Protein 4XB3 (pdb70)

Foldseek 3Di:
DDDAPLLLFAEEEDAQQFEFDDPFPQGGALVGLLVCLVVVLLLPGQEYEYQAQAAAPCLQYRLAHQDLPWGHVRRPTVVSVLSSQVSNVVSNYFYAYEQRAQWHFCNHPLNVCLLVPVVDPSVLQWAKAQDADQPAALLGDRQWDADPRVRITTGHNYDPRTTGTQLVDVVSLVVSLVSLQVVVVSPGQYYEYEQLQQSLADRVVPRGGNHPCSLVSQQVSLVSHCVVDRHAYEYEHAPDDLVVQLCACQCVSSGHVGYDYCQLVPQQADPPDDNLRGDQERQQLSVLVRLQRNQASCDPSRGAYEFEQDELQWFQNCLRQRPDPPCQFLRLLLVLLLTLLGRHHYYHYALSLLRQGFAQDDAPVLDSRSSLVSCQVVVVVVPDDRVSSSVSCSRTNSVRSRHHAQADQDVSNNRRPYPQHNHHHHPCSNVGHNVVQVVDPLGSSVSSSLSSVCSNPDCLSHAFGWAWDDFPRQWTWIWTDDDHKIKIKIWRSFQAKGFAPDAFAFPAWSDWSDDVVVCNVVRIGHHGTITMTTTD

Organism: Streptococcus mutans serotype c (strain ATCC 700610 / UA159) (NCBI:txid210007)

B-factor: mean 25.47, std 8.76, range [9.86, 98.1]

Solvent-accessible surface area: 20154 Å² total; per-residue (Å²): 83,130,95,57,53,18,7,68,0,1,0,0,2,0,3,3,17,0,0,33,6,65,104,32,59,0,28,0,7,0,127,0,0,32,67,57,0,86,17,0,87,115,1,13,5,36,0,0,4,1,1,2,0,6,55,13,45,40,48,8,10,0,12,0,0,14,59,8,76,32,12,4,138,56,2,24,83,48,59,14,0,54,80,0,17,68,49,0,160,125,54,52,4,85,2,0,1,0,4,0,0,0,2,0,0,34,82,12,67,32,4,80,57,0,96,104,92,50,145,22,80,40,13,80,16,3,25,42,30,105,147,35,45,112,19,126,9,74,8,31,47,58,0,17,58,90,11,118,106,28,88,48,60,17,0,1,7,14,7,101,61,0,0,0,0,30,4,119,30,55,100,0,25,86,75,0,2,67,6,0,45,67,0,10,121,60,55,8,4,0,1,1,0,12,2,0,0,2,2,2,9,32,16,88,119,99,49,41,40,59,4,92,113,0,39,53,18,0,80,66,0,20,75,40,4,9,31,164,85,76,28,0,2,0,0,2,0,104,28,11,66,12,104,39,0,40,61,0,5,27,72,108,30,119,6,8,12,0,3,3,10,28,64,3,14,26,34,7,47,85,125,189,23,86,60,19,51,43,34,147,114,10,80,1,50,27,0,18,90,12,8,36,73,6,3,57,67,2,91,62,41,49,5,8,9,8,8,8,0,4,5,3,24,19,1,2,6,4,26,6,12,22,21,74,51,169,52,28,72,45,0,4,28,0,1,0,0,0,1,0,1,1,15,1,1,0,5,0,2,0,0,7,0,5,1,3,13,16,22,80,1,146,48,47,142,51,15,56,0,37,19,0,64,45,36,0,155,91,4,120,104,98,80,89,63,66,110,68,0,2,54,10,0,60,45,5,0,20,0,0,0,2,0,0,0,1,10,36,62,58,97,23,0,18,0,8,109,15,138,172,18,44,0,34,23,7,75,35,53,137,98,9,6,6,113,43,10,53,180,73,90,115,8,4,0,46,12,2,49,80,0,2,94,27,2,77,111,46,77,11,1,1,45,0,56,13,74,52,29,130,38,32,98,46,0,0,0,0,25,0,50,19,167,125,31,73,13,0,0,0,0,0,5,8,69,121,77,34,65,3,142,36,129,48,94,82,88,95,50,38,8,39,26,37,89,28,56,38,4,26,72,109,70,82,0,80,15,7,2,0,0,0,0,35,16,143

Structure (mmCIF, N/CA/C/O backbone):
data_4XB3
#
_entry.id   4XB3
#
_cell.length_a   72.151
_cell.length_b   82.550
_cell.length_c   103.559
_cell.angle_alpha   90.00
_cell.angle_beta   90.00
_cell.angle_gamma   90.00
#
_symmetry.space_group_name_H-M   'P 21 21 21'
#
loop_
_entity.id
_entity.type
_entity.pdbx_description
1 polymer 'Glucan 1,6-alpha-glucosidase'
2 non-polymer 'CALCIUM ION'
3 non-polymer 'HEXAETHYLENE GLYCOL'
4 water water
#
loop_
_atom_site.group_PDB
_atom_site.id
_atom_site.type_symbol
_atom_site.label_atom_id
_atom_site.label_alt_id
_atom_site.label_comp_id
_atom_site.label_asym_id
_atom_site.label_entity_id
_atom_site.label_seq_id
_atom_site.pdbx_PDB_ins_code
_atom_site.Cartn_x
_atom_site.Cartn_y
_atom_site.Cartn_z
_atom_site.occupancy
_atom_site.B_iso_or_equiv
_atom_site.auth_seq_id
_atom_site.auth_comp_id
_atom_site.auth_asym_id
_atom_site.auth_atom_id
_atom_site.pdbx_PDB_model_num
ATOM 1 N N . MET A 1 1 ? -11.862 -9.136 26.272 1.00 38.71 1 MET A N 1
ATOM 2 C CA . MET A 1 1 ? -10.694 -8.277 26.125 1.00 40.15 1 MET A CA 1
ATOM 3 C C . MET A 1 1 ? -10.866 -6.965 26.880 1.00 41.49 1 MET A C 1
ATOM 4 O O . MET A 1 1 ? -11.866 -6.268 26.709 1.00 33.03 1 MET A O 1
ATOM 9 N N . GLN A 1 2 ? -9.884 -6.631 27.712 1.00 34.68 2 GLN A N 1
ATOM 10 C CA . GLN A 1 2 ? -9.894 -5.359 28.425 1.00 36.99 2 GLN A CA 1
ATOM 11 C C . GLN A 1 2 ? -9.694 -4.212 27.440 1.00 36.63 2 GLN A C 1
ATOM 12 O O . GLN A 1 2 ? -8.743 -4.209 26.659 1.00 35.40 2 GLN A O 1
ATOM 18 N N . LYS A 1 3 ? -10.598 -3.240 27.480 1.00 35.49 3 LYS A N 1
ATOM 19 C CA . LYS A 1 3 ? -10.549 -2.120 26.550 1.00 26.53 3 LYS A CA 1
ATOM 20 C C . LYS A 1 3 ? -9.689 -0.981 27.085 1.00 28.03 3 LYS A C 1
ATOM 21 O O . LYS A 1 3 ? -9.750 -0.643 28.265 1.00 29.07 3 LYS A O 1
ATOM 27 N N . HIS A 1 4 ? -8.883 -0.397 26.206 1.00 26.70 4 HIS A N 1
ATOM 28 C CA . HIS A 1 4 ? -8.131 0.806 26.532 1.00 23.89 4 HIS A CA 1
ATOM 29 C C . HIS A 1 4 ? -8.585 1.930 25.615 1.00 21.10 4 HIS A C 1
ATOM 30 O O . HIS A 1 4 ? -9.337 1.695 24.670 1.00 22.53 4 HIS A O 1
ATOM 37 N N . TRP A 1 5 ? -8.136 3.149 25.900 1.00 23.56 5 TRP A N 1
ATOM 38 C CA . TRP A 1 5 ? -8.514 4.311 25.102 1.00 26.58 5 TRP A CA 1
ATOM 39 C C . TRP A 1 5 ? -8.182 4.108 23.621 1.00 21.54 5 TRP A C 1
ATOM 40 O O . TRP A 1 5 ? -9.003 4.392 22.740 1.00 25.89 5 TRP A O 1
ATOM 51 N N . TRP A 1 6 ? -6.994 3.571 23.353 1.00 19.66 6 TRP A N 1
ATOM 52 C CA . TRP A 1 6 ? -6.488 3.478 21.989 1.00 17.37 6 TRP A CA 1
ATOM 53 C C . TRP A 1 6 ? -7.230 2.447 21.146 1.00 18.37 6 TRP A C 1
ATOM 54 O O . TRP A 1 6 ? -7.003 2.349 19.942 1.00 19.88 6 TRP A O 1
ATOM 65 N N . HIS A 1 7 ? -8.126 1.690 21.770 1.00 21.49 7 HIS A N 1
ATOM 66 C CA . HIS A 1 7 ? -8.983 0.781 21.019 1.00 21.51 7 HIS A CA 1
ATOM 67 C C . HIS A 1 7 ? -10.014 1.556 20.204 1.00 21.97 7 HIS A C 1
ATOM 68 O O . HIS A 1 7 ? -10.600 1.018 19.265 1.00 24.72 7 HIS A O 1
ATOM 75 N N . LYS A 1 8 ? -10.235 2.820 20.556 1.00 21.69 8 LYS A N 1
ATOM 76 C CA . LYS A 1 8 ? -11.148 3.651 19.776 1.00 21.94 8 LYS A CA 1
ATOM 77 C C . LYS A 1 8 ? -10.394 4.711 18.979 1.00 21.88 8 LYS A C 1
ATOM 78 O O . LYS A 1 8 ? -10.998 5.526 18.283 1.00 22.35 8 LYS A O 1
ATOM 84 N N . ALA A 1 9 ? -9.070 4.683 19.075 1.00 14.80 9 ALA A N 1
ATOM 85 C CA . ALA A 1 9 ? -8.242 5.741 18.511 1.00 17.69 9 ALA A CA 1
ATOM 86 C C . ALA A 1 9 ? -7.874 5.507 17.053 1.00 17.00 9 ALA A C 1
ATOM 87 O O . ALA A 1 9 ? -7.754 4.368 16.597 1.00 16.76 9 ALA A O 1
ATOM 89 N N . THR A 1 10 ? -7.708 6.609 16.329 1.00 20.57 10 THR A N 1
ATOM 90 C CA . THR A 1 10 ? -7.035 6.604 15.038 1.00 16.96 10 THR A CA 1
ATOM 91 C C . THR A 1 10 ? -5.771 7.441 15.185 1.00 19.95 10 THR A C 1
ATOM 92 O O . THR A 1 10 ? -5.803 8.520 15.777 1.00 21.92 10 THR A O 1
ATOM 96 N N . VAL A 1 11 ? -4.655 6.943 14.666 1.00 19.33 11 VAL A N 1
ATOM 97 C CA . VAL A 1 11 ? -3.382 7.635 14.822 1.00 19.80 11 VAL A CA 1
ATOM 98 C C . VAL A 1 11 ? -2.995 8.370 13.540 1.00 18.57 11 VAL A C 1
ATOM 99 O O . VAL A 1 11 ? -3.197 7.865 12.437 1.00 18.81 11 VAL A O 1
ATOM 103 N N . TYR A 1 12 ? -2.453 9.572 13.703 1.00 16.95 12 TYR A N 1
ATOM 104 C CA . TYR A 1 12 ? -2.020 10.403 12.587 1.00 16.24 12 TYR A CA 1
ATOM 105 C C . TYR A 1 12 ? -0.506 10.579 12.644 1.00 17.73 12 TYR A C 1
ATOM 106 O O . TYR A 1 12 ? 0.024 11.081 13.634 1.00 17.37 12 TYR A O 1
ATOM 115 N N . GLN A 1 13 ? 0.199 10.156 11.599 1.00 17.50 13 GLN A N 1
ATOM 116 C CA . GLN A 1 13 ? 1.649 10.298 11.599 1.00 17.43 13 GLN A CA 1
ATOM 117 C C . GLN A 1 13 ? 2.091 11.625 11.002 1.00 17.27 13 GLN A C 1
ATOM 118 O O . GLN A 1 13 ? 1.730 11.969 9.876 1.00 17.87 13 GLN A O 1
ATOM 124 N N . ILE A 1 14 ? 2.887 12.360 11.768 1.00 16.68 14 ILE A N 1
ATOM 125 C CA . ILE A 1 14 ? 3.472 13.600 11.292 1.00 15.66 14 ILE A CA 1
ATOM 126 C C . ILE A 1 14 ? 4.961 13.417 11.020 1.00 19.96 14 ILE A C 1
ATOM 127 O O . ILE A 1 14 ? 5.700 12.907 11.862 1.00 16.97 14 ILE A O 1
ATOM 132 N N . TYR A 1 15 ? 5.385 13.811 9.824 1.00 15.96 15 TYR A N 1
ATOM 133 C CA . TYR A 1 15 ? 6.799 13.864 9.485 1.00 17.82 15 TYR A CA 1
ATOM 134 C C . TYR A 1 15 ? 7.245 15.312 9.636 1.00 18.80 15 TYR A C 1
ATOM 135 O O . TYR A 1 15 ? 7.009 16.132 8.746 1.00 22.19 15 TYR A O 1
ATOM 144 N N . PRO A 1 16 ? 7.883 15.630 10.774 1.00 14.36 16 PRO A N 1
ATOM 145 C CA . PRO A 1 16 ? 8.108 17.006 11.239 1.00 17.13 16 PRO A CA 1
ATOM 146 C C . PRO A 1 16 ? 8.761 17.927 10.211 1.00 17.53 16 PRO A C 1
ATOM 147 O O . PRO A 1 16 ? 8.361 19.085 10.124 1.00 16.51 16 PRO A O 1
ATOM 151 N N . LYS A 1 17 ? 9.729 17.431 9.446 1.00 16.67 17 LYS A N 1
ATOM 152 C CA . LYS A 1 17 ? 10.399 18.266 8.450 1.00 15.70 17 LYS A CA 1
ATOM 153 C C . LYS A 1 17 ? 9.449 18.716 7.345 1.00 16.38 17 LYS A C 1
ATOM 154 O O . LYS A 1 17 ? 9.718 19.694 6.651 1.00 16.41 17 LYS A O 1
ATOM 160 N N . SER A 1 18 ? 8.337 18.004 7.186 1.00 18.38 18 SER A N 1
ATOM 161 C CA . SER A 1 18 ? 7.472 18.208 6.031 1.00 18.59 18 SER A CA 1
ATOM 162 C C . SER A 1 18 ? 6.025 18.547 6.388 1.00 22.22 18 SER A C 1
ATOM 163 O O . SER A 1 18 ? 5.143 18.479 5.530 1.00 20.05 18 SER A O 1
ATOM 166 N N . PHE A 1 19 ? 5.773 18.916 7.639 1.00 16.75 19 PHE A N 1
ATOM 167 C CA . PHE A 1 19 ? 4.404 19.227 8.041 1.00 20.40 19 PHE A CA 1
ATOM 168 C C . PHE A 1 19 ? 4.101 20.720 7.903 1.00 18.40 19 PHE A C 1
ATOM 169 O O . PHE A 1 19 ? 3.269 21.110 7.086 1.00 15.75 19 PHE A O 1
ATOM 177 N N . MET A 1 20 ? 4.773 21.555 8.691 1.00 19.21 20 MET A N 1
ATOM 178 C CA . MET A 1 20 ? 4.535 22.995 8.624 1.00 19.21 20 MET A CA 1
ATOM 179 C C . MET A 1 20 ? 5.733 23.820 9.087 1.00 18.95 20 MET A C 1
ATOM 180 O O . MET A 1 20 ? 6.222 23.659 10.206 1.00 20.19 20 MET A O 1
ATOM 185 N N . ASP A 1 21 ? 6.188 24.709 8.208 1.00 19.30 21 ASP A N 1
ATOM 186 C CA . ASP A 1 21 ? 7.323 25.586 8.478 1.00 20.67 21 ASP A CA 1
ATOM 187 C C . ASP A 1 21 ? 6.831 26.964 8.918 1.00 24.05 21 ASP A C 1
ATOM 188 O O . ASP A 1 21 ? 6.008 27.576 8.240 1.00 27.42 21 ASP A O 1
ATOM 193 N N . THR A 1 22 ? 7.330 27.453 10.051 1.00 22.57 22 THR A N 1
ATOM 194 C CA . THR A 1 22 ? 6.876 28.740 10.573 1.00 22.24 22 THR A CA 1
ATOM 195 C C . THR A 1 22 ? 7.979 29.794 10.690 1.00 24.28 22 THR A C 1
ATOM 196 O O . THR A 1 22 ? 7.758 30.850 11.283 1.00 27.34 22 THR A O 1
ATOM 200 N N . ASN A 1 23 ? 9.157 29.524 10.133 1.00 19.18 23 ASN A N 1
ATOM 201 C CA . ASN A 1 23 ? 10.234 30.514 10.182 1.00 24.66 23 ASN A CA 1
ATOM 202 C C . ASN A 1 23 ? 11.045 30.620 8.889 1.00 24.81 23 ASN A C 1
ATOM 203 O O . ASN A 1 23 ? 12.156 31.148 8.887 1.00 25.67 23 ASN A O 1
ATOM 208 N N . GLY A 1 24 ? 10.485 30.111 7.796 1.00 21.03 24 GLY A N 1
ATOM 209 C CA . GLY A 1 24 ? 11.038 30.331 6.472 1.00 22.99 24 GLY A CA 1
ATOM 210 C C . GLY A 1 24 ? 12.409 29.750 6.173 1.00 26.46 24 GLY A C 1
ATOM 211 O O . GLY A 1 24 ? 13.183 30.350 5.426 1.00 21.71 24 GLY A O 1
ATOM 212 N N . ASP A 1 25 ? 12.720 28.590 6.744 1.00 19.81 25 ASP A N 1
ATOM 213 C CA . ASP A 1 25 ? 13.938 27.880 6.367 1.00 20.05 25 ASP A CA 1
ATOM 214 C C . ASP A 1 25 ? 13.602 26.719 5.432 1.00 21.83 25 ASP A C 1
ATOM 215 O O . ASP A 1 25 ? 14.466 25.918 5.081 1.00 19.51 25 ASP A O 1
ATOM 220 N N . GLY A 1 26 ? 12.335 26.638 5.037 1.00 20.59 26 GLY A N 1
ATOM 221 C CA . GLY A 1 26 ? 11.876 25.595 4.138 1.00 21.09 26 GLY A CA 1
ATOM 222 C C . GLY A 1 26 ? 11.770 24.235 4.802 1.00 19.94 26 GLY A C 1
ATOM 223 O O . GLY A 1 26 ? 11.625 23.217 4.126 1.00 17.67 26 GLY A O 1
ATOM 224 N N . ILE A 1 27 ? 11.844 24.218 6.130 1.00 20.17 27 ILE A N 1
ATOM 225 C CA . ILE A 1 27 ? 11.768 22.974 6.892 1.00 19.84 27 ILE A CA 1
ATOM 226 C C . ILE A 1 27 ? 10.698 23.071 7.978 1.00 20.02 27 ILE A C 1
ATOM 227 O O . ILE A 1 27 ? 10.613 24.070 8.686 1.00 18.23 27 ILE A O 1
ATOM 232 N N . GLY A 1 28 ? 9.879 22.032 8.102 1.00 19.64 28 GLY A N 1
ATOM 233 C CA . GLY A 1 28 ? 8.840 22.007 9.115 1.00 17.80 28 GLY A CA 1
ATOM 234 C C . GLY A 1 28 ? 9.399 22.010 10.526 1.00 20.97 28 GLY A C 1
ATOM 235 O O . GLY A 1 28 ? 10.511 21.539 10.768 1.00 21.02 28 GLY A O 1
ATOM 236 N N . ASP A 1 29 ? 8.622 22.544 11.462 1.00 19.12 29 ASP A N 1
ATOM 237 C CA . ASP A 1 29 ? 9.045 22.634 12.856 1.00 20.70 29 ASP A CA 1
ATOM 238 C C . ASP A 1 29 ? 7.878 22.379 13.811 1.00 17.99 29 ASP A C 1
ATOM 239 O O . ASP A 1 29 ? 6.737 22.215 13.379 1.00 15.85 29 ASP A O 1
ATOM 244 N N . LEU A 1 30 ? 8.176 22.345 15.107 1.00 16.56 30 LEU A N 1
ATOM 245 C CA . LEU A 1 30 ? 7.183 22.017 16.132 1.00 19.81 30 LEU A CA 1
ATOM 246 C C . LEU A 1 30 ? 6.050 23.041 16.218 1.00 21.11 30 LEU A C 1
ATOM 247 O O . LEU A 1 30 ? 4.879 22.679 16.401 1.00 21.33 30 LEU A O 1
ATOM 252 N N . LYS A 1 31 ? 6.403 24.317 16.088 1.00 21.63 31 LYS A N 1
ATOM 253 C CA . LYS A 1 31 ? 5.419 25.392 16.163 1.00 24.50 31 LYS A CA 1
ATOM 254 C C . LYS A 1 31 ? 4.378 25.281 15.051 1.00 22.26 31 LYS A C 1
ATOM 255 O O . LYS A 1 31 ? 3.220 25.649 15.241 1.00 24.21 31 LYS A O 1
ATOM 261 N N . GLY A 1 32 ? 4.790 24.766 13.896 1.00 22.39 32 GLY A N 1
ATOM 262 C CA . GLY A 1 32 ? 3.864 24.543 12.798 1.00 20.88 32 GLY A CA 1
ATOM 263 C C . GLY A 1 32 ? 2.830 23.485 13.134 1.00 20.50 32 GLY A C 1
ATOM 264 O O . GLY A 1 32 ? 1.618 23.683 12.951 1.00 22.62 32 GLY A O 1
ATOM 265 N N . ILE A 1 33 ? 3.322 22.353 13.629 1.00 19.65 33 ILE A N 1
ATOM 266 C CA . ILE A 1 33 ? 2.475 21.264 14.102 1.00 22.28 33 ILE A CA 1
ATOM 267 C C . ILE A 1 33 ? 1.435 21.784 15.092 1.00 16.68 33 ILE A C 1
ATOM 268 O O . ILE A 1 33 ? 0.212 21.620 14.902 1.00 21.65 33 ILE A O 1
ATOM 273 N N . THR A 1 34 ? 1.940 22.436 16.139 1.00 21.26 34 THR A N 1
ATOM 274 C CA . THR A 1 34 ? 1.088 23.031 17.162 1.00 22.31 34 THR A CA 1
ATOM 275 C C . THR A 1 34 ? 0.071 23.983 16.537 1.00 22.24 34 THR A C 1
ATOM 276 O O . THR A 1 34 ? -1.073 24.065 16.983 1.00 21.08 34 THR A O 1
ATOM 280 N N . SER A 1 35 ? 0.484 24.682 15.484 1.00 24.35 35 SER A N 1
ATOM 281 C CA . SER A 1 35 ? -0.406 25.614 14.809 1.00 20.71 35 SER A CA 1
ATOM 282 C C . SER A 1 35 ? -1.516 24.893 14.041 1.00 21.97 35 SER A C 1
ATOM 283 O O . SER A 1 35 ? -2.582 25.465 13.817 1.00 21.81 35 SER A O 1
ATOM 286 N N . LYS A 1 36 ? -1.277 23.642 13.648 1.00 17.84 36 LYS A N 1
ATOM 287 C CA . LYS A 1 36 ? -2.275 22.890 12.869 1.00 23.80 36 LYS A CA 1
ATOM 288 C C . LYS A 1 36 ? -3.048 21.833 13.683 1.00 18.19 36 LYS A C 1
ATOM 289 O O . LYS A 1 36 ? -3.851 21.036 13.141 1.00 23.31 36 LYS A O 1
ATOM 295 N N . LEU A 1 37 ? -2.812 21.839 14.991 1.00 23.84 37 LEU A N 1
ATOM 296 C CA . LEU A 1 37 ? -3.566 20.975 15.903 1.00 19.58 37 LEU A CA 1
ATOM 297 C C . LEU A 1 37 ? -5.099 21.070 15.792 1.00 24.86 37 LEU A C 1
ATOM 298 O O . LEU A 1 37 ? -5.788 20.071 15.996 1.00 18.73 37 LEU A O 1
ATOM 303 N N . ASP A 1 38 ? -5.638 22.250 15.487 1.00 22.92 38 ASP A N 1
ATOM 304 C CA . ASP A 1 38 ? -7.091 22.387 15.341 1.00 22.69 38 ASP A CA 1
ATOM 305 C C . ASP A 1 38 ? -7.592 21.603 14.134 1.00 24.24 38 ASP A C 1
ATOM 306 O O . ASP A 1 38 ? -8.649 20.969 14.188 1.00 20.99 38 ASP A O 1
ATOM 311 N N . TYR A 1 39 ? -6.831 21.663 13.046 1.00 24.95 39 TYR A N 1
ATOM 312 C CA . TYR A 1 39 ? -7.119 20.860 11.865 1.00 20.35 39 TYR A CA 1
ATOM 313 C C . TYR A 1 39 ? -7.137 19.388 12.243 1.00 20.23 39 TYR A C 1
ATOM 314 O O . TYR A 1 39 ? -8.068 18.647 11.887 1.00 22.88 39 TYR A O 1
ATOM 323 N N . LEU A 1 40 ? -6.117 18.967 12.986 1.00 19.07 40 LEU A N 1
ATOM 324 C CA . LEU A 1 40 ? -6.066 17.565 13.401 1.00 19.01 40 LEU A CA 1
ATOM 325 C C . LEU A 1 40 ? -7.235 17.173 14.315 1.00 19.65 40 LEU A C 1
ATOM 326 O O . LEU A 1 40 ? -7.697 16.032 14.285 1.00 17.17 40 LEU A O 1
ATOM 331 N N . GLN A 1 41 ? -7.718 18.117 15.117 1.00 15.81 41 GLN A N 1
ATOM 332 C CA . GLN A 1 41 ? -8.854 17.855 15.995 1.00 16.88 41 GLN A CA 1
ATOM 333 C C . GLN A 1 41 ? -10.141 17.737 15.184 1.00 23.62 41 GLN A C 1
ATOM 334 O O . GLN A 1 41 ? -11.026 16.942 15.513 1.00 19.06 41 GLN A O 1
ATOM 340 N N . LYS A 1 42 ? -10.242 18.534 14.123 1.00 19.34 42 LYS A N 1
ATOM 341 C CA . LYS A 1 42 ? -11.388 18.455 13.226 1.00 24.44 42 LYS A CA 1
ATOM 342 C C . LYS A 1 42 ? -11.404 17.112 12.503 1.00 18.01 42 LYS A C 1
ATOM 343 O O . LYS A 1 42 ? -12.468 16.532 12.278 1.00 20.52 42 LYS A O 1
ATOM 349 N N . LEU A 1 43 ? -10.222 16.619 12.141 1.00 19.28 43 LEU A N 1
ATOM 350 C CA . LEU A 1 43 ? -10.120 15.289 11.544 1.00 18.65 43 LEU A CA 1
ATOM 351 C C . LEU A 1 43 ? -10.604 14.225 12.530 1.00 17.82 43 LEU A C 1
ATOM 352 O O . LEU A 1 43 ? -11.267 13.261 12.146 1.00 18.10 43 LEU A O 1
ATOM 357 N N . GLY A 1 44 ? -10.266 14.408 13.802 1.00 18.90 44 GLY A N 1
ATOM 358 C CA . GLY A 1 44 ? -10.770 13.550 14.857 1.00 19.97 44 GLY A CA 1
ATOM 359 C C . GLY A 1 44 ? -9.798 12.500 15.363 1.00 22.87 44 GLY A C 1
ATOM 360 O O . GLY A 1 44 ? -10.186 11.616 16.126 1.00 20.60 44 GLY A O 1
ATOM 361 N N . VAL A 1 45 ? -8.539 12.586 14.944 1.00 20.21 45 VAL A N 1
ATOM 362 C CA . VAL A 1 45 ? -7.532 11.637 15.406 1.00 20.79 45 VAL A CA 1
ATOM 363 C C . VAL A 1 45 ? -7.279 11.824 16.898 1.00 17.69 45 VAL A C 1
ATOM 364 O O . VAL A 1 45 ? -7.413 12.927 17.430 1.00 19.09 45 VAL A O 1
ATOM 368 N N . MET A 1 46 ? -6.919 10.734 17.567 1.00 22.52 46 MET A N 1
ATOM 369 C CA . MET A 1 46 ? -6.785 10.722 19.019 1.00 18.50 46 MET A CA 1
ATOM 370 C C . MET A 1 46 ? -5.320 10.763 19.449 1.00 25.25 46 MET A C 1
ATOM 371 O O . MET A 1 46 ? -5.008 10.994 20.620 1.00 22.99 46 MET A O 1
ATOM 376 N N . ALA A 1 47 ? -4.421 10.541 18.497 1.00 22.80 47 ALA A N 1
ATOM 377 C CA . ALA A 1 47 ? -2.997 10.520 18.799 1.00 23.26 47 ALA A CA 1
ATOM 378 C C . ALA A 1 47 ? -2.152 10.873 17.580 1.00 22.57 47 ALA A C 1
ATOM 379 O O . ALA A 1 47 ? -2.546 10.621 16.440 1.00 18.99 47 ALA A O 1
ATOM 381 N N . ILE A 1 48 ? -0.991 11.466 17.837 1.00 17.54 48 ILE A N 1
ATOM 382 C CA . ILE A 1 48 ? -0.035 11.787 16.787 1.00 20.44 48 ILE A CA 1
ATOM 383 C C . ILE A 1 48 ? 1.248 10.980 16.941 1.00 17.82 48 ILE A C 1
ATOM 384 O O . ILE A 1 48 ? 1.967 11.135 17.927 1.00 21.83 48 ILE A O 1
ATOM 389 N N . TRP A 1 49 ? 1.528 10.111 15.977 1.00 16.63 49 TRP A N 1
ATOM 390 C CA . TRP A 1 49 ? 2.848 9.504 15.890 1.00 19.02 49 TRP A CA 1
ATOM 391 C C . TRP A 1 49 ? 3.788 10.547 15.299 1.00 17.36 49 TRP A C 1
ATOM 392 O O . TRP A 1 49 ? 3.767 10.815 14.098 1.00 18.74 49 TRP A O 1
ATOM 403 N N . LEU A 1 50 ? 4.609 11.135 16.158 1.00 16.17 50 LEU A N 1
ATOM 404 C CA . LEU A 1 50 ? 5.580 12.125 15.724 1.00 17.59 50 LEU A CA 1
ATOM 405 C C . LEU A 1 50 ? 6.912 11.458 15.392 1.00 18.90 50 LEU A C 1
ATOM 406 O O . LEU A 1 50 ? 7.576 10.903 16.271 1.00 15.69 50 LEU A O 1
ATOM 411 N N . SER A 1 51 ? 7.288 11.499 14.116 1.00 18.00 51 SER A N 1
ATOM 412 C CA . SER A 1 51 ? 8.611 11.059 13.693 1.00 18.83 51 SER A CA 1
ATOM 413 C C . SER A 1 51 ? 9.664 11.893 14.429 1.00 16.13 51 SER A C 1
ATOM 414 O O . SER A 1 51 ? 9.380 13.026 14.822 1.00 16.11 51 SER A O 1
ATOM 417 N N . PRO A 1 52 ? 10.873 11.331 14.631 1.00 14.70 52 PRO A N 1
ATOM 418 C CA . PRO A 1 52 ? 11.893 11.889 15.532 1.00 14.73 52 PRO A CA 1
ATOM 419 C C . PRO A 1 52 ? 12.139 13.390 15.394 1.00 16.17 52 PRO A C 1
ATOM 420 O O . PRO A 1 52 ? 12.329 13.899 14.290 1.00 15.10 52 PRO A O 1
ATOM 424 N N . VAL A 1 53 ? 12.131 14.086 16.527 1.00 19.82 53 VAL A N 1
ATOM 425 C CA . VAL A 1 53 ? 12.450 15.507 16.563 1.00 20.81 53 VAL A CA 1
ATOM 426 C C . VAL A 1 53 ? 13.652 15.756 17.466 1.00 20.77 53 VAL A C 1
ATOM 427 O O . VAL A 1 53 ? 13.944 16.894 17.830 1.00 18.14 53 VAL A O 1
ATOM 431 N N . TYR A 1 54 ? 14.345 14.678 17.820 1.00 18.19 54 TYR A N 1
ATOM 432 C CA . TYR A 1 54 ? 15.485 14.753 18.728 1.00 17.83 54 TYR A CA 1
ATOM 433 C C . TYR A 1 54 ? 16.717 15.328 18.040 1.00 20.29 54 TYR A C 1
ATOM 434 O O . TYR A 1 54 ? 16.765 15.421 16.814 1.00 19.86 54 TYR A O 1
ATOM 443 N N . ASP A 1 55 ? 17.711 15.705 18.840 1.00 21.05 55 ASP A N 1
ATOM 444 C CA . ASP A 1 55 ? 18.992 16.173 18.323 1.00 24.90 55 ASP A CA 1
ATOM 445 C C . ASP A 1 55 ? 19.578 15.135 17.371 1.00 21.65 55 ASP A C 1
ATOM 446 O O . ASP A 1 55 ? 19.684 13.957 17.714 1.00 20.12 55 ASP A O 1
ATOM 451 N N . SER A 1 56 ? 19.942 15.576 16.172 1.00 21.20 56 SER A N 1
ATOM 452 C CA . SER A 1 56 ? 20.337 14.660 15.109 1.00 19.25 56 SER A CA 1
ATOM 453 C C . SER A 1 56 ? 21.078 15.372 13.983 1.00 19.45 56 SER A C 1
ATOM 454 O O . SER A 1 56 ? 20.692 16.468 13.581 1.00 21.54 56 SER A O 1
ATOM 457 N N . PRO A 1 57 ? 22.149 14.747 13.469 1.00 22.39 57 PRO A N 1
ATOM 458 C CA . PRO A 1 57 ? 22.866 15.248 12.288 1.00 24.56 57 PRO A CA 1
ATOM 459 C C . PRO A 1 57 ? 22.049 15.096 11.004 1.00 22.76 57 PRO A C 1
ATOM 460 O O . PRO A 1 57 ? 22.484 15.557 9.948 1.00 21.47 57 PRO A O 1
ATOM 464 N N . MET A 1 58 ? 20.894 14.439 11.107 1.00 21.51 58 MET A N 1
ATOM 465 C CA . MET A 1 58 ? 19.934 14.303 10.007 1.00 22.09 58 MET A CA 1
ATOM 466 C C . MET A 1 58 ? 20.467 13.523 8.807 1.00 24.73 58 MET A C 1
ATOM 467 O O . MET A 1 58 ? 20.045 13.755 7.675 1.00 24.92 58 MET A O 1
ATOM 472 N N . ASP A 1 59 ? 21.383 12.593 9.052 1.00 23.96 59 ASP A N 1
ATOM 473 C CA . ASP A 1 59 ? 21.888 11.742 7.979 1.00 24.99 59 ASP A CA 1
ATOM 474 C C . ASP A 1 59 ? 20.851 10.695 7.589 1.00 23.55 59 ASP A C 1
ATOM 475 O O . ASP A 1 59 ? 20.867 10.171 6.475 1.00 23.12 59 ASP A O 1
ATOM 480 N N . ASP A 1 60 ? 19.953 10.396 8.521 1.00 21.54 60 ASP A N 1
ATOM 481 C CA . ASP A 1 60 ? 18.765 9.610 8.222 1.00 22.87 60 ASP A CA 1
ATOM 482 C C . ASP A 1 60 ? 17.546 10.380 8.723 1.00 18.09 60 ASP A C 1
ATOM 483 O O . ASP A 1 60 ? 16.551 9.792 9.143 1.00 18.58 60 ASP A O 1
ATOM 488 N N . ASN A 1 61 ? 17.661 11.706 8.679 1.00 18.93 61 ASN A N 1
ATOM 489 C CA . ASN A 1 61 ? 16.589 12.632 9.042 1.00 20.22 61 ASN A CA 1
ATOM 490 C C . ASN A 1 61 ? 15.875 12.317 10.355 1.00 20.46 61 ASN A C 1
ATOM 491 O O . ASN A 1 61 ? 14.661 12.121 10.379 1.00 18.30 61 ASN A O 1
ATOM 496 N N . GLY A 1 62 ? 16.634 12.276 11.443 1.00 17.16 62 GLY A N 1
ATOM 497 C CA . GLY A 1 62 ? 16.049 12.106 12.759 1.00 20.39 62 GLY A CA 1
ATOM 498 C C . GLY A 1 62 ? 16.230 10.722 13.348 1.00 18.20 62 GLY A C 1
ATOM 499 O O . GLY A 1 62 ? 16.247 10.560 14.566 1.00 21.64 62 GLY A O 1
ATOM 500 N N . TYR A 1 63 ? 16.371 9.719 12.488 1.00 17.61 63 TYR A N 1
ATOM 501 C CA . TYR A 1 63 ? 16.533 8.347 12.954 1.00 18.83 63 TYR A CA 1
ATOM 502 C C . TYR A 1 63 ? 18.000 8.037 13.249 1.00 19.36 63 TYR A C 1
ATOM 503 O O . TYR A 1 63 ? 18.367 6.891 13.513 1.00 16.83 63 TYR A O 1
ATOM 512 N N . ASP A 1 64 ? 18.827 9.078 13.200 1.00 16.50 64 ASP A N 1
ATOM 513 C CA . ASP A 1 64 ? 20.194 9.023 13.703 1.00 17.91 64 ASP A CA 1
ATOM 514 C C . ASP A 1 64 ? 20.327 10.034 14.843 1.00 19.46 64 ASP A C 1
ATOM 515 O O . ASP A 1 64 ? 20.682 11.192 14.629 1.00 19.67 64 ASP A O 1
ATOM 520 N N . ILE A 1 65 ? 20.031 9.584 16.057 1.00 16.57 65 ILE A N 1
ATOM 521 C CA . ILE A 1 65 ? 19.872 10.484 17.195 1.00 18.10 65 ILE A CA 1
ATOM 522 C C . ILE A 1 65 ? 21.165 10.709 17.972 1.00 16.87 65 ILE A C 1
ATOM 523 O O . ILE A 1 65 ? 21.830 9.757 18.379 1.00 20.50 65 ILE A O 1
ATOM 528 N N . ALA A 1 66 ? 21.509 11.977 18.177 1.00 19.55 66 ALA A N 1
ATOM 529 C CA . ALA A 1 66 ? 22.713 12.341 18.917 1.00 23.76 66 ALA A CA 1
ATOM 530 C C . ALA A 1 66 ? 22.394 12.666 20.375 1.00 22.65 66 ALA A C 1
ATOM 531 O O . ALA A 1 66 ? 23.290 12.711 21.219 1.00 23.20 66 ALA A O 1
ATOM 533 N N . ASN A 1 67 ? 21.116 12.898 20.663 1.00 19.10 67 ASN A N 1
ATOM 534 C CA . ASN A 1 67 ? 20.667 13.162 22.027 1.00 21.50 67 ASN A CA 1
ATOM 535 C C . ASN A 1 67 ? 19.172 12.901 22.157 1.00 23.60 67 ASN A C 1
ATOM 536 O O . ASN A 1 67 ? 18.354 13.619 21.581 1.00 23.10 67 ASN A O 1
ATOM 541 N N . TYR A 1 68 ? 18.823 11.871 22.921 1.00 19.12 68 TYR A N 1
ATOM 542 C CA . TYR A 1 68 ? 17.431 11.467 23.080 1.00 22.07 68 TYR A CA 1
ATOM 543 C C . TYR A 1 68 ? 16.609 12.452 23.908 1.00 19.88 68 TYR A C 1
ATOM 544 O O . TYR A 1 68 ? 15.380 12.381 23.921 1.00 21.04 68 TYR A O 1
ATOM 553 N N . GLU A 1 69 ? 17.282 13.354 24.615 1.00 20.44 69 GLU A N 1
ATOM 554 C CA . GLU A 1 69 ? 16.595 14.242 25.546 1.00 21.29 69 GLU A CA 1
ATOM 555 C C . GLU A 1 69 ? 16.779 15.714 25.193 1.00 25.08 69 GLU A C 1
ATOM 556 O O . GLU A 1 69 ? 16.688 16.587 26.056 1.00 24.38 69 GLU A O 1
ATOM 562 N N . ALA A 1 70 ? 17.034 15.978 23.916 1.00 20.49 70 ALA A N 1
ATOM 563 C CA . ALA A 1 70 ? 17.114 17.341 23.412 1.00 17.97 70 ALA A CA 1
ATOM 564 C C . ALA A 1 70 ? 16.456 17.423 22.040 1.00 19.78 70 ALA A C 1
ATOM 565 O O . ALA A 1 70 ? 16.515 16.478 21.256 1.00 23.36 70 ALA A O 1
ATOM 567 N N . ILE A 1 71 ? 15.819 18.552 21.758 1.00 20.34 71 ILE A N 1
ATOM 568 C CA . ILE A 1 71 ? 15.169 18.756 20.472 1.00 20.62 71 ILE A CA 1
ATOM 569 C C . ILE A 1 71 ? 16.169 19.320 19.468 1.00 21.05 71 ILE A C 1
ATOM 570 O O . ILE A 1 71 ? 16.954 20.206 19.802 1.00 22.53 71 ILE A O 1
ATOM 575 N N . ALA A 1 72 ? 16.151 18.792 18.248 1.00 25.39 72 ALA A N 1
ATOM 576 C CA . ALA A 1 72 ? 16.996 19.314 17.178 1.00 23.41 72 ALA A CA 1
ATOM 577 C C . ALA A 1 72 ? 16.679 20.785 16.935 1.00 25.66 72 ALA A C 1
ATOM 578 O O . ALA A 1 72 ? 15.510 21.169 16.864 1.00 25.88 72 ALA A O 1
ATOM 580 N N . ASP A 1 73 ? 17.723 21.601 16.814 1.00 21.21 73 ASP A N 1
ATOM 581 C CA . ASP A 1 73 ? 17.568 23.045 16.647 1.00 24.28 73 ASP A CA 1
ATOM 582 C C . ASP A 1 73 ? 16.656 23.410 15.478 1.00 20.55 73 ASP A C 1
ATOM 583 O O . ASP A 1 73 ? 15.946 24.414 15.527 1.00 20.78 73 ASP A O 1
ATOM 588 N N . ILE A 1 74 ? 16.675 22.587 14.435 1.00 19.10 74 ILE A N 1
ATOM 589 C CA . ILE A 1 74 ? 15.877 22.843 13.240 1.00 23.10 74 ILE A CA 1
ATOM 590 C C . ILE A 1 74 ? 14.373 22.726 13.520 1.00 23.93 74 ILE A C 1
ATOM 591 O O . ILE A 1 74 ? 13.554 23.303 12.802 1.00 25.04 74 ILE A O 1
ATOM 596 N N . PHE A 1 75 ? 14.011 21.995 14.573 1.00 19.65 75 PHE A N 1
ATOM 597 C CA . PHE A 1 75 ? 12.606 21.810 14.926 1.00 24.20 75 PHE A CA 1
ATOM 598 C C . PHE A 1 75 ? 12.163 22.794 16.004 1.00 22.82 75 PHE A C 1
ATOM 599 O O . PHE A 1 75 ? 10.968 22.985 16.231 1.00 23.62 75 PHE A O 1
ATOM 607 N N . GLY A 1 76 ? 13.132 23.420 16.661 1.00 22.00 76 GLY A N 1
ATOM 608 C CA . GLY A 1 76 ? 12.850 24.342 17.746 1.00 21.93 76 GLY A CA 1
ATOM 609 C C . GLY A 1 76 ? 13.607 23.946 18.999 1.00 21.99 76 GLY A C 1
ATOM 610 O O . GLY A 1 76 ? 14.779 23.581 18.930 1.00 21.40 76 GLY A O 1
ATOM 611 N N . ASN A 1 77 ? 12.937 24.018 20.145 1.00 21.98 77 ASN A N 1
ATOM 612 C CA . ASN A 1 77 ? 13.538 23.611 21.410 1.00 21.63 77 ASN A CA 1
ATOM 613 C C . ASN A 1 77 ? 12.545 22.847 22.282 1.00 22.78 77 ASN A C 1
ATOM 614 O O . ASN A 1 77 ? 11.421 22.575 21.859 1.00 17.23 77 ASN A O 1
ATOM 619 N N . MET A 1 78 ? 12.963 22.507 23.497 1.00 24.17 78 MET A N 1
ATOM 620 C CA . MET A 1 78 ? 12.133 21.705 24.391 1.00 27.67 78 MET A CA 1
ATOM 621 C C . MET A 1 78 ? 10.841 22.422 24.770 1.00 23.44 78 MET A C 1
ATOM 622 O O . MET A 1 78 ? 9.813 21.782 24.980 1.00 22.60 78 MET A O 1
ATOM 627 N N . ALA A 1 79 ? 10.896 23.748 24.854 1.00 23.81 79 ALA A N 1
ATOM 628 C CA . ALA A 1 79 ? 9.707 24.542 25.152 1.00 22.19 79 ALA A CA 1
ATOM 629 C C . ALA A 1 79 ? 8.630 24.321 24.093 1.00 23.63 79 ALA A C 1
ATOM 630 O O . ALA A 1 79 ? 7.438 24.231 24.406 1.00 21.47 79 ALA A O 1
ATOM 632 N N . ASP A 1 80 ? 9.063 24.227 22.838 1.00 23.77 80 ASP A N 1
ATOM 633 C CA . ASP A 1 80 ? 8.159 23.964 21.724 1.00 21.05 80 ASP A CA 1
ATOM 634 C C . ASP A 1 80 ? 7.533 22.580 21.847 1.00 21.28 80 ASP A C 1
ATOM 635 O O . ASP A 1 80 ? 6.349 22.397 21.562 1.00 20.12 80 ASP A O 1
ATOM 640 N N . MET A 1 81 ? 8.335 21.609 22.273 1.00 21.46 81 MET A N 1
ATOM 641 C CA . MET A 1 81 ? 7.855 20.246 22.470 1.00 24.92 81 MET A CA 1
ATOM 642 C C . MET A 1 81 ? 6.796 20.197 23.568 1.00 20.72 81 MET A C 1
ATOM 643 O O . MET A 1 81 ? 5.737 19.582 23.402 1.00 21.71 81 MET A O 1
ATOM 648 N N . ASP A 1 82 ? 7.093 20.852 24.687 1.00 21.64 82 ASP A N 1
ATOM 649 C CA . ASP A 1 82 ? 6.167 20.933 25.811 1.00 22.59 82 ASP A CA 1
ATOM 650 C C . ASP A 1 82 ? 4.860 21.585 25.384 1.00 20.14 82 ASP A C 1
ATOM 651 O O . ASP A 1 82 ? 3.776 21.102 25.716 1.00 23.97 82 ASP A O 1
ATOM 656 N N . ASN A 1 83 ? 4.970 22.684 24.644 1.00 20.11 83 ASN A N 1
ATOM 657 C CA . ASN A 1 83 ? 3.794 23.375 24.136 1.00 22.71 83 ASN A CA 1
ATOM 658 C C . ASN A 1 83 ? 2.978 22.483 23.207 1.00 23.38 83 ASN A C 1
ATOM 659 O O . ASN A 1 83 ? 1.749 22.501 23.245 1.00 19.85 83 ASN A O 1
ATOM 664 N N . LEU A 1 84 ? 3.661 21.693 22.384 1.00 20.42 84 LEU A N 1
ATOM 665 C CA . LEU A 1 84 ? 2.972 20.744 21.516 1.00 21.10 84 LEU A CA 1
ATOM 666 C C . LEU A 1 84 ? 2.182 19.744 22.355 1.00 18.68 84 LEU A C 1
ATOM 667 O O . LEU A 1 84 ? 1.007 19.492 22.087 1.00 20.27 84 LEU A O 1
ATOM 672 N N . LEU A 1 85 ? 2.835 19.190 23.374 1.00 18.61 85 LEU A N 1
ATOM 673 C CA . LEU A 1 85 ? 2.196 18.242 24.282 1.00 22.39 85 LEU A CA 1
ATOM 674 C C . LEU A 1 85 ? 0.944 18.829 24.934 1.00 21.20 85 LEU A C 1
ATOM 675 O O . LEU A 1 85 ? -0.124 18.212 24.920 1.00 18.94 85 LEU A O 1
ATOM 680 N N . THR A 1 86 ? 1.080 20.027 25.494 1.00 22.33 86 THR A N 1
ATOM 681 C CA . THR A 1 86 ? -0.017 20.665 26.217 1.00 26.67 86 THR A CA 1
ATOM 682 C C . THR A 1 86 ? -1.182 21.047 25.303 1.00 25.30 86 THR A C 1
ATOM 683 O O . THR A 1 86 ? -2.340 20.784 25.627 1.00 23.45 86 THR A O 1
ATOM 687 N N . GLN A 1 87 ? -0.879 21.666 24.166 1.00 22.57 87 GLN A N 1
ATOM 688 C CA . GLN A 1 87 ? -1.927 22.078 23.235 1.00 23.77 87 GLN A CA 1
ATOM 689 C C . GLN A 1 87 ? -2.661 20.866 22.655 1.00 25.36 87 GLN A C 1
ATOM 690 O O . GLN A 1 87 ? -3.899 20.853 22.572 1.00 22.48 87 GLN A O 1
ATOM 696 N N . ALA A 1 88 ? -1.896 19.846 22.269 1.00 23.30 88 ALA A N 1
ATOM 697 C CA . ALA A 1 88 ? -2.488 18.607 21.771 1.00 21.96 88 ALA A CA 1
ATOM 698 C C . ALA A 1 88 ? -3.395 18.000 22.837 1.00 22.14 88 ALA A C 1
ATOM 699 O O . ALA A 1 88 ? -4.499 17.543 22.538 1.00 21.03 88 ALA A O 1
ATOM 701 N N . LYS A 1 89 ? -2.915 18.008 24.078 1.00 21.01 89 LYS A N 1
ATOM 702 C CA . LYS A 1 89 ? -3.698 17.553 25.223 1.00 21.76 89 LYS A CA 1
ATOM 703 C C . LYS A 1 89 ? -5.017 18.312 25.318 1.00 25.49 89 LYS A C 1
ATOM 704 O O . LYS A 1 89 ? -6.073 17.719 25.530 1.00 25.70 89 LYS A O 1
ATOM 710 N N . MET A 1 90 ? -4.943 19.629 25.148 1.00 25.99 90 MET A N 1
ATOM 711 C CA . MET A 1 90 ? -6.121 20.485 25.192 1.00 28.09 90 MET A CA 1
ATOM 712 C C . MET A 1 90 ? -7.108 20.138 24.088 1.00 28.22 90 MET A C 1
ATOM 713 O O . MET A 1 90 ? -8.315 20.305 24.255 1.00 26.10 90 MET A O 1
ATOM 718 N N . ARG A 1 91 ? -6.599 19.663 22.956 1.00 26.67 91 ARG A N 1
ATOM 719 C CA . ARG A 1 91 ? -7.486 19.304 21.854 1.00 25.42 91 ARG A CA 1
ATOM 720 C C . ARG A 1 91 ? -7.768 17.802 21.780 1.00 23.33 91 ARG A C 1
ATOM 721 O O . ARG A 1 91 ? -8.181 17.291 20.739 1.00 29.13 91 ARG A O 1
ATOM 729 N N . GLY A 1 92 ? -7.556 17.106 22.894 1.00 27.26 92 GLY A N 1
ATOM 730 C CA . GLY A 1 92 ? -7.885 15.694 22.999 1.00 29.62 92 GLY A CA 1
ATOM 731 C C . GLY A 1 92 ? -6.968 14.783 22.206 1.00 28.42 92 GLY A C 1
ATOM 732 O O . GLY A 1 92 ? -7.380 13.714 21.753 1.00 23.50 92 GLY A O 1
ATOM 733 N N . ILE A 1 93 ? -5.717 15.201 22.045 1.00 22.86 93 ILE A N 1
ATOM 734 C CA . ILE A 1 93 ? -4.764 14.460 21.225 1.00 22.00 93 ILE A CA 1
ATOM 735 C C . ILE A 1 93 ? -3.501 14.111 22.006 1.00 19.74 93 ILE A C 1
ATOM 736 O O . ILE A 1 93 ? -2.881 14.980 22.616 1.00 20.89 93 ILE A O 1
ATOM 741 N N . LYS A 1 94 ? -3.125 12.837 21.983 1.00 16.58 94 LYS A N 1
ATOM 742 C CA . LYS A 1 94 ? -1.906 12.392 22.648 1.00 19.46 94 LYS A CA 1
ATOM 743 C C . LYS A 1 94 ? -0.724 12.395 21.686 1.00 19.12 94 LYS A C 1
ATOM 744 O O . LYS A 1 94 ? -0.895 12.246 20.478 1.00 20.08 94 LYS A O 1
ATOM 750 N N . ILE A 1 95 ? 0.478 12.562 22.223 1.00 19.67 95 ILE A N 1
ATOM 751 C CA . ILE A 1 95 ? 1.673 12.505 21.394 1.00 23.59 95 ILE A CA 1
ATOM 752 C C . ILE A 1 95 ? 2.382 11.170 21.568 1.00 20.61 95 ILE A C 1
ATOM 753 O O . ILE A 1 95 ? 2.757 10.789 22.676 1.00 20.70 95 ILE A O 1
ATOM 758 N N . ILE A 1 96 ? 2.542 10.456 20.461 1.00 22.87 96 ILE A N 1
ATOM 759 C CA . ILE A 1 96 ? 3.310 9.222 20.450 1.00 16.59 96 ILE A CA 1
ATOM 760 C C . ILE A 1 96 ? 4.687 9.497 19.861 1.00 17.60 96 ILE A C 1
ATOM 761 O O . ILE A 1 96 ? 4.816 9.837 18.684 1.00 16.89 96 ILE A O 1
ATOM 766 N N . MET A 1 97 ? 5.716 9.362 20.688 1.00 19.14 97 MET A N 1
ATOM 767 C CA . MET A 1 97 ? 7.073 9.667 20.262 1.00 17.28 97 MET A CA 1
ATOM 768 C C . MET A 1 97 ? 7.691 8.498 19.512 1.00 19.59 97 MET A C 1
ATOM 769 O O . MET A 1 97 ? 7.376 7.338 19.778 1.00 19.41 97 MET A O 1
ATOM 774 N N . ASP A 1 98 ? 8.572 8.807 18.569 1.00 17.98 98 ASP A N 1
ATOM 775 C CA . ASP A 1 98 ? 9.279 7.766 17.842 1.00 18.79 98 ASP A CA 1
ATOM 776 C C . ASP A 1 98 ? 10.482 7.300 18.654 1.00 19.01 98 ASP A C 1
ATOM 777 O O . ASP A 1 98 ? 11.404 8.070 18.921 1.00 18.29 98 ASP A O 1
ATOM 782 N N . LEU A 1 99 ? 10.453 6.035 19.058 1.00 21.25 99 LEU A N 1
ATOM 783 C CA . LEU A 1 99 ? 11.517 5.454 19.865 1.00 16.07 99 LEU A CA 1
ATOM 784 C C . LEU A 1 99 ? 12.532 4.741 18.979 1.00 17.54 99 LEU A C 1
ATOM 785 O O . LEU A 1 99 ? 12.239 3.691 18.408 1.00 18.10 99 LEU A O 1
ATOM 790 N N . VAL A 1 100 ? 13.725 5.315 18.865 1.00 16.02 100 VAL A N 1
ATOM 791 C CA . VAL A 1 100 ? 14.760 4.767 17.994 1.00 17.45 100 VAL A CA 1
ATOM 792 C C . VAL A 1 100 ? 15.967 4.314 18.810 1.00 16.45 100 VAL A C 1
ATOM 793 O O . VAL A 1 100 ? 16.895 5.090 19.040 1.00 18.43 100 VAL A O 1
ATOM 797 N N . VAL A 1 101 ? 15.959 3.055 19.239 1.00 16.72 101 VAL A N 1
ATOM 798 C CA . VAL A 1 101 ? 16.959 2.576 20.191 1.00 17.18 101 VAL A CA 1
ATOM 799 C C . VAL A 1 101 ? 17.710 1.321 19.740 1.00 17.29 101 VAL A C 1
ATOM 800 O O . VAL A 1 101 ? 18.373 0.666 20.544 1.00 17.31 101 VAL A O 1
ATOM 804 N N . ASN A 1 102 ? 17.614 0.984 18.460 1.00 19.07 102 ASN A N 1
ATOM 805 C CA . ASN A 1 102 ? 18.447 -0.078 17.912 1.00 20.33 102 ASN A CA 1
ATOM 806 C C . ASN A 1 102 ? 19.832 0.473 17.592 1.00 17.70 102 ASN A C 1
ATOM 807 O O . ASN A 1 102 ? 20.811 -0.267 17.491 1.00 19.64 102 ASN A O 1
ATOM 812 N N . HIS A 1 103 ? 19.900 1.792 17.459 1.00 16.88 103 HIS A N 1
ATOM 813 C CA . HIS A 1 103 ? 21.123 2.474 17.062 1.00 18.16 103 HIS A CA 1
ATOM 814 C C . HIS A 1 103 ? 21.053 3.942 17.450 1.00 20.43 103 HIS A C 1
ATOM 815 O O . HIS A 1 103 ? 19.968 4.479 17.676 1.00 18.97 103 HIS A O 1
ATOM 822 N N . THR A 1 104 ? 22.210 4.588 17.531 1.00 15.23 104 THR A N 1
ATOM 823 C CA . THR A 1 104 ? 22.262 6.028 17.745 1.00 17.79 104 THR A CA 1
ATOM 824 C C . THR A 1 104 ? 23.013 6.678 16.599 1.00 17.57 104 THR A C 1
ATOM 825 O O . THR A 1 104 ? 23.506 5.992 15.708 1.00 15.82 104 THR A O 1
ATOM 829 N N . SER A 1 105 ? 23.101 8.002 16.626 1.00 18.07 105 SER A N 1
ATOM 830 C CA . SER A 1 105 ? 24.018 8.702 15.742 1.00 19.10 105 SER A CA 1
ATOM 831 C C . SER A 1 105 ? 25.445 8.407 16.182 1.00 23.83 105 SER A C 1
ATOM 832 O O . SER A 1 105 ? 25.685 8.075 17.343 1.00 18.37 105 SER A O 1
ATOM 835 N N . ASP A 1 106 ? 26.394 8.529 15.260 1.00 21.53 106 ASP A N 1
ATOM 836 C CA . ASP A 1 106 ? 27.797 8.391 15.624 1.00 21.89 106 ASP A CA 1
ATOM 837 C C . ASP A 1 106 ? 28.267 9.658 16.332 1.00 22.72 106 ASP A C 1
ATOM 838 O O . ASP A 1 106 ? 29.401 9.738 16.797 1.00 20.43 106 ASP A O 1
ATOM 843 N N . GLU A 1 107 ? 27.380 10.645 16.414 1.00 24.70 107 GLU A N 1
ATOM 844 C CA . GLU A 1 107 ? 27.681 11.896 17.096 1.00 27.27 107 GLU A CA 1
ATOM 845 C C . GLU A 1 107 ? 26.968 11.970 18.444 1.00 22.35 107 GLU A C 1
ATOM 846 O O . GLU A 1 107 ? 26.911 13.028 19.071 1.00 23.27 107 GLU A O 1
ATOM 852 N N . HIS A 1 108 ? 26.421 10.840 18.881 1.00 21.36 108 HIS A N 1
ATOM 853 C CA . HIS A 1 108 ? 25.869 10.729 20.225 1.00 22.21 108 HIS A CA 1
ATOM 854 C C . HIS A 1 108 ? 27.024 10.730 21.220 1.00 20.69 108 HIS A C 1
ATOM 855 O O . HIS A 1 108 ? 28.118 10.266 20.898 1.00 23.10 108 HIS A O 1
ATOM 862 N N . ALA A 1 109 ? 26.786 11.259 22.417 1.00 20.69 109 ALA A N 1
ATOM 863 C CA . ALA A 1 109 ? 27.822 11.334 23.446 1.00 21.75 109 ALA A CA 1
ATOM 864 C C . ALA A 1 109 ? 28.404 9.957 23.760 1.00 25.52 109 ALA A C 1
ATOM 865 O O . ALA A 1 109 ? 29.611 9.819 23.977 1.00 26.18 109 ALA A O 1
ATOM 867 N N . TRP A 1 110 ? 27.540 8.946 23.769 1.00 23.43 110 TRP A N 1
ATOM 868 C CA . TRP A 1 110 ? 27.953 7.571 24.037 1.00 23.04 110 TRP A CA 1
ATOM 869 C C . TRP A 1 110 ? 29.004 7.081 23.048 1.00 27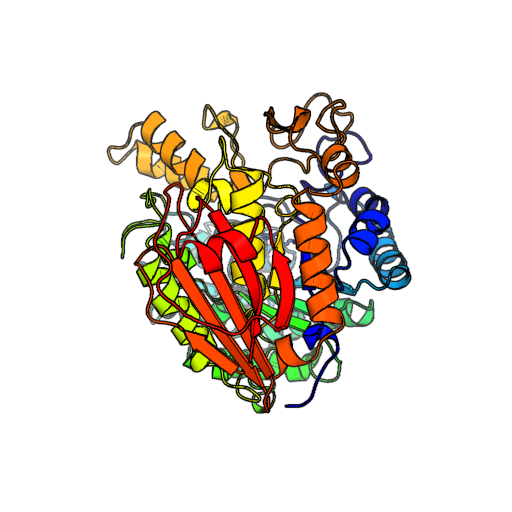.45 110 TRP A C 1
ATOM 870 O O . TRP A 1 110 ? 30.007 6.494 23.446 1.00 20.95 110 TRP A O 1
ATOM 881 N N . PHE A 1 111 ? 28.768 7.318 21.761 1.00 20.87 111 PHE A N 1
ATOM 882 C CA . PHE A 1 111 ? 29.676 6.831 20.727 1.00 21.59 111 PHE A CA 1
ATOM 883 C C . PHE A 1 111 ? 30.935 7.684 20.641 1.00 23.52 111 PHE A C 1
ATOM 884 O O . PHE A 1 111 ? 32.016 7.176 20.345 1.00 19.74 111 PHE A O 1
ATOM 892 N N . ILE A 1 112 ? 30.792 8.981 20.892 1.00 21.79 112 ILE A N 1
ATOM 893 C CA . ILE A 1 112 ? 31.946 9.869 20.931 1.00 25.34 112 ILE A CA 1
ATOM 894 C C . ILE A 1 112 ? 32.890 9.441 22.049 1.00 27.65 112 ILE A C 1
ATOM 895 O O . ILE A 1 112 ? 34.106 9.410 21.866 1.00 32.21 112 ILE A O 1
ATOM 900 N N . GLU A 1 113 ? 32.325 9.098 23.202 1.00 27.77 113 GLU A N 1
ATOM 901 C CA . GLU A 1 113 ? 33.126 8.618 24.320 1.00 27.05 113 GLU A CA 1
ATOM 902 C C . GLU A 1 113 ? 33.661 7.219 24.035 1.00 30.62 113 GLU A C 1
ATOM 903 O O . GLU A 1 113 ? 34.763 6.865 24.458 1.00 27.68 113 GLU A O 1
ATOM 909 N N . ALA A 1 114 ? 32.877 6.431 23.306 1.00 25.26 114 ALA A N 1
ATOM 910 C CA . ALA A 1 114 ? 33.270 5.076 22.934 1.00 26.60 114 ALA A CA 1
ATOM 911 C C . ALA A 1 114 ? 34.519 5.109 22.060 1.00 30.21 114 ALA A C 1
ATOM 912 O O . ALA A 1 114 ? 35.404 4.262 22.186 1.00 31.99 114 ALA A O 1
ATOM 914 N N . ARG A 1 115 ? 34.593 6.098 21.176 1.00 29.70 115 ARG A N 1
ATOM 915 C CA . ARG A 1 115 ? 35.754 6.236 20.306 1.00 31.46 115 ARG A CA 1
ATOM 916 C C . ARG A 1 115 ? 36.908 6.910 21.048 1.00 33.24 115 ARG A C 1
ATOM 917 O O . ARG A 1 115 ? 38.041 6.458 20.971 1.00 36.11 115 ARG A O 1
ATOM 925 N N . GLU A 1 116 ? 36.608 7.977 21.785 1.00 32.50 116 GLU A N 1
ATOM 926 C CA . GLU A 1 116 ? 37.613 8.701 22.567 1.00 38.28 116 GLU A CA 1
ATOM 927 C C . GLU A 1 116 ? 38.321 7.789 23.557 1.00 41.45 116 GLU A C 1
ATOM 928 O O . GLU A 1 116 ? 39.541 7.640 23.516 1.00 39.56 116 GLU A O 1
ATOM 934 N N . HIS A 1 117 ? 37.542 7.179 24.442 1.00 37.60 117 HIS A N 1
ATOM 935 C CA . HIS A 1 117 ? 38.090 6.307 25.470 1.00 33.96 117 HIS A CA 1
ATOM 936 C C . HIS A 1 117 ? 37.560 4.879 25.332 1.00 32.12 117 HIS A C 1
ATOM 937 O O . HIS A 1 117 ? 36.510 4.551 25.876 1.00 32.82 117 HIS A O 1
ATOM 944 N N . PRO A 1 118 ? 38.297 4.024 24.603 1.00 35.77 118 PRO A N 1
ATOM 945 C CA . PRO A 1 118 ? 37.897 2.638 24.321 1.00 33.39 118 PRO A CA 1
ATOM 946 C C . PRO A 1 118 ? 37.765 1.753 25.564 1.00 35.35 118 PRO A C 1
ATOM 947 O O . PRO A 1 118 ? 37.251 0.637 25.461 1.00 30.74 118 PRO A O 1
ATOM 951 N N . ASP A 1 119 ? 38.224 2.235 26.714 1.00 34.29 119 ASP A N 1
ATOM 952 C CA . ASP A 1 119 ? 38.114 1.471 27.951 1.00 36.40 119 ASP A CA 1
ATOM 953 C C . ASP A 1 119 ? 36.948 1.953 28.802 1.00 34.34 119 ASP A C 1
ATOM 954 O O . ASP A 1 119 ? 36.693 1.417 29.882 1.00 36.92 119 ASP A O 1
ATOM 959 N N . SER A 1 120 ? 36.236 2.962 28.308 1.00 29.77 120 SER A N 1
ATOM 960 C CA . SER A 1 120 ? 35.071 3.489 29.008 1.00 32.98 120 SER A CA 1
ATOM 961 C C . SER A 1 120 ? 33.929 2.482 28.983 1.00 27.08 120 SER A C 1
ATOM 962 O O . SER A 1 120 ? 33.955 1.518 28.218 1.00 26.38 120 SER A O 1
ATOM 965 N N . SER A 1 121 ? 32.926 2.713 29.823 1.00 27.61 121 SER A N 1
ATOM 966 C CA . SER A 1 121 ? 31.769 1.829 29.896 1.00 29.95 121 SER A CA 1
ATOM 967 C C . SER A 1 121 ? 30.944 1.874 28.613 1.00 29.58 121 SER A C 1
ATOM 968 O O . SER A 1 121 ? 30.442 0.849 28.151 1.00 23.86 121 SER A O 1
ATOM 971 N N . GLU A 1 122 ? 30.813 3.064 28.037 1.00 22.23 122 GLU A N 1
ATOM 972 C CA . GLU A 1 122 ? 29.947 3.248 26.877 1.00 31.34 122 GLU A CA 1
ATOM 973 C C . GLU A 1 122 ? 30.546 2.665 25.599 1.00 25.02 122 GLU A C 1
ATOM 974 O O . GLU A 1 122 ? 29.859 2.556 24.583 1.00 23.73 122 GLU A O 1
ATOM 980 N N . ARG A 1 123 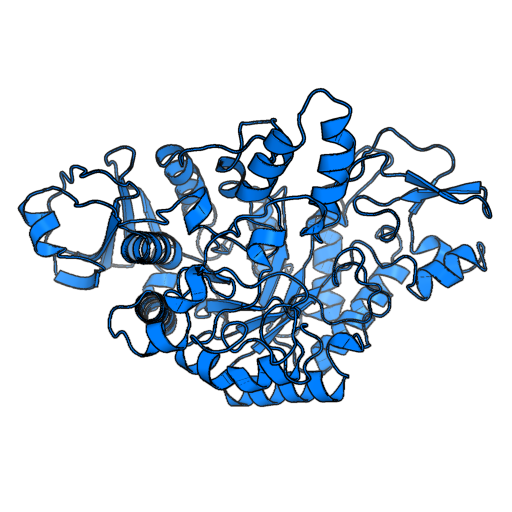? 31.820 2.283 25.653 1.00 27.96 123 ARG A N 1
ATOM 981 C CA . ARG A 1 123 ? 32.436 1.540 24.558 1.00 26.38 123 ARG A CA 1
ATOM 982 C C . ARG A 1 123 ? 31.611 0.295 24.257 1.00 26.62 123 ARG A C 1
ATOM 983 O O . ARG A 1 123 ? 31.401 -0.069 23.099 1.00 24.41 123 ARG A O 1
ATOM 991 N N . ASP A 1 124 ? 31.129 -0.340 25.319 1.00 24.56 124 ASP A N 1
ATOM 992 C CA . ASP A 1 124 ? 30.352 -1.563 25.196 1.00 21.83 124 ASP A CA 1
ATOM 993 C C . ASP A 1 124 ? 28.859 -1.288 25.011 1.00 19.99 124 ASP A C 1
ATOM 994 O O . ASP A 1 124 ? 28.052 -2.218 25.034 1.00 21.67 124 ASP A O 1
ATOM 999 N N . TYR A 1 125 ? 28.491 -0.022 24.825 1.00 17.71 125 TYR A N 1
ATOM 1000 C CA . TYR A 1 125 ? 27.115 0.300 24.448 1.00 22.86 125 TYR A CA 1
ATOM 1001 C C . TYR A 1 125 ? 26.899 -0.076 22.989 1.00 20.94 125 TYR A C 1
ATOM 1002 O O . T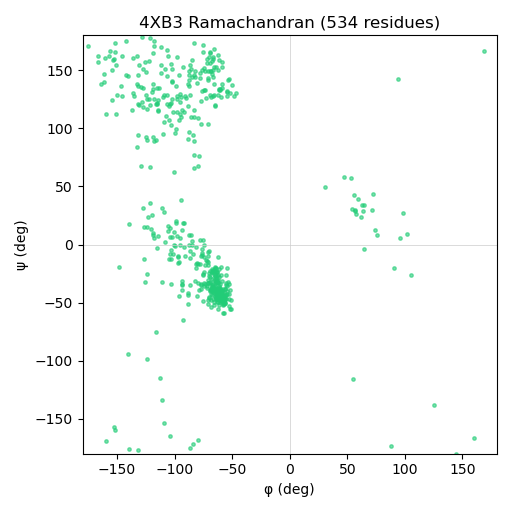YR A 1 125 ? 25.766 -0.194 22.525 1.00 19.81 125 TYR A O 1
ATOM 1011 N N . TYR A 1 126 ? 28.003 -0.252 22.271 1.00 20.14 126 TYR A N 1
ATOM 1012 C CA . TYR A 1 126 ? 27.959 -0.560 20.851 1.00 21.22 126 TYR A CA 1
ATOM 1013 C C . TYR A 1 126 ? 28.594 -1.915 20.576 1.00 19.01 126 TYR A C 1
ATOM 1014 O O . TYR A 1 126 ? 29.122 -2.557 21.483 1.00 20.16 126 TYR A O 1
ATOM 1023 N N . ILE A 1 127 ? 28.532 -2.352 19.325 1.00 19.49 127 ILE A N 1
ATOM 1024 C CA . ILE A 1 127 ? 28.956 -3.700 18.973 1.00 17.55 127 ILE A CA 1
ATOM 1025 C C . ILE A 1 127 ? 30.258 -3.680 18.175 1.00 19.89 127 ILE A C 1
ATOM 1026 O O . ILE A 1 127 ? 30.274 -3.332 16.996 1.00 17.94 127 ILE A O 1
ATOM 1031 N N . TRP A 1 128 ? 31.348 -4.055 18.840 1.00 22.26 128 TRP A N 1
ATOM 1032 C CA . TRP A 1 128 ? 32.679 -4.009 18.244 1.00 23.71 128 TRP A CA 1
ATOM 1033 C C . TRP A 1 128 ? 33.187 -5.404 17.903 1.00 24.08 128 TRP A C 1
ATOM 1034 O O . TRP A 1 128 ? 32.923 -6.367 18.624 1.00 24.75 128 TRP A O 1
ATOM 1045 N N . CYS A 1 129 ? 33.927 -5.506 16.806 1.00 19.27 129 CYS A N 1
ATOM 1046 C CA . CYS A 1 129 ? 34.340 -6.803 16.288 1.00 22.59 129 CYS A CA 1
ATOM 1047 C C . CYS A 1 129 ? 35.713 -6.745 15.620 1.00 28.68 129 CYS A C 1
ATOM 1048 O O . CYS A 1 129 ? 36.004 -5.818 14.863 1.00 23.90 129 CYS A O 1
ATOM 1051 N N . ASP A 1 130 ? 36.551 -7.739 15.906 1.00 28.69 130 ASP A N 1
ATOM 1052 C CA . ASP A 1 130 ? 37.853 -7.861 15.254 1.00 30.57 130 ASP A CA 1
ATOM 1053 C C . ASP A 1 130 ? 37.744 -8.620 13.934 1.00 26.91 130 ASP A C 1
ATOM 1054 O O . ASP A 1 130 ? 38.461 -8.327 12.979 1.00 32.29 130 ASP A O 1
ATOM 1059 N N . GLN A 1 131 ? 36.844 -9.599 13.891 1.00 30.04 131 GLN A N 1
ATOM 1060 C CA . GLN A 1 131 ? 36.688 -10.452 12.717 1.00 31.92 131 GLN A CA 1
ATOM 1061 C C . GLN A 1 131 ? 35.250 -10.424 12.200 1.00 30.38 131 GLN A C 1
ATOM 1062 O O . GLN A 1 131 ? 34.419 -11.235 12.612 1.00 31.01 131 GLN A O 1
ATOM 1068 N N . PRO A 1 132 ? 34.954 -9.486 11.288 1.00 28.91 132 PRO A N 1
ATOM 1069 C CA . PRO A 1 132 ? 33.595 -9.248 10.789 1.00 27.72 132 PRO A CA 1
ATOM 1070 C C . PRO A 1 132 ? 33.093 -10.350 9.862 1.00 30.21 132 PRO A C 1
ATOM 1071 O O . PRO A 1 132 ? 33.900 -11.055 9.254 1.00 29.41 132 PRO A O 1
ATOM 1075 N N . ASN A 1 133 ? 31.774 -10.493 9.758 1.00 24.72 133 ASN A N 1
ATOM 1076 C CA . ASN A 1 133 ? 31.184 -11.446 8.825 1.00 22.70 133 ASN A CA 1
ATOM 1077 C C . ASN A 1 133 ? 30.608 -10.736 7.603 1.00 28.56 133 ASN A C 1
ATOM 1078 O O . ASN A 1 133 ? 30.904 -9.566 7.363 1.00 29.40 133 ASN A O 1
ATOM 1083 N N . ASP A 1 134 ? 29.784 -11.441 6.834 1.00 23.72 134 ASP A N 1
ATOM 1084 C CA . ASP A 1 134 ? 29.292 -10.903 5.571 1.00 28.77 134 ASP A CA 1
ATOM 1085 C C . ASP A 1 134 ? 27.951 -10.183 5.698 1.00 30.24 134 ASP A C 1
ATOM 1086 O O . ASP A 1 134 ? 27.260 -9.981 4.698 1.00 31.94 134 ASP A O 1
ATOM 1091 N N . LEU A 1 135 ? 27.582 -9.799 6.918 1.00 27.22 135 LEU A N 1
ATOM 1092 C CA . LEU A 1 135 ? 26.345 -9.051 7.135 1.00 28.51 135 LEU A CA 1
ATOM 1093 C C . LEU A 1 135 ? 26.386 -7.715 6.400 1.00 28.18 135 LEU A C 1
ATOM 1094 O O . LEU A 1 135 ? 27.377 -6.988 6.470 1.00 23.06 135 LEU A O 1
ATOM 1099 N N . GLU A 1 136 ? 25.305 -7.401 5.693 1.00 30.17 136 GLU A N 1
ATOM 1100 C CA . GLU A 1 136 ? 25.237 -6.175 4.906 1.00 28.20 136 GLU A CA 1
ATOM 1101 C C . GLU A 1 136 ? 24.393 -5.110 5.588 1.00 31.11 136 GLU A C 1
ATOM 1102 O O . GLU A 1 136 ? 23.515 -5.418 6.394 1.00 26.73 136 GLU A O 1
ATOM 1108 N N . SER A 1 137 ? 24.668 -3.855 5.256 1.00 23.44 137 SER A N 1
ATOM 1109 C CA . SER A 1 137 ? 23.840 -2.750 5.709 1.00 22.42 137 SER A CA 1
ATOM 1110 C C . SER A 1 137 ? 22.557 -2.707 4.890 1.00 24.74 137 SER A C 1
ATOM 1111 O O . SER A 1 137 ? 22.542 -3.106 3.726 1.00 23.83 137 SER A O 1
ATOM 1114 N N . ILE A 1 138 ? 21.480 -2.228 5.502 1.00 24.76 138 ILE A N 1
ATOM 1115 C CA . ILE A 1 138 ? 20.212 -2.069 4.801 1.00 24.21 138 ILE A CA 1
ATOM 1116 C C . ILE A 1 138 ? 20.349 -0.966 3.749 1.00 21.45 138 ILE A C 1
ATOM 1117 O O . ILE A 1 138 ? 19.639 -0.953 2.742 1.00 23.10 138 ILE A O 1
ATOM 1122 N N . PHE A 1 139 ? 21.293 -0.057 3.973 1.00 20.66 139 PHE A N 1
ATOM 1123 C CA . PHE A 1 139 ? 21.525 1.042 3.043 1.00 23.34 139 PHE A CA 1
ATOM 1124 C C . PHE A 1 139 ? 22.693 0.754 2.100 1.00 30.16 139 PHE A C 1
ATOM 1125 O O . PHE A 1 139 ? 23.251 1.667 1.493 1.00 32.26 139 PHE A O 1
ATOM 1133 N N . GLY A 1 140 ? 23.061 -0.518 1.982 1.00 22.38 140 GLY A N 1
ATOM 1134 C CA . GLY A 1 140 ? 24.092 -0.924 1.044 1.00 20.53 140 GLY A CA 1
ATOM 1135 C C . GLY A 1 140 ? 25.483 -1.004 1.641 1.00 24.52 140 GLY A C 1
ATOM 1136 O O . GLY A 1 140 ? 25.866 -0.183 2.476 1.00 24.12 140 GLY A O 1
ATOM 1137 N N . GLY A 1 141 ? 26.245 -2.000 1.202 1.00 24.21 141 GLY A N 1
ATOM 1138 C CA . GLY A 1 141 ? 27.599 -2.198 1.685 1.00 22.86 141 GLY A CA 1
ATOM 1139 C C . GLY A 1 141 ? 27.641 -3.066 2.927 1.00 26.41 141 GLY A C 1
ATOM 1140 O O . GLY A 1 141 ? 26.621 -3.608 3.352 1.00 20.21 141 GLY A O 1
ATOM 1141 N N . SER A 1 142 ? 28.828 -3.194 3.512 1.00 21.03 142 SER A N 1
ATOM 1142 C CA . SER A 1 142 ? 29.010 -4.007 4.708 1.00 19.74 142 SER A CA 1
ATOM 1143 C C . SER A 1 142 ? 28.324 -3.376 5.915 1.00 20.09 142 SER A C 1
ATOM 1144 O O . SER A 1 142 ? 28.210 -2.154 6.007 1.00 20.18 142 SER A O 1
ATOM 1147 N N . ALA A 1 143 ? 27.866 -4.218 6.837 1.00 23.17 143 ALA A N 1
ATOM 1148 C CA . ALA A 1 143 ? 27.264 -3.743 8.077 1.00 21.90 143 ALA A CA 1
ATOM 1149 C C . ALA A 1 143 ? 28.343 -3.463 9.117 1.00 21.56 143 ALA A C 1
ATOM 1150 O O . ALA A 1 143 ? 28.046 -3.107 10.259 1.00 21.75 143 ALA A O 1
ATOM 1152 N N . TRP A 1 144 ? 29.596 -3.627 8.708 1.00 18.85 144 TRP A N 1
ATOM 1153 C CA . TRP A 1 144 ? 30.735 -3.407 9.588 1.00 20.54 144 TRP A CA 1
ATOM 1154 C C . TRP A 1 144 ? 31.586 -2.235 9.111 1.00 20.98 144 TRP A C 1
ATOM 1155 O O . TRP A 1 144 ? 32.090 -2.242 7.989 1.00 25.14 144 TRP A O 1
ATOM 1166 N N . GLN A 1 145 ? 31.745 -1.230 9.964 1.00 23.23 145 GLN A N 1
ATOM 1167 C CA . GLN A 1 145 ? 32.580 -0.084 9.624 1.00 24.29 145 GLN A CA 1
ATOM 1168 C C . GLN A 1 145 ? 33.892 -0.115 10.399 1.00 25.18 145 GLN A C 1
ATOM 1169 O O . GLN A 1 145 ? 33.897 -0.117 11.629 1.00 21.45 145 GLN A O 1
ATOM 1175 N N . TYR A 1 146 ? 35.005 -0.137 9.674 1.00 23.07 146 TYR A N 1
ATOM 1176 C CA . TYR A 1 146 ? 36.313 -0.175 10.313 1.00 23.53 146 TYR A CA 1
ATOM 1177 C C . TYR A 1 146 ? 36.668 1.174 10.925 1.00 21.15 146 TYR A C 1
ATOM 1178 O O . TYR A 1 146 ? 36.511 2.219 10.294 1.00 28.13 146 TYR A O 1
ATOM 1187 N N . ASP A 1 147 ? 37.144 1.138 12.162 1.00 21.64 147 ASP A N 1
ATOM 1188 C CA . ASP A 1 147 ? 37.562 2.340 12.868 1.00 26.86 147 ASP A CA 1
ATOM 1189 C C . ASP A 1 147 ? 39.082 2.371 12.972 1.00 28.79 147 ASP A C 1
ATOM 1190 O O . ASP A 1 147 ? 39.677 1.564 13.687 1.00 32.21 147 ASP A O 1
ATOM 1195 N N . ASP A 1 148 ? 39.697 3.302 12.247 1.00 31.48 148 ASP A N 1
ATOM 1196 C CA . ASP A 1 148 ? 41.152 3.390 12.142 1.00 31.09 148 ASP A CA 1
ATOM 1197 C C . ASP A 1 148 ? 41.834 3.510 13.494 1.00 32.51 148 ASP A C 1
ATOM 1198 O O . ASP A 1 148 ? 42.899 2.937 13.715 1.00 34.16 148 ASP A O 1
ATOM 1203 N N . LYS A 1 149 ? 41.209 4.255 14.397 1.00 39.34 149 LYS A N 1
ATOM 1204 C CA . LYS A 1 149 ? 41.830 4.576 15.672 1.00 36.68 149 LYS A CA 1
ATOM 1205 C C . LYS A 1 149 ? 41.967 3.345 16.569 1.00 38.79 149 LYS A C 1
ATOM 1206 O O . LYS A 1 149 ? 43.060 3.039 17.042 1.00 34.22 149 LYS A O 1
ATOM 1212 N N . SER A 1 150 ? 40.856 2.648 16.806 1.00 36.10 150 SER A N 1
ATOM 1213 C CA . SER A 1 150 ? 40.844 1.497 17.709 1.00 26.14 150 SER A CA 1
ATOM 1214 C C . SER A 1 150 ? 41.128 0.179 16.989 1.00 25.50 150 SER A C 1
ATOM 1215 O O . SER A 1 150 ? 41.322 -0.855 17.631 1.00 25.82 150 SER A O 1
ATOM 1218 N N . ASP A 1 151 ? 41.144 0.229 15.659 1.00 27.11 151 ASP A N 1
ATOM 1219 C CA . ASP A 1 151 ? 41.377 -0.948 14.820 1.00 25.77 151 ASP A CA 1
ATOM 1220 C C . ASP A 1 151 ? 40.347 -2.051 15.061 1.00 28.41 151 ASP A C 1
ATOM 1221 O O . ASP A 1 151 ? 40.681 -3.236 15.080 1.00 27.48 151 ASP A O 1
ATOM 1226 N N . GLN A 1 152 ? 39.095 -1.647 15.247 1.00 27.24 152 GLN A N 1
ATOM 1227 C CA . GLN A 1 152 ? 37.985 -2.587 15.332 1.00 24.89 152 GLN A CA 1
ATOM 1228 C C . GLN A 1 152 ? 36.853 -2.141 14.415 1.00 24.98 152 GLN A C 1
ATOM 1229 O O . GLN A 1 152 ? 36.730 -0.959 14.101 1.00 23.40 152 GLN A O 1
ATOM 1235 N N . TYR A 1 153 ? 36.033 -3.091 13.981 1.00 22.04 153 TYR A N 1
ATOM 1236 C CA . TYR A 1 153 ? 34.823 -2.765 13.239 1.00 21.84 153 TYR A CA 1
ATOM 1237 C C . TYR A 1 153 ? 33.681 -2.518 14.215 1.00 22.76 153 TYR A C 1
ATOM 1238 O O . TYR A 1 153 ? 33.571 -3.209 15.229 1.00 19.38 153 TYR A O 1
ATOM 1247 N N . TYR A 1 154 ? 32.830 -1.542 13.921 1.00 20.62 154 TYR A N 1
ATOM 1248 C CA . TYR A 1 154 ? 31.592 -1.413 14.678 1.00 21.54 154 TYR A CA 1
ATOM 1249 C C . TYR A 1 154 ? 30.413 -1.734 13.770 1.00 22.13 154 TYR A C 1
ATOM 1250 O O . TYR A 1 154 ? 30.458 -1.491 12.563 1.00 22.17 154 TYR A O 1
ATOM 1259 N N . LEU A 1 155 ? 29.367 -2.296 14.365 1.00 23.44 155 LEU A N 1
ATOM 1260 C CA . LEU A 1 155 ? 28.202 -2.747 13.620 1.00 22.86 155 LEU A CA 1
ATOM 1261 C C . LEU A 1 155 ? 27.255 -1.599 13.295 1.00 21.92 155 LEU A C 1
ATOM 1262 O O . LEU A 1 155 ? 27.012 -0.723 14.127 1.00 20.20 155 LEU A O 1
ATOM 1267 N N . HIS A 1 156 ? 26.728 -1.613 12.076 1.00 20.70 156 HIS A N 1
ATOM 1268 C CA . HIS A 1 156 ? 25.669 -0.694 11.682 1.00 19.01 156 HIS A CA 1
ATOM 1269 C C . HIS A 1 156 ? 24.809 -1.354 10.606 1.00 18.59 156 HIS A C 1
ATOM 1270 O O . HIS A 1 156 ? 25.269 -1.616 9.495 1.00 18.57 156 HIS A O 1
ATOM 1277 N N . PHE A 1 157 ? 23.562 -1.656 10.948 1.00 19.39 157 PHE A N 1
ATOM 1278 C CA . PHE A 1 157 ? 22.654 -2.253 9.977 1.00 21.00 157 PHE A CA 1
ATOM 1279 C C . PHE A 1 157 ? 22.089 -1.185 9.051 1.00 22.84 157 PHE A C 1
ATOM 1280 O O . PHE A 1 157 ? 21.563 -1.490 7.984 1.00 19.82 157 PHE A O 1
ATOM 1288 N N . PHE A 1 158 ? 22.212 0.071 9.462 1.00 22.27 158 PHE A N 1
ATOM 1289 C CA . PHE A 1 158 ? 21.785 1.182 8.626 1.00 22.08 158 PHE A CA 1
ATOM 1290 C C . PHE A 1 158 ? 23.007 1.964 8.152 1.00 22.04 158 PHE A C 1
ATOM 1291 O O . PHE A 1 158 ? 23.981 1.363 7.699 1.00 22.40 158 PHE A O 1
ATOM 1299 N N . SER A 1 159 ? 22.970 3.289 8.247 1.00 23.99 159 SER A N 1
ATOM 1300 C CA . SER A 1 159 ? 24.090 4.092 7.760 1.00 22.74 159 SER A CA 1
ATOM 1301 C C . SER A 1 159 ? 25.301 3.960 8.676 1.00 25.51 159 SER A C 1
ATOM 1302 O O . SER A 1 159 ? 25.175 3.569 9.838 1.00 20.96 159 SER A O 1
ATOM 1305 N N . LYS A 1 160 ? 26.474 4.291 8.144 1.00 22.84 160 LYS A N 1
ATOM 1306 C CA . LYS A 1 160 ? 27.714 4.236 8.910 1.00 23.76 160 LYS A CA 1
ATOM 1307 C C . LYS A 1 160 ? 27.676 5.208 10.081 1.00 20.42 160 LYS A C 1
ATOM 1308 O O . LYS A 1 160 ? 28.381 5.031 11.072 1.00 22.19 160 LYS A O 1
ATOM 1314 N N . LYS A 1 161 ? 26.846 6.239 9.957 1.00 16.92 161 LYS A N 1
ATOM 1315 C CA . LYS A 1 161 ? 26.675 7.208 11.029 1.00 20.93 161 LYS A CA 1
ATOM 1316 C C . LYS A 1 161 ? 25.522 6.804 11.942 1.00 17.60 161 LYS A C 1
ATOM 1317 O O . LYS A 1 161 ? 24.990 7.623 12.688 1.00 19.80 161 LYS A O 1
ATOM 1323 N N . GLN A 1 162 ? 25.144 5.530 11.872 1.00 17.28 162 GLN A N 1
ATOM 1324 C CA . GLN A 1 162 ? 24.164 4.964 12.794 1.00 17.91 162 GLN A CA 1
ATOM 1325 C C . GLN A 1 162 ? 24.667 3.668 13.431 1.00 17.10 162 GLN A C 1
ATOM 1326 O O . GLN A 1 162 ? 24.128 2.595 13.161 1.00 19.69 162 GLN A O 1
ATOM 1332 N N . PRO A 1 163 ? 25.703 3.763 14.281 1.00 18.58 163 PRO A N 1
ATOM 1333 C CA . PRO A 1 163 ? 26.232 2.565 14.943 1.00 17.13 163 PRO A CA 1
ATOM 1334 C C . PRO A 1 163 ? 25.184 1.883 15.820 1.00 21.02 163 PRO A C 1
ATOM 1335 O O . PRO A 1 163 ? 24.478 2.556 16.575 1.00 15.96 163 PRO A O 1
ATOM 1339 N N . ASP A 1 164 ? 25.081 0.563 15.708 1.00 16.90 164 ASP A N 1
ATOM 1340 C CA . ASP A 1 164 ? 24.092 -0.193 16.465 1.00 17.14 164 ASP A CA 1
ATOM 1341 C C . ASP A 1 164 ? 24.408 -0.266 17.953 1.00 23.02 164 ASP A C 1
ATOM 1342 O O . ASP A 1 164 ? 25.566 -0.379 18.357 1.00 22.25 164 ASP A O 1
ATOM 1347 N N . LEU A 1 165 ? 23.356 -0.217 18.760 1.00 18.17 165 LEU A N 1
ATOM 1348 C CA . LEU A 1 165 ? 23.486 -0.341 20.202 1.00 18.76 165 LEU A CA 1
ATOM 1349 C C . LEU A 1 165 ? 23.584 -1.804 20.617 1.00 18.74 165 LEU A C 1
ATOM 1350 O O . LEU A 1 165 ? 22.954 -2.674 20.018 1.00 18.12 165 LEU A O 1
ATOM 1355 N N . ASN A 1 166 ? 24.384 -2.060 21.646 1.00 18.20 166 ASN A N 1
ATOM 1356 C CA . ASN A 1 166 ? 24.593 -3.408 22.159 1.00 21.02 166 ASN A CA 1
ATOM 1357 C C . ASN A 1 166 ? 23.538 -3.779 23.199 1.00 19.67 166 ASN A C 1
ATOM 1358 O O . ASN A 1 166 ? 23.671 -3.449 24.377 1.00 18.50 166 ASN A O 1
ATOM 1363 N N . TRP A 1 167 ? 22.495 -4.476 22.762 1.00 19.67 167 TRP A N 1
ATOM 1364 C CA . TRP A 1 167 ? 21.375 -4.784 23.646 1.00 19.26 167 TRP A CA 1
ATOM 1365 C C . TRP A 1 167 ? 21.637 -5.993 24.543 1.00 22.31 167 TRP A C 1
ATOM 1366 O O . TRP A 1 167 ? 20.804 -6.346 25.378 1.00 19.42 167 TRP A O 1
ATOM 1377 N N . GLU A 1 168 ? 22.802 -6.613 24.383 1.00 23.66 168 GLU A N 1
ATOM 1378 C CA . GLU A 1 168 ? 23.244 -7.638 25.322 1.00 21.41 168 GLU A CA 1
ATOM 1379 C C . GLU A 1 168 ? 23.770 -6.976 26.594 1.00 20.87 168 GLU A C 1
ATOM 1380 O O . GLU A 1 168 ? 23.906 -7.618 27.634 1.00 20.00 168 GLU A O 1
ATOM 1386 N N . ASN A 1 169 ? 24.059 -5.682 26.494 1.00 19.04 169 ASN A N 1
ATOM 1387 C CA . ASN A 1 169 ? 24.532 -4.892 27.623 1.00 20.95 169 ASN A CA 1
ATOM 1388 C C . ASN A 1 169 ? 23.354 -4.369 28.440 1.00 18.27 169 ASN A C 1
ATOM 1389 O O . ASN A 1 169 ? 22.619 -3.492 27.987 1.00 20.17 169 ASN A O 1
ATOM 1394 N N . ALA A 1 170 ? 23.184 -4.906 29.646 1.00 18.11 170 ALA A N 1
ATOM 1395 C CA . ALA A 1 170 ? 22.047 -4.560 30.494 1.00 19.90 170 ALA A CA 1
ATOM 1396 C C . ALA A 1 170 ? 22.081 -3.100 30.947 1.00 20.80 170 ALA A C 1
ATOM 1397 O O . ALA A 1 170 ? 21.034 -2.486 31.170 1.00 19.03 170 ALA A O 1
ATOM 1399 N N . ASN A 1 171 ? 23.283 -2.549 31.087 1.00 21.25 171 ASN A N 1
ATOM 1400 C CA . ASN A 1 171 ? 23.436 -1.155 31.488 1.00 24.78 171 ASN A CA 1
ATOM 1401 C C . ASN A 1 171 ? 22.945 -0.209 30.393 1.00 16.62 171 ASN A C 1
ATOM 1402 O O . ASN A 1 171 ? 22.314 0.818 30.671 1.00 20.00 171 ASN A O 1
ATOM 1407 N N . LEU A 1 172 ? 23.236 -0.574 29.146 1.00 21.61 172 LEU A N 1
ATOM 1408 C CA . LEU A 1 172 ? 22.767 0.172 27.984 1.00 19.28 172 LEU A CA 1
ATOM 1409 C C . LEU A 1 172 ? 21.240 0.174 27.948 1.00 18.41 172 LEU A C 1
ATOM 1410 O O . LEU A 1 172 ? 20.611 1.234 27.837 1.00 19.38 172 LEU A O 1
ATOM 1415 N N . ARG A 1 173 ? 20.655 -1.020 28.042 1.00 17.89 173 ARG A N 1
ATOM 1416 C CA . ARG A 1 173 ? 19.204 -1.169 28.096 1.00 19.63 173 ARG A CA 1
ATOM 1417 C C . ARG A 1 173 ? 18.628 -0.289 29.197 1.00 19.08 173 ARG A C 1
ATOM 1418 O O . ARG A 1 173 ? 17.610 0.382 29.007 1.00 16.97 173 ARG A O 1
ATOM 1426 N N . GLN A 1 174 ? 19.300 -0.285 30.345 1.00 19.95 174 GLN A N 1
ATOM 1427 C CA . GLN A 1 174 ? 18.855 0.511 31.480 1.00 19.64 174 GLN A CA 1
ATOM 1428 C C . GLN A 1 174 ? 18.854 2.003 31.165 1.00 19.97 174 GLN A C 1
ATOM 1429 O O . GLN A 1 174 ? 17.936 2.722 31.558 1.00 19.14 174 GLN A O 1
ATOM 1435 N N . LYS A 1 175 ? 19.879 2.475 30.460 1.00 21.57 175 LYS A N 1
ATOM 1436 C CA . LYS A 1 175 ? 19.922 3.889 30.093 1.00 20.21 175 LYS A CA 1
ATOM 1437 C C . LYS A 1 175 ? 18.812 4.223 29.093 1.00 19.37 175 LYS A C 1
ATOM 1438 O O . LYS A 1 175 ? 18.230 5.320 29.127 1.00 22.46 175 LYS A O 1
ATOM 1444 N N . ILE A 1 176 ? 18.509 3.268 28.217 1.00 17.16 176 ILE A N 1
ATOM 1445 C CA . ILE A 1 176 ? 17.371 3.414 27.313 1.00 19.07 176 ILE A CA 1
ATOM 1446 C C . ILE A 1 176 ? 16.081 3.589 28.110 1.00 19.19 176 ILE A C 1
ATOM 1447 O O . ILE A 1 176 ? 15.278 4.476 27.818 1.00 21.03 176 ILE A O 1
ATOM 1452 N N . TYR A 1 177 ? 15.897 2.756 29.133 1.00 19.56 177 TYR A N 1
ATOM 1453 C CA . TYR A 1 177 ? 14.686 2.816 29.951 1.00 21.09 177 TYR A CA 1
ATOM 1454 C C . TYR A 1 177 ? 14.612 4.122 30.740 1.00 20.24 177 TYR A C 1
ATOM 1455 O O . TYR A 1 177 ? 13.529 4.680 30.924 1.00 21.23 177 TYR A O 1
ATOM 1464 N N . ASP A 1 178 ? 15.764 4.600 31.207 1.00 21.68 178 ASP A N 1
ATOM 1465 C CA . ASP A 1 178 ? 15.838 5.890 31.886 1.00 23.62 178 ASP A CA 1
ATOM 1466 C C . ASP A 1 178 ? 15.340 6.994 30.963 1.00 21.47 178 ASP A C 1
ATOM 1467 O O . ASP A 1 178 ? 14.545 7.849 31.362 1.00 18.61 178 ASP A O 1
ATOM 1472 N N . MET A 1 179 ? 15.814 6.967 29.722 1.00 21.68 179 MET A N 1
ATOM 1473 C CA . MET A 1 179 ? 15.398 7.958 28.736 1.00 22.29 179 MET A CA 1
ATOM 1474 C C . MET A 1 179 ? 13.891 7.882 28.446 1.00 18.10 179 MET A C 1
ATOM 1475 O O . MET A 1 179 ? 13.185 8.908 28.386 1.00 19.40 179 MET A O 1
ATOM 1480 N N . MET A 1 180 ? 13.405 6.656 28.274 1.00 17.08 180 MET A N 1
ATOM 1481 C CA . MET A 1 180 ? 11.990 6.423 28.020 1.00 20.01 180 MET A CA 1
ATOM 1482 C C . MET A 1 180 ? 11.141 6.970 29.157 1.00 22.77 180 MET A C 1
ATOM 1483 O O . MET A 1 180 ? 10.087 7.554 28.921 1.00 21.74 180 MET A O 1
ATOM 1488 N N . ASN A 1 181 ? 11.610 6.792 30.388 1.00 21.86 181 ASN A N 1
ATOM 1489 C CA . ASN A 1 181 ? 10.904 7.318 31.550 1.00 25.28 181 ASN A CA 1
ATOM 1490 C C . ASN A 1 181 ? 10.969 8.838 31.603 1.00 21.52 181 ASN A C 1
ATOM 1491 O O . ASN A 1 181 ? 10.031 9.489 32.073 1.00 22.77 181 ASN A O 1
ATOM 1496 N N . PHE A 1 182 ? 12.076 9.399 31.122 1.00 19.92 182 PHE A N 1
ATOM 1497 C CA . PHE A 1 182 ? 12.185 10.846 30.968 1.00 21.83 182 PHE A CA 1
ATOM 1498 C C . PHE A 1 182 ? 11.042 11.348 30.097 1.00 26.40 182 PHE A C 1
ATOM 1499 O O . PHE A 1 182 ? 10.372 12.323 30.440 1.00 24.43 182 PHE A O 1
ATOM 1507 N N . TRP A 1 183 ? 10.806 10.674 28.974 1.00 22.01 183 TRP A N 1
ATOM 1508 C CA . TRP A 1 183 ? 9.734 11.122 28.084 1.00 18.98 183 TRP A CA 1
ATOM 1509 C C . TRP A 1 183 ? 8.327 10.796 28.598 1.00 24.04 183 TRP A C 1
ATOM 1510 O O . TRP A 1 183 ? 7.384 11.555 28.362 1.00 19.64 183 TRP A O 1
ATOM 1521 N N . ILE A 1 184 ? 8.186 9.678 29.300 1.00 20.44 184 ILE A N 1
ATOM 1522 C CA . ILE A 1 184 ? 6.902 9.300 29.880 1.00 22.25 184 ILE A CA 1
ATOM 1523 C C . ILE A 1 184 ? 6.474 10.331 30.920 1.00 23.91 184 ILE A C 1
ATOM 1524 O O . ILE A 1 184 ? 5.305 10.720 30.983 1.00 25.24 184 ILE A O 1
ATOM 1529 N N . ASP A 1 185 ? 7.437 10.786 31.716 1.00 22.65 185 ASP A N 1
ATOM 1530 C CA . ASP A 1 185 ? 7.176 11.773 32.760 1.00 23.22 185 ASP A CA 1
ATOM 1531 C C . ASP A 1 185 ? 6.716 13.114 32.194 1.00 24.78 185 ASP A C 1
ATOM 1532 O O . ASP A 1 185 ? 6.113 13.916 32.905 1.00 22.85 185 ASP A O 1
ATOM 1537 N N . LYS A 1 186 ? 7.002 13.357 30.918 1.00 22.59 186 LYS A N 1
ATOM 1538 C CA . LYS A 1 186 ? 6.611 14.610 30.279 1.00 19.23 186 LYS A CA 1
ATOM 1539 C C . LYS A 1 186 ? 5.170 14.554 29.773 1.00 20.67 186 LYS A C 1
ATOM 1540 O O . LYS A 1 186 ? 4.619 15.564 29.339 1.00 27.08 186 LYS A O 1
ATOM 1546 N N . GLY A 1 187 ? 4.566 13.371 29.827 1.00 23.81 187 GLY A N 1
ATOM 1547 C CA . GLY A 1 187 ? 3.150 13.229 29.535 1.00 26.75 187 GLY A CA 1
ATOM 1548 C C . GLY A 1 187 ? 2.803 12.755 28.136 1.00 24.00 187 GLY A C 1
ATOM 1549 O O . GLY A 1 187 ? 1.722 13.053 27.628 1.00 22.25 187 GLY A O 1
ATOM 1550 N N . ILE A 1 188 ? 3.708 12.011 27.510 1.00 19.89 188 ILE A N 1
ATOM 1551 C CA . ILE A 1 188 ? 3.442 11.455 26.187 1.00 22.27 188 ILE A CA 1
ATOM 1552 C C . ILE A 1 188 ? 2.373 10.367 26.260 1.00 19.66 188 ILE A C 1
ATOM 1553 O O . ILE A 1 188 ? 2.057 9.870 27.341 1.00 22.71 188 ILE A O 1
ATOM 1558 N N . GLY A 1 189 ? 1.824 10.001 25.106 1.00 18.33 189 GLY A N 1
ATOM 1559 C CA . GLY A 1 189 ? 0.765 9.009 25.045 1.00 16.81 189 GLY A CA 1
ATOM 1560 C C . GLY A 1 189 ? 1.257 7.612 24.716 1.00 20.17 189 GLY A C 1
ATOM 1561 O O . GLY A 1 189 ? 0.501 6.644 24.810 1.00 21.78 189 GLY A O 1
ATOM 1562 N N . GLY A 1 190 ? 2.524 7.504 24.323 1.00 20.55 190 GLY A N 1
ATOM 1563 C CA . GLY A 1 190 ? 3.111 6.214 24.011 1.00 17.66 190 GLY A CA 1
ATOM 1564 C C . GLY A 1 190 ? 4.352 6.283 23.139 1.00 17.70 190 GLY A C 1
ATOM 1565 O O . GLY A 1 190 ? 4.939 7.350 22.961 1.00 17.16 190 GLY A O 1
ATOM 1566 N N . PHE A 1 191 ? 4.752 5.133 22.601 1.00 16.77 191 PHE A N 1
ATOM 1567 C CA . PHE A 1 191 ? 5.939 5.039 21.756 1.00 18.17 191 PHE A CA 1
ATOM 1568 C C . PHE A 1 191 ? 5.681 4.270 20.462 1.00 18.66 191 PHE A C 1
ATOM 1569 O O . PHE A 1 191 ? 5.041 3.220 20.470 1.00 15.70 191 PHE A O 1
ATOM 1577 N N . ARG A 1 192 ? 6.194 4.790 19.354 1.00 20.40 192 ARG A N 1
ATOM 1578 C CA . ARG A 1 192 ? 6.361 3.983 18.153 1.00 19.54 192 ARG A CA 1
ATOM 1579 C C . ARG A 1 192 ? 7.814 3.521 18.141 1.00 17.96 192 ARG A C 1
ATOM 1580 O O . ARG A 1 192 ? 8.728 4.342 18.221 1.00 16.98 192 ARG A O 1
ATOM 1588 N N . MET A 1 193 ? 8.030 2.214 18.044 1.00 18.33 193 MET A N 1
ATOM 1589 C CA . MET A 1 193 ? 9.370 1.664 18.214 1.00 18.62 193 MET A CA 1
ATOM 1590 C C . MET A 1 193 ? 10.013 1.250 16.892 1.00 18.11 193 MET A C 1
ATOM 1591 O O . MET A 1 193 ? 9.645 0.240 16.287 1.00 16.87 193 MET A O 1
ATOM 1596 N N . ASP A 1 194 ? 10.983 2.052 16.464 1.00 19.71 194 ASP A N 1
ATOM 1597 C CA . ASP A 1 194 ? 11.720 1.840 15.224 1.00 20.86 194 ASP A CA 1
ATOM 1598 C C . ASP A 1 194 ? 12.451 0.500 15.211 1.00 19.30 194 ASP A C 1
ATOM 1599 O O . ASP A 1 194 ? 13.220 0.206 16.126 1.00 17.72 194 ASP A O 1
ATOM 1604 N N . VAL A 1 195 ? 12.213 -0.283 14.154 1.00 20.21 195 VAL A N 1
ATOM 1605 C CA . VAL A 1 195 ? 12.775 -1.630 13.947 1.00 19.46 195 VAL A CA 1
ATOM 1606 C C . VAL A 1 195 ? 13.037 -2.407 15.243 1.00 24.87 195 VAL A C 1
ATOM 1607 O O . VAL A 1 195 ? 14.110 -2.978 15.442 1.00 19.09 195 VAL A O 1
ATOM 1611 N N . ILE A 1 196 ? 12.029 -2.444 16.108 1.00 19.55 196 ILE A N 1
ATOM 1612 C CA . ILE A 1 196 ? 12.192 -2.976 17.455 1.00 22.29 196 ILE A CA 1
ATOM 1613 C C . ILE A 1 196 ? 12.470 -4.482 17.474 1.00 21.41 196 ILE A C 1
ATOM 1614 O O . ILE A 1 196 ? 13.035 -4.999 18.438 1.00 21.10 196 ILE A O 1
ATOM 1619 N N . ASP A 1 197 ? 12.105 -5.187 16.407 1.00 22.52 197 ASP A N 1
ATOM 1620 C CA . ASP A 1 197 ? 12.313 -6.632 16.376 1.00 22.51 197 ASP A CA 1
ATOM 1621 C C . ASP A 1 197 ? 13.771 -6.991 16.086 1.00 24.57 197 ASP A C 1
ATOM 1622 O O . ASP A 1 197 ? 14.115 -8.166 15.965 1.00 21.77 197 ASP A O 1
ATOM 1627 N N . MET A 1 198 ? 14.623 -5.974 15.994 1.00 19.67 198 MET A N 1
ATOM 1628 C CA . MET A 1 198 ? 16.045 -6.184 15.743 1.00 21.52 198 MET A CA 1
ATOM 1629 C C . MET A 1 198 ? 16.893 -6.178 17.016 1.00 19.09 198 MET A C 1
ATOM 1630 O O . MET A 1 198 ? 18.063 -6.543 16.970 1.00 19.31 198 MET A O 1
ATOM 1635 N N . ILE A 1 199 ? 16.321 -5.776 18.149 1.00 22.42 199 ILE A N 1
ATOM 1636 C CA . ILE A 1 199 ? 17.123 -5.640 19.370 1.00 23.12 199 ILE A CA 1
ATOM 1637 C C . ILE A 1 199 ? 17.549 -6.988 19.956 1.00 20.79 199 ILE A C 1
ATOM 1638 O O . ILE A 1 199 ? 18.366 -7.038 20.876 1.00 19.99 199 ILE A O 1
ATOM 1643 N N . GLY A 1 200 ? 16.999 -8.076 19.428 1.00 19.58 200 GLY A N 1
ATOM 1644 C CA . GLY A 1 200 ? 17.415 -9.407 19.834 1.00 19.63 200 GLY A CA 1
ATOM 1645 C C . GLY A 1 200 ? 18.489 -9.956 18.910 1.00 20.38 200 GLY A C 1
ATOM 1646 O O . GLY A 1 200 ? 18.800 -11.147 18.940 1.00 22.57 200 GLY A O 1
ATOM 1647 N N . LYS A 1 201 ? 19.051 -9.076 18.087 1.00 17.23 201 LYS A N 1
ATOM 1648 C CA . LYS A 1 201 ? 20.084 -9.444 17.120 1.00 22.68 201 LYS A CA 1
ATOM 1649 C C . LYS A 1 201 ? 21.263 -10.177 17.755 1.00 24.46 201 LYS A C 1
ATOM 1650 O O . LYS A 1 201 ? 21.682 -9.864 18.869 1.00 20.21 201 LYS A O 1
ATOM 1656 N N . ILE A 1 202 ? 21.776 -11.172 17.039 1.00 21.99 202 ILE A N 1
ATOM 1657 C CA . ILE A 1 202 ? 23.030 -11.820 17.394 1.00 28.20 202 ILE A CA 1
ATOM 1658 C C . ILE A 1 202 ? 23.870 -11.922 16.126 1.00 23.99 202 ILE A C 1
ATOM 1659 O O . ILE A 1 202 ? 23.860 -12.950 15.450 1.00 23.04 202 ILE A O 1
ATOM 1664 N N . PRO A 1 203 ? 24.588 -10.837 15.794 1.00 26.75 203 PRO A N 1
ATOM 1665 C CA . PRO A 1 203 ? 25.322 -10.702 14.530 1.00 26.04 203 PRO A CA 1
ATOM 1666 C C . PRO A 1 203 ? 26.313 -11.833 14.273 1.00 24.46 203 PRO A C 1
ATOM 1667 O O . PRO A 1 203 ? 26.512 -12.206 13.118 1.00 28.89 203 PRO A O 1
ATOM 1671 N N . ALA A 1 204 ? 26.912 -12.374 15.330 1.00 24.92 204 ALA A N 1
ATOM 1672 C CA . ALA A 1 204 ? 27.885 -13.452 15.183 1.00 31.15 204 ALA A CA 1
ATOM 1673 C C . ALA A 1 204 ? 27.241 -14.712 14.613 1.00 34.03 204 ALA A C 1
ATOM 1674 O O . ALA A 1 204 ? 27.907 -15.517 13.961 1.00 34.87 204 ALA A O 1
ATOM 1676 N N . GLN A 1 205 ? 25.944 -14.874 14.855 1.00 30.11 205 GLN A N 1
ATOM 1677 C CA . GLN A 1 205 ? 25.211 -16.040 14.373 1.00 30.10 205 GLN A CA 1
ATOM 1678 C C . GLN A 1 205 ? 24.310 -15.689 13.195 1.00 26.86 205 GLN A C 1
ATOM 1679 O O . GLN A 1 205 ? 23.413 -16.458 12.845 1.00 34.66 205 GLN A O 1
ATOM 1685 N N . HIS A 1 206 ? 24.556 -14.527 12.593 1.00 24.60 206 HIS A N 1
ATOM 1686 C CA . HIS A 1 206 ? 23.735 -14.005 11.499 1.00 27.07 206 HIS A CA 1
ATOM 1687 C C . HIS A 1 206 ? 22.264 -13.878 11.890 1.00 28.24 206 HIS A C 1
ATOM 1688 O O . HIS A 1 206 ? 21.375 -13.977 11.045 1.00 27.19 206 HIS A O 1
ATOM 1695 N N . ILE A 1 207 ? 22.015 -13.658 13.177 1.00 28.44 207 ILE A N 1
ATOM 1696 C CA . ILE A 1 207 ? 20.663 -13.415 13.661 1.00 25.12 207 ILE A CA 1
ATOM 1697 C C . ILE A 1 207 ? 20.411 -11.914 13.746 1.00 20.29 207 ILE A C 1
ATOM 1698 O O . ILE A 1 207 ? 21.143 -11.189 14.421 1.00 23.41 207 ILE A O 1
ATOM 1703 N N . VAL A 1 208 ? 19.383 -11.449 13.048 1.00 23.13 208 VAL A N 1
ATOM 1704 C CA . VAL A 1 208 ? 19.057 -10.030 13.032 1.00 23.47 208 VAL A CA 1
ATOM 1705 C C . VAL A 1 208 ? 17.690 -9.789 13.662 1.00 21.33 208 VAL A C 1
ATOM 1706 O O . VAL A 1 208 ? 17.597 -9.322 14.797 1.00 24.79 208 VAL A O 1
ATOM 1710 N N . SER A 1 209 ? 16.633 -10.113 12.925 1.00 23.13 209 SER A N 1
ATOM 1711 C CA . SER A 1 209 ? 15.275 -9.989 13.442 1.00 23.53 209 SER A CA 1
ATOM 1712 C C . SER A 1 209 ? 14.864 -11.243 14.204 1.00 25.27 209 SER A C 1
ATOM 1713 O O . SER A 1 209 ? 15.383 -12.332 13.950 1.00 24.40 209 SER A O 1
ATOM 1716 N N . ASN A 1 210 ? 13.932 -11.073 15.139 1.00 25.35 210 ASN A N 1
ATOM 1717 C CA . ASN A 1 210 ? 13.371 -12.178 15.915 1.00 25.74 210 ASN A CA 1
ATOM 1718 C C . ASN A 1 210 ? 14.422 -13.005 16.650 1.00 22.57 210 ASN A C 1
ATOM 1719 O O . ASN A 1 210 ? 14.353 -14.234 16.667 1.00 20.90 210 ASN A O 1
ATOM 1724 N N . GLY A 1 211 ? 15.390 -12.326 17.258 1.00 23.18 211 GLY A N 1
ATOM 1725 C CA . GLY A 1 211 ? 16.401 -12.993 18.058 1.00 23.60 211 GLY A CA 1
ATOM 1726 C C . GLY A 1 211 ? 15.805 -13.619 19.305 1.00 23.02 211 GLY A C 1
ATOM 1727 O O . GLY A 1 211 ? 14.708 -13.252 19.719 1.00 21.25 211 GLY A O 1
ATOM 1728 N N . PRO A 1 212 ? 16.530 -14.566 19.917 1.00 27.11 212 PRO A N 1
ATOM 1729 C CA . PRO A 1 212 ? 16.018 -15.330 21.062 1.00 26.25 212 PRO A CA 1
ATOM 1730 C C . PRO A 1 212 ? 15.744 -14.494 22.316 1.00 25.21 212 PRO A C 1
ATOM 1731 O O . PRO A 1 212 ? 14.932 -14.908 23.142 1.00 25.25 212 PRO A O 1
ATOM 1735 N N . LYS A 1 213 ? 16.397 -13.345 22.457 1.00 25.01 213 LYS A N 1
ATOM 1736 C CA . LYS A 1 213 ? 16.235 -12.523 23.658 1.00 28.31 213 LYS A CA 1
ATOM 1737 C C . LYS A 1 213 ? 15.267 -11.357 23.457 1.00 21.77 213 LYS A C 1
ATOM 1738 O O . LYS A 1 213 ? 15.013 -10.592 24.386 1.00 20.84 213 LYS A O 1
ATOM 1744 N N . LEU A 1 214 ? 14.735 -11.231 22.245 1.00 22.23 214 LEU A N 1
ATOM 1745 C CA . LEU A 1 214 ? 13.889 -10.097 21.864 1.00 20.74 214 LEU A CA 1
ATOM 1746 C C . LEU A 1 214 ? 12.724 -9.826 22.820 1.00 19.06 214 LEU A C 1
ATOM 1747 O O . LEU A 1 214 ? 12.573 -8.716 23.337 1.00 20.34 214 LEU A O 1
ATOM 1752 N N . HIS A 1 215 ? 11.900 -10.840 23.049 1.00 18.27 215 HIS A N 1
ATOM 1753 C CA . HIS A 1 215 ? 10.678 -10.648 23.816 1.00 24.92 215 HIS A CA 1
ATOM 1754 C C . HIS A 1 215 ? 10.971 -10.520 25.306 1.00 20.76 215 HIS A C 1
ATOM 1755 O O . HIS A 1 215 ? 10.216 -9.882 26.039 1.00 23.62 215 HIS A O 1
ATOM 1762 N N . ALA A 1 216 ? 12.076 -11.110 25.746 1.00 21.36 216 ALA A N 1
ATOM 1763 C CA . ALA A 1 216 ? 12.549 -10.900 27.107 1.00 22.59 216 ALA A CA 1
ATOM 1764 C C . ALA A 1 216 ? 12.927 -9.434 27.288 1.00 18.95 216 ALA A C 1
ATOM 1765 O O . ALA A 1 216 ? 12.593 -8.814 28.300 1.00 18.63 216 ALA A O 1
ATOM 1767 N N . TYR A 1 217 ? 13.618 -8.887 26.290 1.00 19.33 217 TYR A N 1
ATOM 1768 C CA . TYR A 1 217 ? 13.990 -7.477 26.290 1.00 17.98 217 TYR A CA 1
ATOM 1769 C C . TYR A 1 217 ? 12.759 -6.579 26.304 1.00 18.06 217 TYR A C 1
ATOM 1770 O O . TYR A 1 217 ? 12.726 -5.583 27.020 1.00 19.61 217 TYR A O 1
ATOM 1779 N N . LEU A 1 218 ? 11.753 -6.924 25.507 1.00 14.48 218 LEU A N 1
ATOM 1780 C CA . LEU A 1 218 ? 10.532 -6.122 25.457 1.00 17.85 218 LEU A CA 1
ATOM 1781 C C . LEU A 1 218 ? 9.743 -6.194 26.765 1.00 14.43 218 LEU A C 1
ATOM 1782 O O . LEU A 1 218 ? 9.153 -5.203 27.193 1.00 14.54 218 LEU A O 1
ATOM 1787 N N . LYS A 1 219 ? 9.735 -7.364 27.396 1.00 16.96 219 LYS A N 1
ATOM 1788 C CA . LYS A 1 219 ? 9.101 -7.518 28.703 1.00 17.40 219 LYS A CA 1
ATOM 1789 C C . LYS A 1 219 ? 9.825 -6.680 29.752 1.00 19.28 219 LYS A C 1
ATOM 1790 O O . LYS A 1 219 ? 9.195 -6.038 30.598 1.00 17.86 219 LYS A O 1
ATOM 1796 N N . GLU A 1 220 ? 11.153 -6.694 29.687 1.00 19.95 220 GLU A N 1
ATOM 1797 C CA . GLU A 1 220 ? 11.984 -5.920 30.602 1.00 18.83 220 GLU A CA 1
ATOM 1798 C C . GLU A 1 220 ? 11.728 -4.426 30.422 1.00 18.74 220 GLU A C 1
ATOM 1799 O O . GLU A 1 220 ? 11.608 -3.679 31.396 1.00 18.93 220 GLU A O 1
ATOM 1805 N N . MET A 1 221 ? 11.645 -4.008 29.162 1.00 19.47 221 MET A N 1
ATOM 1806 C CA . MET A 1 221 ? 11.368 -2.622 28.805 1.00 20.24 221 MET A CA 1
ATOM 1807 C C . MET A 1 221 ? 10.011 -2.188 29.341 1.00 17.53 221 MET A C 1
ATOM 1808 O O . MET A 1 221 ? 9.888 -1.138 29.975 1.00 21.14 221 MET A O 1
ATOM 1813 N N . ASN A 1 222 ? 8.999 -3.007 29.074 1.00 16.62 222 ASN A N 1
ATOM 1814 C CA . ASN A 1 222 ? 7.653 -2.780 29.584 1.00 18.47 222 ASN A CA 1
ATOM 1815 C C . ASN A 1 222 ? 7.667 -2.587 31.097 1.00 20.09 222 ASN A C 1
ATOM 1816 O O . ASN A 1 222 ? 7.154 -1.593 31.614 1.00 18.15 222 ASN A O 1
ATOM 1821 N N . ALA A 1 223 ? 8.274 -3.542 31.796 1.00 20.08 223 ALA A N 1
ATOM 1822 C CA . ALA A 1 223 ? 8.317 -3.521 33.252 1.00 19.93 223 ALA A CA 1
ATOM 1823 C C . ALA A 1 223 ? 9.040 -2.287 33.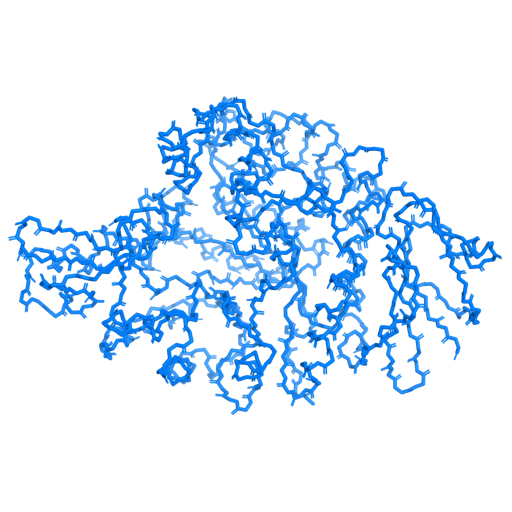788 1.00 20.68 223 ALA A C 1
ATOM 1824 O O . ALA A 1 223 ? 8.657 -1.735 34.819 1.00 20.10 223 ALA A O 1
ATOM 1826 N N . ALA A 1 224 ? 10.075 -1.852 33.077 1.00 17.37 224 ALA A N 1
ATOM 1827 C CA . ALA A 1 224 ? 10.910 -0.753 33.549 1.00 16.47 224 ALA A CA 1
ATOM 1828 C C . ALA A 1 224 ? 10.390 0.630 33.158 1.00 21.02 224 ALA A C 1
ATOM 1829 O O . ALA A 1 224 ? 10.882 1.637 33.663 1.00 20.82 224 ALA A O 1
ATOM 1831 N N . SER A 1 225 ? 9.407 0.694 32.264 1.00 18.42 225 SER A N 1
ATOM 1832 C CA . SER A 1 225 ? 8.932 1.996 31.799 1.00 19.76 225 SER A CA 1
ATOM 1833 C C . SER A 1 225 ? 7.414 2.085 31.622 1.00 20.79 225 SER A C 1
ATOM 1834 O O . SER A 1 225 ? 6.693 2.371 32.577 1.00 24.66 225 SER A O 1
ATOM 1837 N N . PHE A 1 226 ? 6.932 1.845 30.406 1.00 21.52 226 PHE A N 1
ATOM 1838 C CA . PHE A 1 226 ? 5.546 2.169 30.062 1.00 25.29 226 PHE A CA 1
ATOM 1839 C C . PHE A 1 226 ? 4.498 1.199 30.614 1.00 21.55 226 PHE A C 1
ATOM 1840 O O . PHE A 1 226 ? 3.300 1.470 30.529 1.00 27.35 226 PHE A O 1
ATOM 1848 N N . GLY A 1 227 ? 4.947 0.082 31.177 1.00 22.57 227 GLY A N 1
ATOM 1849 C CA . GLY A 1 227 ? 4.048 -0.953 31.662 1.00 25.78 227 GLY A CA 1
ATOM 1850 C C . GLY A 1 227 ? 3.021 -0.497 32.684 1.00 32.59 227 GLY A C 1
ATOM 1851 O O . GLY A 1 227 ? 1.829 -0.764 32.534 1.00 36.90 227 GLY A O 1
ATOM 1852 N N . GLN A 1 228 ? 3.484 0.190 33.722 1.00 31.24 228 GLN A N 1
ATOM 1853 C CA . GLN A 1 228 ? 2.606 0.674 34.785 1.00 37.41 228 GLN A CA 1
ATOM 1854 C C . GLN A 1 228 ? 1.595 1.688 34.272 1.00 35.84 228 GLN A C 1
ATOM 1855 O O . GLN A 1 228 ? 0.516 1.848 34.839 1.00 38.60 228 GLN A O 1
ATOM 1861 N N . HIS A 1 229 ? 1.959 2.378 33.198 1.00 31.63 229 HIS A N 1
ATOM 1862 C CA . HIS A 1 229 ? 1.116 3.423 32.643 1.00 25.13 229 HIS A CA 1
ATOM 1863 C C . HIS A 1 229 ? 0.106 2.834 31.668 1.00 24.65 229 HIS A C 1
ATOM 1864 O O . HIS A 1 229 ? 0.015 1.617 31.515 1.00 29.27 229 HIS A O 1
ATOM 1871 N N . ASP A 1 230 ? -0.656 3.702 31.018 1.00 21.31 230 ASP A N 1
ATOM 1872 C CA . ASP A 1 230 ? -1.691 3.264 30.092 1.00 25.96 230 ASP A CA 1
ATOM 1873 C C . ASP A 1 230 ? -1.422 3.854 28.715 1.00 20.78 230 ASP A C 1
ATOM 1874 O O . ASP A 1 230 ? -2.186 4.683 28.221 1.00 17.71 230 ASP A O 1
ATOM 1879 N N . LEU A 1 231 ? -0.326 3.418 28.101 1.00 20.13 231 LEU A N 1
ATOM 1880 C CA . LEU A 1 231 ? 0.148 4.013 26.857 1.00 21.66 231 LEU A CA 1
ATOM 1881 C C . LEU A 1 231 ? -0.102 3.132 25.637 1.00 19.47 231 LEU A C 1
ATOM 1882 O O . LEU A 1 231 ? -0.338 1.928 25.755 1.00 16.36 231 LEU A O 1
ATOM 1887 N N . LEU A 1 232 ? -0.045 3.750 24.463 1.00 16.50 232 LEU A N 1
ATOM 1888 C CA . LEU A 1 232 ? -0.067 3.014 23.206 1.00 21.37 232 LEU A CA 1
ATOM 1889 C C . LEU A 1 232 ? 1.369 2.762 22.777 1.00 16.19 232 LEU A C 1
ATOM 1890 O O . LEU A 1 232 ? 2.108 3.702 22.501 1.00 18.55 232 LEU A O 1
ATOM 1895 N N . THR A 1 233 ? 1.765 1.497 22.721 1.00 15.68 233 THR A N 1
ATOM 1896 C CA . THR A 1 233 ? 3.069 1.151 22.173 1.00 18.13 233 THR A CA 1
ATOM 1897 C C . THR A 1 233 ? 2.905 0.313 20.914 1.00 16.64 233 THR A C 1
ATOM 1898 O O . THR A 1 233 ? 2.301 -0.759 20.943 1.00 16.90 233 THR A O 1
ATOM 1902 N N . VAL A 1 234 ? 3.435 0.812 19.804 1.00 15.07 234 VAL A N 1
ATOM 1903 C CA . VAL A 1 234 ? 3.384 0.078 18.549 1.00 14.47 234 VAL A CA 1
ATOM 1904 C C . VAL A 1 234 ? 4.797 -0.136 18.012 1.00 16.23 234 VAL A C 1
ATOM 1905 O O . VAL A 1 234 ? 5.566 0.810 17.850 1.00 17.55 234 VAL A O 1
ATOM 1909 N N . GLY A 1 235 ? 5.140 -1.393 17.759 1.00 17.01 235 GLY A N 1
ATOM 1910 C CA . GLY A 1 235 ? 6.471 -1.730 17.295 1.00 17.34 235 GLY A CA 1
ATOM 1911 C C . GLY A 1 235 ? 6.534 -1.933 15.796 1.00 18.86 235 GLY A C 1
ATOM 1912 O O . GLY A 1 235 ? 5.653 -2.559 15.206 1.00 20.92 235 GLY A O 1
ATOM 1913 N N . GLN A 1 236 ? 7.571 -1.387 15.172 1.00 22.29 236 GLN A N 1
ATOM 1914 C CA . GLN A 1 236 ? 7.827 -1.656 13.765 1.00 20.26 236 GLN A CA 1
ATOM 1915 C C . GLN A 1 236 ? 8.515 -3.008 13.646 1.00 22.37 236 GLN A C 1
ATOM 1916 O O . GLN A 1 236 ? 9.678 -3.156 14.019 1.00 19.81 236 GLN A O 1
ATOM 1922 N N . THR A 1 237 ? 7.791 -3.996 13.134 1.00 21.11 237 THR A N 1
ATOM 1923 C CA . THR A 1 237 ? 8.308 -5.355 13.073 1.00 23.00 237 THR A CA 1
ATOM 1924 C C . THR A 1 237 ? 8.268 -5.920 11.656 1.00 21.70 237 THR A C 1
ATOM 1925 O O . THR A 1 237 ? 7.264 -6.494 11.230 1.00 22.77 237 THR A O 1
ATOM 1929 N N . TRP A 1 238 ? 9.374 -5.753 10.938 1.00 24.52 238 TRP A N 1
ATOM 1930 C CA . TRP A 1 238 ? 9.516 -6.264 9.578 1.00 30.01 238 TRP A CA 1
ATOM 1931 C C . TRP A 1 238 ? 9.313 -7.775 9.502 1.00 24.58 238 TRP A C 1
ATOM 1932 O O . TRP A 1 238 ? 8.640 -8.275 8.602 1.00 25.76 238 TRP A O 1
ATOM 1943 N N . GLY A 1 239 ? 9.898 -8.499 10.450 1.00 26.53 239 GLY A N 1
ATOM 1944 C CA . GLY A 1 239 ? 9.842 -9.949 10.434 1.00 28.22 239 GLY A CA 1
ATOM 1945 C C . GLY A 1 239 ? 8.719 -10.524 11.272 1.00 27.49 239 GLY A C 1
ATOM 1946 O O . GLY A 1 239 ? 8.888 -11.553 11.925 1.00 32.47 239 GLY A O 1
ATOM 1947 N N . ALA A 1 240 ? 7.564 -9.866 11.248 1.00 25.83 240 ALA A N 1
ATOM 1948 C CA . ALA A 1 240 ? 6.436 -10.292 12.065 1.00 31.79 240 ALA A CA 1
ATOM 1949 C C . ALA A 1 240 ? 5.467 -11.188 11.306 1.00 25.89 240 ALA A C 1
ATOM 1950 O O . ALA A 1 240 ? 5.034 -10.865 10.202 1.00 30.22 240 ALA A O 1
ATOM 1952 N N . THR A 1 241 ? 5.141 -12.320 11.917 1.00 28.91 241 THR A N 1
ATOM 1953 C CA . THR A 1 241 ? 4.054 -13.173 11.461 1.00 27.15 241 THR A CA 1
ATOM 1954 C C . THR A 1 241 ? 2.910 -13.006 12.461 1.00 25.50 241 THR A C 1
ATOM 1955 O O . THR A 1 241 ? 3.116 -12.424 13.527 1.00 24.19 241 THR A O 1
ATOM 1959 N N . PRO A 1 242 ? 1.699 -13.485 12.120 1.00 26.09 242 PRO A N 1
ATOM 1960 C CA . PRO A 1 242 ? 0.591 -13.403 13.081 1.00 25.49 242 PRO A CA 1
ATOM 1961 C C . PRO A 1 242 ? 0.886 -14.040 14.446 1.00 24.57 242 PRO A C 1
ATOM 1962 O O . PRO A 1 242 ? 0.410 -13.529 15.457 1.00 23.94 242 PRO A O 1
ATOM 1966 N N . GLU A 1 243 ? 1.655 -15.125 14.475 1.00 25.02 243 GLU A N 1
ATOM 1967 C CA . GLU A 1 243 ? 2.010 -15.773 15.739 1.00 27.01 243 GLU A CA 1
ATOM 1968 C C . GLU A 1 243 ? 2.940 -14.892 16.573 1.00 27.09 243 GLU A C 1
ATOM 1969 O O . GLU A 1 243 ? 2.729 -14.687 17.779 1.00 24.77 243 GLU A O 1
ATOM 1975 N N . ILE A 1 244 ? 3.971 -14.369 15.918 1.00 24.43 244 ILE A N 1
ATOM 1976 C CA . ILE A 1 244 ? 4.902 -13.458 16.567 1.00 26.47 244 ILE A CA 1
ATOM 1977 C C . ILE A 1 244 ? 4.154 -12.212 17.039 1.00 22.10 244 ILE A C 1
ATOM 1978 O O . ILE A 1 244 ? 4.433 -11.672 18.111 1.00 26.13 244 ILE A O 1
ATOM 1983 N N . ALA A 1 245 ? 3.187 -11.775 16.238 1.00 19.11 245 ALA A N 1
ATOM 1984 C CA . ALA A 1 245 ? 2.347 -10.638 16.598 1.00 23.44 245 ALA A CA 1
ATOM 1985 C C . ALA A 1 245 ? 1.502 -10.950 17.830 1.00 21.95 245 ALA A C 1
ATOM 1986 O O . ALA A 1 245 ? 1.248 -10.071 18.652 1.00 20.15 245 ALA A O 1
ATOM 1988 N N . LYS A 1 246 ? 1.063 -12.200 17.950 1.00 22.87 246 LYS A N 1
ATOM 1989 C CA . LYS A 1 246 ? 0.376 -12.643 19.158 1.00 23.37 246 LYS A CA 1
ATOM 1990 C C . LYS A 1 246 ? 1.310 -12.498 20.345 1.00 28.21 246 LYS A C 1
ATOM 1991 O O . LYS A 1 246 ? 0.904 -12.042 21.415 1.00 22.49 246 LYS A O 1
ATOM 1997 N N . GLN A 1 247 ? 2.567 -12.886 20.148 1.00 21.94 247 GLN A N 1
ATOM 1998 C CA . GLN A 1 247 ? 3.563 -12.756 21.207 1.00 25.19 247 GLN A CA 1
ATOM 1999 C C . GLN A 1 247 ? 3.772 -11.292 21.611 1.00 28.97 247 GLN A C 1
ATOM 2000 O O . GLN A 1 247 ? 3.959 -10.991 22.791 1.00 25.97 247 GLN A O 1
ATOM 2006 N N . TYR A 1 248 ? 3.730 -10.388 20.634 1.00 21.50 248 TYR A N 1
ATOM 2007 C CA . TYR A 1 248 ? 3.904 -8.957 20.899 1.00 17.91 248 TYR A CA 1
ATOM 2008 C C . TYR A 1 248 ? 2.722 -8.310 21.618 1.00 18.38 248 TYR A C 1
ATOM 2009 O O . TYR A 1 248 ? 2.894 -7.620 22.622 1.00 20.92 248 TYR A O 1
ATOM 2018 N N . SER A 1 249 ? 1.525 -8.525 21.079 1.00 17.37 249 SER A N 1
ATOM 2019 C CA . SER A 1 249 ? 0.380 -7.670 21.379 1.00 22.11 249 SER A CA 1
ATOM 2020 C C . SER A 1 249 ? -0.663 -8.262 22.328 1.00 20.58 249 SER A C 1
ATOM 2021 O O . SER A 1 249 ? -1.541 -7.539 22.799 1.00 24.33 249 SER A O 1
ATOM 2024 N N . ASN A 1 250 ? -0.591 -9.562 22.599 1.00 20.97 250 ASN A N 1
ATOM 2025 C CA . ASN A 1 250 ? -1.440 -10.146 23.634 1.00 19.75 250 ASN A CA 1
ATOM 2026 C C . ASN A 1 250 ? -1.039 -9.537 24.974 1.00 18.71 250 ASN A C 1
ATOM 2027 O O . ASN A 1 250 ? 0.108 -9.673 25.396 1.00 23.71 250 ASN A O 1
ATOM 2032 N N . PRO A 1 251 ? -1.980 -8.847 25.636 1.00 20.99 251 PRO A N 1
ATOM 2033 C CA . PRO A 1 251 ? -1.692 -8.110 26.875 1.00 22.24 251 PRO A CA 1
ATOM 2034 C C . PRO A 1 251 ? -1.069 -8.958 27.988 1.00 24.86 251 PRO A C 1
ATOM 2035 O O . PRO A 1 251 ? -0.348 -8.409 28.821 1.00 21.63 251 PRO A O 1
ATOM 2039 N N . VAL A 1 252 ? -1.325 -10.263 27.997 1.00 20.73 252 VAL A N 1
ATOM 2040 C CA . VAL A 1 252 ? -0.791 -11.123 29.052 1.00 21.23 252 VAL A CA 1
ATOM 2041 C C . VAL A 1 252 ? 0.710 -11.360 28.896 1.00 25.40 252 VAL A C 1
ATOM 2042 O O . VAL A 1 252 ? 1.362 -11.851 29.815 1.00 19.70 252 VAL A O 1
ATOM 2046 N N . ASN A 1 253 ? 1.255 -11.016 27.732 1.00 22.33 253 ASN A N 1
ATOM 2047 C CA . ASN A 1 253 ? 2.696 -11.104 27.516 1.00 23.73 253 ASN A CA 1
ATOM 2048 C C . ASN A 1 253 ? 3.423 -9.900 28.097 1.00 21.25 253 ASN A C 1
ATOM 2049 O O . ASN A 1 253 ? 4.642 -9.931 28.283 1.00 19.99 253 ASN A O 1
ATOM 2054 N N . HIS A 1 254 ? 2.660 -8.846 28.375 1.00 17.87 254 HIS A N 1
ATOM 2055 C CA . HIS A 1 254 ? 3.192 -7.597 28.913 1.00 20.06 254 HIS A CA 1
ATOM 2056 C C . HIS A 1 254 ? 4.332 -7.068 28.053 1.00 21.43 254 HIS A C 1
ATOM 2057 O O . HIS A 1 254 ? 5.450 -6.864 28.531 1.00 19.52 254 HIS A O 1
ATOM 2064 N N . GLU A 1 255 ? 4.040 -6.863 26.774 1.00 18.47 255 GLU A N 1
ATOM 2065 C CA . GLU A 1 255 ? 5.010 -6.285 25.858 1.00 18.77 255 GLU A CA 1
ATOM 2066 C C . GLU A 1 255 ? 4.422 -5.039 25.201 1.00 18.14 255 GLU A C 1
ATOM 2067 O O . GLU A 1 255 ? 4.421 -3.968 25.803 1.00 20.47 255 GLU A O 1
ATOM 2073 N N . LEU A 1 256 ? 3.907 -5.174 23.983 1.00 16.96 256 LEU A N 1
ATOM 2074 C CA . LEU A 1 256 ? 3.404 -4.010 23.255 1.00 17.85 256 LEU A CA 1
ATOM 2075 C C . LEU A 1 256 ? 1.886 -4.032 23.079 1.00 17.46 256 LEU A C 1
ATOM 2076 O O . LEU A 1 256 ? 1.233 -5.036 23.361 1.00 16.60 256 LEU A O 1
ATOM 2081 N N . SER A 1 257 ? 1.335 -2.913 22.615 1.00 16.37 257 SER A N 1
ATOM 2082 C CA . SER A 1 257 ? -0.094 -2.814 22.326 1.00 16.41 257 SER A CA 1
ATOM 2083 C C . SER A 1 257 ? -0.417 -3.455 20.983 1.00 20.52 257 SER A C 1
ATOM 2084 O O . SER A 1 257 ? -1.495 -4.021 20.795 1.00 20.28 257 SER A O 1
ATOM 2087 N N . MET A 1 258 ? 0.536 -3.359 20.059 1.00 16.85 258 MET A N 1
ATOM 2088 C CA . MET A 1 258 ? 0.348 -3.791 18.680 1.00 19.06 258 MET A CA 1
ATOM 2089 C C . MET A 1 258 ? 1.662 -3.641 17.924 1.00 17.31 258 MET A C 1
ATOM 2090 O O . MET A 1 258 ? 2.609 -3.053 18.440 1.00 18.98 258 MET A O 1
ATOM 2095 N N . VAL A 1 259 ? 1.722 -4.164 16.703 1.00 16.36 259 VAL A N 1
ATOM 2096 C CA . VAL A 1 259 ? 2.898 -3.959 15.860 1.00 20.55 259 VAL A CA 1
ATOM 2097 C C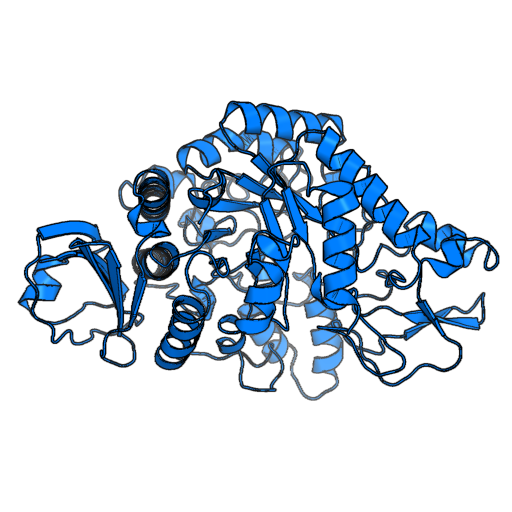 . VAL A 1 259 ? 2.536 -3.616 14.418 1.00 20.39 259 VAL A C 1
ATOM 2098 O O . VAL A 1 259 ? 1.417 -3.868 13.965 1.00 20.34 259 VAL A O 1
ATOM 2102 N N . PHE A 1 260 ? 3.496 -3.024 13.713 1.00 20.53 260 PHE A N 1
ATOM 2103 C CA . PHE A 1 260 ? 3.398 -2.808 12.276 1.00 21.37 260 PHE A CA 1
ATOM 2104 C C . PHE A 1 260 ? 3.941 -4.027 11.539 1.00 25.63 260 PHE A C 1
ATOM 2105 O O . PHE A 1 260 ? 5.111 -4.376 11.695 1.00 22.71 260 PHE A O 1
ATOM 2113 N N . GLN A 1 261 ? 3.097 -4.676 10.744 1.00 21.84 261 GLN A N 1
ATOM 2114 C CA . GLN A 1 261 ? 3.555 -5.782 9.910 1.00 24.31 261 GLN A CA 1
ATOM 2115 C C . GLN A 1 261 ? 3.579 -5.345 8.447 1.00 22.76 261 GLN A C 1
ATOM 2116 O O . GLN A 1 261 ? 2.805 -4.479 8.038 1.00 20.47 261 GLN A O 1
ATOM 2122 N N . PHE A 1 262 ? 4.468 -5.943 7.662 1.00 18.40 262 PHE A N 1
ATOM 2123 C CA . PHE A 1 262 ? 4.721 -5.453 6.312 1.00 24.40 262 PHE A CA 1
ATOM 2124 C C . PHE A 1 262 ? 4.513 -6.512 5.231 1.00 23.57 262 PHE A C 1
ATOM 2125 O O . PHE A 1 262 ? 5.065 -6.401 4.137 1.00 23.28 262 PHE A O 1
ATOM 2133 N N . GLU A 1 263 ? 3.711 -7.529 5.530 1.00 22.79 263 GLU A N 1
ATOM 2134 C CA . GLU A 1 263 ? 3.440 -8.580 4.554 1.00 26.60 263 GLU A CA 1
ATOM 2135 C C . GLU A 1 263 ? 2.674 -8.040 3.349 1.00 22.97 263 GLU A C 1
ATOM 2136 O O . GLU A 1 263 ? 2.943 -8.427 2.212 1.00 27.19 263 GLU A O 1
ATOM 2142 N N . HIS A 1 264 ? 1.723 -7.144 3.595 1.00 20.23 264 HIS A N 1
ATOM 2143 C CA . HIS A 1 264 ? 0.966 -6.545 2.502 1.00 22.99 264 HIS A CA 1
ATOM 2144 C C . HIS A 1 264 ? 1.843 -5.579 1.706 1.00 22.93 264 HIS A C 1
ATOM 2145 O O . HIS A 1 264 ? 1.693 -5.453 0.493 1.00 24.78 264 HIS A O 1
ATOM 2152 N N . ILE A 1 265 ? 2.771 -4.918 2.391 1.00 22.22 265 ILE A N 1
ATOM 2153 C CA . ILE A 1 265 ? 3.718 -4.019 1.735 1.00 25.09 265 ILE A CA 1
ATOM 2154 C C . ILE A 1 265 ? 4.628 -4.789 0.772 1.00 27.41 265 ILE A C 1
ATOM 2155 O O . ILE A 1 265 ? 5.077 -4.254 -0.245 1.00 26.29 265 ILE A O 1
ATOM 2160 N N . GLY A 1 266 ? 4.876 -6.057 1.086 1.00 25.88 266 GLY A N 1
ATOM 2161 C CA . GLY A 1 266 ? 5.687 -6.912 0.237 1.00 33.44 266 GLY A CA 1
ATOM 2162 C C . GLY A 1 266 ? 5.119 -7.072 -1.162 1.00 29.82 266 GLY A C 1
ATOM 2163 O O . GLY A 1 266 ? 5.835 -7.440 -2.095 1.00 29.83 266 GLY A O 1
ATOM 2164 N N . LEU A 1 267 ? 3.828 -6.787 -1.311 1.00 26.13 267 LEU A N 1
ATOM 2165 C CA . LEU A 1 267 ? 3.164 -6.868 -2.607 1.00 26.02 267 LEU A CA 1
ATOM 2166 C C . LEU A 1 267 ? 3.534 -5.700 -3.519 1.00 27.71 267 LEU A C 1
ATOM 2167 O O . LEU A 1 267 ? 3.060 -5.618 -4.651 1.00 38.97 267 LEU A O 1
ATOM 2172 N N . GLN A 1 268 ? 4.374 -4.795 -3.026 1.00 33.16 268 GLN A N 1
ATOM 2173 C CA . GLN A 1 268 ? 4.814 -3.659 -3.828 1.00 31.65 268 GLN A CA 1
ATOM 2174 C C . GLN A 1 268 ? 6.036 -4.016 -4.669 1.00 34.24 268 GLN A C 1
ATOM 2175 O O . GLN A 1 268 ? 6.489 -3.220 -5.491 1.00 31.72 268 GLN A O 1
ATOM 2181 N N . HIS A 1 269 ? 6.563 -5.218 -4.461 1.00 35.22 269 HIS A N 1
ATOM 2182 C CA . HIS A 1 269 ? 7.704 -5.704 -5.231 1.00 41.81 269 HIS A CA 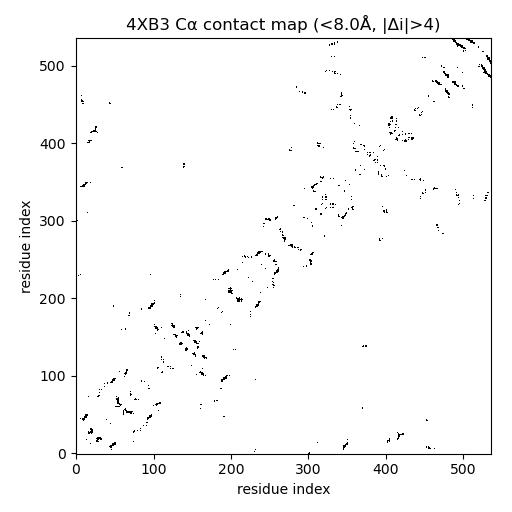1
ATOM 2183 C C . HIS A 1 269 ? 7.602 -7.212 -5.444 1.00 51.66 269 HIS A C 1
ATOM 2184 O O . HIS A 1 269 ? 6.857 -7.893 -4.746 1.00 49.86 269 HIS A O 1
ATOM 2191 N N . LYS A 1 270 ? 8.351 -7.724 -6.416 1.00 56.39 270 LYS A N 1
ATOM 2192 C CA . LYS A 1 270 ? 8.380 -9.155 -6.680 1.00 57.91 270 LYS A CA 1
ATOM 2193 C C . LYS A 1 270 ? 9.039 -9.897 -5.531 1.00 64.68 270 LYS A C 1
ATOM 2194 O O . LYS A 1 270 ? 9.947 -9.370 -4.893 1.00 63.61 270 LYS A O 1
ATOM 2200 N N . PRO A 1 271 ? 8.576 -11.129 -5.266 1.00 67.29 271 PRO A N 1
ATOM 2201 C CA . PRO A 1 271 ? 9.140 -12.010 -4.238 1.00 65.93 271 PRO A CA 1
ATOM 2202 C C . PRO A 1 271 ? 10.669 -12.097 -4.332 1.00 69.43 271 PRO A C 1
ATOM 2203 O O . PRO A 1 271 ? 11.207 -12.318 -5.423 1.00 69.50 271 PRO A O 1
ATOM 2207 N N . GLU A 1 272 ? 11.349 -11.850 -3.212 1.00 66.68 272 GLU A N 1
ATOM 2208 C CA . GLU A 1 272 ? 12.805 -11.982 -3.105 1.00 74.48 272 GLU A CA 1
ATOM 2209 C C . GLU A 1 272 ? 13.593 -11.003 -3.985 1.00 71.20 272 GLU A C 1
ATOM 2210 O O . GLU A 1 272 ? 14.824 -10.974 -3.939 1.00 67.48 272 GLU A O 1
ATOM 2216 N N . ALA A 1 273 ? 12.881 -10.213 -4.785 1.00 72.08 273 ALA A N 1
ATOM 2217 C CA . ALA A 1 273 ? 13.474 -9.135 -5.564 1.00 62.59 273 ALA A CA 1
ATOM 2218 C C . ALA A 1 273 ? 13.559 -7.892 -4.691 1.00 58.80 273 ALA A C 1
ATOM 2219 O O . ALA A 1 273 ? 12.737 -7.721 -3.790 1.00 58.53 273 ALA A O 1
ATOM 2221 N N . PRO A 1 274 ? 14.548 -7.020 -4.946 1.00 53.31 274 PRO A N 1
ATOM 2222 C CA . PRO A 1 274 ? 14.635 -5.780 -4.167 1.00 51.77 274 PRO A CA 1
ATOM 2223 C C . PRO A 1 274 ? 13.367 -4.944 -4.316 1.00 44.77 274 PRO A C 1
ATOM 2224 O O . PRO A 1 274 ? 12.637 -5.099 -5.298 1.00 39.70 274 PRO A O 1
ATOM 2228 N N . LYS A 1 275 ? 13.105 -4.075 -3.347 1.00 39.96 275 LYS A N 1
ATOM 2229 C CA . LYS A 1 275 ? 11.887 -3.275 -3.359 1.00 35.46 275 LYS A CA 1
ATOM 2230 C C . LYS A 1 275 ? 11.881 -2.309 -4.538 1.00 32.12 275 LYS A C 1
ATOM 2231 O O . LYS A 1 275 ? 10.830 -1.819 -4.948 1.00 29.39 275 LYS A O 1
ATOM 2237 N N . TRP A 1 276 ?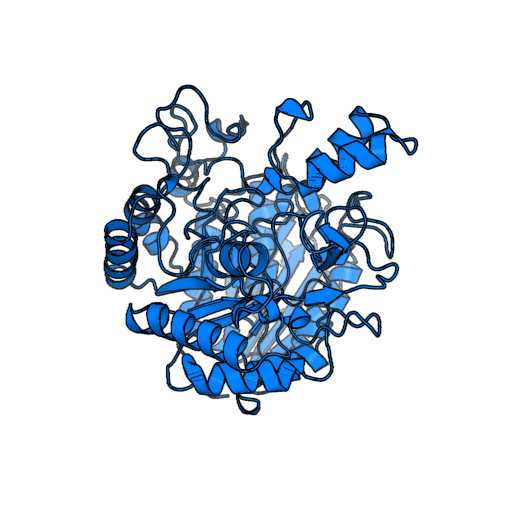 13.065 -2.051 -5.083 1.00 31.92 276 TRP A N 1
ATOM 2238 C CA . TRP A 1 276 ? 13.221 -1.127 -6.198 1.00 31.25 276 TRP A CA 1
ATOM 2239 C C . TRP A 1 276 ? 12.624 -1.697 -7.476 1.00 33.19 276 TRP A C 1
ATOM 2240 O O . TRP A 1 276 ? 12.202 -0.955 -8.363 1.00 31.38 276 TRP A O 1
ATOM 2251 N N . ASP A 1 277 ? 12.591 -3.020 -7.563 1.00 35.79 277 ASP A N 1
ATOM 2252 C CA . ASP A 1 277 ? 11.919 -3.685 -8.666 1.00 42.80 277 ASP A CA 1
ATOM 2253 C C . ASP A 1 277 ? 10.434 -3.765 -8.328 1.00 43.22 277 ASP A C 1
ATOM 2254 O O . ASP A 1 277 ? 9.928 -4.817 -7.937 1.00 48.21 277 ASP A O 1
ATOM 2259 N N . TYR A 1 278 ? 9.744 -2.638 -8.478 1.00 36.62 278 TYR A N 1
ATOM 2260 C CA . TYR A 1 278 ? 8.379 -2.496 -7.983 1.00 35.22 278 TYR A CA 1
ATOM 2261 C C . TYR A 1 278 ? 7.341 -3.227 -8.825 1.00 44.15 278 TYR A C 1
ATOM 2262 O O . TYR A 1 278 ? 7.515 -3.413 -10.029 1.00 41.22 278 TYR A O 1
ATOM 2271 N N . VAL A 1 279 ? 6.256 -3.635 -8.176 1.00 42.13 279 VAL A N 1
ATOM 2272 C CA . VAL A 1 279 ? 5.129 -4.231 -8.874 1.00 38.21 279 VAL A CA 1
ATOM 2273 C C . VAL A 1 279 ? 4.225 -3.111 -9.375 1.00 36.68 279 VAL A C 1
ATOM 2274 O O . VAL A 1 279 ? 4.061 -2.085 -8.720 1.00 38.31 279 VAL A O 1
ATOM 2278 N N . LYS A 1 280 ? 3.653 -3.323 -10.552 1.00 46.14 280 LYS A N 1
ATOM 2279 C CA . LYS A 1 280 ? 2.953 -2.299 -11.310 1.00 40.34 280 LYS A CA 1
ATOM 2280 C C . LYS A 1 280 ? 1.484 -2.237 -10.908 1.00 49.90 280 LYS A C 1
ATOM 2281 O O . LYS A 1 280 ? 0.917 -1.158 -10.733 1.00 51.91 280 LYS A O 1
ATOM 2287 N N . GLU A 1 281 ? 0.879 -3.410 -10.764 1.00 46.77 281 GLU A N 1
ATOM 2288 C CA . GLU A 1 281 ? -0.532 -3.526 -10.415 1.00 42.03 281 GLU A CA 1
ATOM 2289 C C . GLU A 1 281 ? -0.693 -4.263 -9.091 1.00 36.01 281 GLU A C 1
ATOM 2290 O O . GLU A 1 281 ? -0.009 -5.255 -8.847 1.00 33.80 281 GLU A O 1
ATOM 2296 N N . LEU A 1 282 ? -1.587 -3.784 -8.232 1.00 36.69 282 LEU A N 1
ATOM 2297 C CA . LEU A 1 282 ? -1.843 -4.471 -6.971 1.00 33.19 282 LEU A CA 1
ATOM 2298 C C . LEU A 1 282 ? -2.472 -5.839 -7.214 1.00 27.41 282 LEU A C 1
ATOM 2299 O O . LEU A 1 282 ? -3.454 -5.961 -7.944 1.00 31.48 282 LEU A O 1
ATOM 2304 N N . ASN A 1 283 ? -1.888 -6.866 -6.607 1.00 24.56 283 ASN A N 1
ATOM 2305 C CA . ASN A 1 283 ? -2.463 -8.202 -6.641 1.00 24.39 283 ASN A CA 1
ATOM 2306 C C . ASN A 1 283 ? -3.533 -8.317 -5.561 1.00 24.02 283 ASN A C 1
ATOM 2307 O O . ASN A 1 283 ? -3.248 -8.709 -4.430 1.00 22.07 283 ASN A O 1
ATOM 2312 N N . VAL A 1 284 ? -4.764 -7.966 -5.918 1.00 23.05 284 VAL A N 1
ATOM 2313 C CA . VAL A 1 284 ? -5.854 -7.896 -4.949 1.00 24.80 284 VAL A CA 1
ATOM 2314 C C . VAL A 1 284 ? -6.171 -9.234 -4.255 1.00 19.15 284 VAL A C 1
ATOM 2315 O O . VAL A 1 284 ? -6.425 -9.239 -3.055 1.00 21.67 284 VAL A O 1
ATOM 2319 N N . PRO A 1 285 ? -6.163 -10.368 -4.989 1.00 24.55 285 PRO A N 1
ATOM 2320 C CA . PRO A 1 285 ? -6.356 -11.631 -4.258 1.00 23.90 285 PRO A CA 1
ATOM 2321 C C . PRO A 1 285 ? -5.279 -11.911 -3.202 1.00 23.51 285 PRO A C 1
ATOM 2322 O O . PRO A 1 285 ? -5.588 -12.441 -2.128 1.00 23.07 285 PRO A O 1
ATOM 2326 N N . ALA A 1 286 ? -4.033 -11.561 -3.509 1.00 24.30 286 ALA A N 1
ATOM 2327 C CA . ALA A 1 286 ? -2.938 -11.723 -2.559 1.00 26.89 286 ALA A CA 1
ATOM 2328 C C . ALA A 1 286 ? -3.198 -10.885 -1.310 1.00 21.39 286 ALA A C 1
ATOM 2329 O O . ALA A 1 286 ? -3.026 -11.354 -0.179 1.00 25.54 286 ALA A O 1
ATOM 2331 N N . LEU A 1 287 ? -3.625 -9.645 -1.528 1.00 21.37 287 LEU A N 1
ATOM 2332 C CA . LEU A 1 287 ? -3.991 -8.753 -0.434 1.00 25.18 287 LEU A CA 1
ATOM 2333 C C . LEU A 1 287 ? -5.138 -9.340 0.384 1.00 20.90 287 LEU A C 1
ATOM 2334 O O . LEU A 1 287 ? -5.152 -9.228 1.609 1.00 22.11 287 LEU A O 1
ATOM 2339 N N . LYS A 1 288 ? -6.099 -9.958 -0.301 1.00 23.64 288 LYS A N 1
ATOM 2340 C CA . LYS A 1 288 ? -7.212 -10.628 0.364 1.00 25.57 288 LYS A CA 1
ATOM 2341 C C . LYS A 1 288 ? -6.685 -11.679 1.320 1.00 24.81 288 LYS A C 1
ATOM 2342 O O . LYS A 1 288 ? -7.061 -11.708 2.488 1.00 24.47 288 LYS A O 1
ATOM 2348 N N . THR A 1 289 ? -5.812 -12.541 0.808 1.00 24.78 289 THR A N 1
ATOM 2349 C CA . THR A 1 289 ? -5.221 -13.602 1.616 1.00 24.03 289 THR A CA 1
ATOM 2350 C C . THR A 1 289 ? -4.493 -13.048 2.839 1.00 24.60 289 THR A C 1
ATOM 2351 O O . THR A 1 289 ? -4.712 -13.506 3.965 1.00 23.50 289 THR A O 1
ATOM 2355 N N . ILE A 1 290 ? -3.638 -12.054 2.614 1.00 22.53 290 ILE A N 1
ATOM 2356 C CA . ILE A 1 290 ? -2.840 -11.470 3.691 1.00 24.28 290 ILE A CA 1
ATOM 2357 C C . ILE A 1 290 ? -3.708 -10.825 4.779 1.00 24.47 290 ILE A C 1
ATOM 2358 O O . ILE A 1 290 ? -3.603 -11.172 5.966 1.00 22.73 290 ILE A O 1
ATOM 2363 N N . PHE A 1 291 ? -4.572 -9.899 4.367 1.00 26.77 291 PHE A N 1
ATOM 2364 C CA . PHE A 1 291 ? -5.459 -9.203 5.298 1.00 22.91 291 PHE A CA 1
ATOM 2365 C C . PHE A 1 291 ? -6.379 -10.161 6.043 1.00 21.64 291 PHE A C 1
ATOM 2366 O O . PHE A 1 291 ? -6.587 -10.011 7.244 1.00 22.10 291 PHE A O 1
ATOM 2374 N N . ASN A 1 292 ? -6.934 -11.139 5.332 1.00 22.15 292 ASN A N 1
ATOM 2375 C CA . ASN A 1 292 ? -7.804 -12.123 5.967 1.00 24.46 292 ASN A CA 1
ATOM 2376 C C . ASN A 1 292 ? -7.047 -12.937 7.005 1.00 25.18 292 ASN A C 1
ATOM 2377 O O . ASN A 1 292 ? -7.561 -13.204 8.095 1.00 23.96 292 ASN A O 1
ATOM 2382 N N . LYS A 1 293 ? -5.822 -13.323 6.661 1.00 22.80 293 LYS A N 1
ATOM 2383 C CA . LYS A 1 293 ? -4.977 -14.066 7.583 1.00 26.44 293 LYS A CA 1
ATOM 2384 C C . LYS A 1 293 ? -4.730 -13.263 8.854 1.00 27.53 293 LYS A C 1
ATOM 2385 O O . LYS A 1 293 ? -4.877 -13.782 9.957 1.00 27.59 293 LYS A O 1
ATOM 2391 N N . TRP A 1 294 ? -4.373 -11.991 8.700 1.00 24.14 294 TRP A N 1
ATOM 2392 C CA . TRP A 1 294 ? -4.069 -11.166 9.866 1.00 26.08 294 TRP A CA 1
ATOM 2393 C C . TRP A 1 294 ? -5.310 -10.824 10.694 1.00 29.78 294 TRP A C 1
ATOM 2394 O O . TRP A 1 294 ? -5.223 -10.661 11.912 1.00 27.98 294 TRP A O 1
ATOM 2405 N N . GLN A 1 295 ? -6.461 -10.725 10.039 1.00 23.84 295 GLN A N 1
ATOM 2406 C CA . GLN A 1 295 ? -7.709 -10.464 10.746 1.00 25.25 295 GLN A CA 1
ATOM 2407 C C . GLN A 1 295 ? -8.139 -11.678 11.565 1.00 30.35 295 GLN A C 1
ATOM 2408 O O . GLN A 1 295 ? -8.473 -11.554 12.743 1.00 35.13 295 GLN A O 1
ATOM 2414 N N . THR A 1 296 ? -8.117 -12.853 10.941 1.00 28.79 296 THR A N 1
ATOM 2415 C CA . THR A 1 296 ? -8.616 -14.065 11.587 1.00 31.30 296 THR A CA 1
ATOM 2416 C C . THR A 1 296 ? -7.645 -14.649 12.617 1.00 35.81 296 THR A C 1
ATOM 2417 O O . THR A 1 296 ? -8.070 -15.143 13.662 1.00 32.94 296 THR A O 1
ATOM 2421 N N . GLU A 1 297 ? -6.347 -14.595 12.329 1.00 30.72 297 GLU A N 1
ATOM 2422 C CA . GLU A 1 297 ? -5.355 -15.160 13.240 1.00 33.78 297 GLU A CA 1
ATOM 2423 C C . GLU A 1 297 ? -5.233 -14.348 14.525 1.00 38.80 297 GLU A C 1
ATOM 2424 O O . GLU A 1 297 ? -5.188 -14.911 15.618 1.00 36.14 297 GLU A O 1
ATOM 2430 N N . LEU A 1 298 ? -5.176 -13.027 14.398 1.00 35.66 298 LEU A N 1
ATOM 2431 C CA . LEU A 1 298 ? -5.152 -12.168 15.575 1.00 37.71 298 LEU A CA 1
ATOM 2432 C C . LEU A 1 298 ? -6.555 -12.028 16.147 1.00 36.17 298 LEU A C 1
ATOM 2433 O O . LEU A 1 298 ? -7.211 -11.001 15.972 1.00 41.61 298 LEU A O 1
ATOM 2438 N N . GLU A 1 299 ? -7.007 -13.075 16.828 1.00 43.85 299 GLU A N 1
ATOM 2439 C CA . GLU A 1 299 ? -8.337 -13.104 17.418 1.00 41.10 299 GLU A CA 1
ATOM 2440 C C . GLU A 1 299 ? -8.440 -12.073 18.532 1.00 48.00 299 GLU A C 1
ATOM 2441 O O . GLU A 1 299 ? -7.432 -11.507 18.958 1.00 44.74 299 GLU A O 1
ATOM 2447 N N . LEU A 1 300 ? -9.658 -11.825 19.002 1.00 49.82 300 LEU A N 1
ATOM 2448 C CA . LEU A 1 300 ? -9.865 -10.884 20.094 1.00 49.39 300 LEU A CA 1
ATOM 2449 C C . LEU A 1 300 ? -9.342 -11.475 21.400 1.00 46.30 300 LEU A C 1
ATOM 2450 O O . LEU A 1 300 ? -9.487 -12.673 21.648 1.00 47.85 300 LEU A O 1
ATOM 2455 N N . GLY A 1 301 ? -8.730 -10.632 22.227 1.00 47.69 301 GLY A N 1
ATOM 2456 C CA . GLY A 1 301 ? -8.128 -11.080 23.472 1.00 46.93 301 GLY A CA 1
ATOM 2457 C C . GLY A 1 301 ? -6.994 -12.052 23.211 1.00 46.38 301 GLY A C 1
ATOM 2458 O O . GLY A 1 301 ? -6.765 -12.986 23.981 1.00 45.67 301 GLY A O 1
ATOM 2459 N N . GLN A 1 302 ? -6.283 -11.825 22.113 1.00 40.92 302 GLN A N 1
ATOM 2460 C CA . GLN A 1 302 ? -5.237 -12.733 21.663 1.00 40.88 302 GLN A CA 1
ATOM 2461 C C . GLN A 1 302 ? -4.135 -11.946 20.964 1.00 40.78 302 GLN A C 1
ATOM 2462 O O . GLN A 1 302 ? -3.006 -12.417 20.821 1.00 41.37 302 GLN A O 1
ATOM 2468 N N . GLY A 1 303 ? -4.480 -10.737 20.537 1.00 29.04 303 GLY A N 1
ATOM 2469 C CA . GLY A 1 303 ? -3.553 -9.863 19.846 1.00 30.27 303 GLY A CA 1
ATOM 2470 C C . GLY A 1 303 ? -4.300 -8.694 19.240 1.00 28.85 303 GLY A C 1
ATOM 2471 O O . GLY A 1 303 ? -5.528 -8.717 19.153 1.00 30.08 303 GLY A O 1
ATOM 2472 N N . TRP A 1 304 ? -3.570 -7.666 18.823 1.00 27.42 304 TRP A N 1
ATOM 2473 C CA . TRP A 1 304 ? -4.206 -6.495 18.232 1.00 28.38 304 TRP A CA 1
ATOM 2474 C C . TRP A 1 304 ? -3.483 -6.024 16.977 1.00 27.05 304 TRP A C 1
ATOM 2475 O O . TRP A 1 304 ? -2.270 -5.810 16.989 1.00 24.42 304 TRP A O 1
ATOM 2486 N N . ASN A 1 305 ? -4.244 -5.863 15.899 1.00 24.69 305 ASN A N 1
ATOM 2487 C CA . ASN A 1 305 ? -3.705 -5.405 14.623 1.00 25.88 305 ASN A CA 1
ATOM 2488 C C . ASN A 1 305 ? -3.460 -3.906 14.583 1.00 26.13 305 ASN A C 1
ATOM 2489 O O . ASN A 1 305 ? -4.178 -3.130 15.214 1.00 23.95 305 ASN A O 1
ATOM 2494 N N . SER A 1 306 ? -2.438 -3.506 13.836 1.00 22.41 306 SER A N 1
ATOM 2495 C CA . SER A 1 306 ? -2.327 -2.128 13.386 1.00 20.62 306 SER A CA 1
ATOM 2496 C C . SER A 1 306 ? -2.763 -2.097 11.926 1.00 21.05 306 SER A C 1
ATOM 2497 O O . SER A 1 306 ? -2.630 -3.092 11.217 1.00 29.20 306 SER A O 1
ATOM 2500 N N . LEU A 1 307 ? -3.295 -0.965 11.480 1.00 19.13 307 LEU A N 1
ATOM 2501 C CA . LEU A 1 307 ? -3.764 -0.842 10.104 1.00 20.07 307 LEU A CA 1
ATOM 2502 C C . LEU A 1 307 ? -3.141 0.375 9.429 1.00 18.01 307 LEU A C 1
ATOM 2503 O O . LEU A 1 307 ? -3.342 1.506 9.870 1.00 19.18 307 LEU A O 1
ATOM 2508 N N . PHE A 1 308 ? -2.378 0.151 8.366 1.00 17.71 308 PHE A N 1
ATOM 2509 C CA . PHE A 1 308 ? -1.789 1.269 7.638 1.00 20.31 308 PHE A CA 1
ATOM 2510 C C . PHE A 1 308 ? -1.587 0.945 6.163 1.00 18.15 308 PHE A C 1
ATOM 2511 O O . PHE A 1 308 ? -1.470 -0.220 5.780 1.00 19.86 308 PHE A O 1
ATOM 2519 N N . TRP A 1 309 ? -1.561 1.991 5.342 1.00 17.93 309 TRP A N 1
ATOM 2520 C CA . TRP A 1 309 ? -1.285 1.863 3.913 1.00 20.46 309 TRP A CA 1
ATOM 2521 C C . TRP A 1 309 ? 0.134 2.284 3.585 1.00 23.56 309 TRP A C 1
ATOM 2522 O O . TRP A 1 309 ? 0.776 1.745 2.686 1.00 20.66 309 TRP A O 1
ATOM 2533 N N . ASN A 1 310 ? 0.609 3.269 4.333 1.00 19.63 310 ASN A N 1
ATOM 2534 C CA . ASN A 1 310 ? 1.787 4.020 3.943 1.00 19.18 310 ASN A CA 1
ATOM 2535 C C . ASN A 1 310 ? 2.343 4.862 5.086 1.00 21.90 310 ASN A C 1
ATOM 2536 O O . ASN A 1 310 ? 1.632 5.192 6.039 1.00 21.81 310 ASN A O 1
ATOM 2541 N N . ASN A 1 311 ? 3.625 5.196 4.989 1.00 18.71 311 ASN A N 1
ATOM 2542 C CA . ASN A 1 311 ? 4.272 6.027 5.994 1.00 18.89 311 ASN A CA 1
ATOM 2543 C C . ASN A 1 311 ? 5.436 6.820 5.407 1.00 17.76 311 ASN A C 1
ATOM 2544 O O . ASN A 1 311 ? 5.492 7.052 4.199 1.00 16.91 311 ASN A O 1
ATOM 2549 N N . HIS A 1 312 ? 6.366 7.222 6.266 1.00 16.58 312 HIS A N 1
ATOM 2550 C CA . HIS A 1 312 ? 7.491 8.050 5.849 1.00 17.97 312 HIS A CA 1
ATOM 2551 C C . HIS A 1 312 ? 8.553 7.233 5.122 1.00 16.28 312 HIS A C 1
ATOM 2552 O O . HIS A 1 312 ? 9.479 7.795 4.541 1.00 19.91 312 HIS A O 1
ATOM 2559 N N . ASP A 1 313 ? 8.415 5.910 5.158 1.00 17.14 313 ASP A N 1
ATOM 2560 C CA . ASP A 1 313 ? 9.353 5.011 4.492 1.00 16.88 313 ASP A CA 1
ATOM 2561 C C . ASP A 1 313 ? 8.796 4.444 3.187 1.00 18.24 313 ASP A C 1
ATOM 2562 O O . ASP A 1 313 ? 9.498 3.738 2.462 1.00 17.13 313 ASP A O 1
ATOM 2567 N N . LEU A 1 314 ? 7.538 4.751 2.890 1.00 16.74 314 LEU A N 1
ATOM 2568 C CA . LEU A 1 314 ? 6.825 4.065 1.817 1.00 18.07 314 LEU A CA 1
ATOM 2569 C C . LEU A 1 314 ? 6.240 5.018 0.780 1.00 19.06 314 LEU A C 1
ATOM 2570 O O . LEU A 1 314 ? 6.012 6.193 1.070 1.00 19.62 314 LEU A O 1
ATOM 2575 N N . PRO A 1 315 ? 5.996 4.513 -0.440 1.00 17.36 315 PRO A N 1
ATOM 2576 C CA . PRO A 1 315 ? 5.269 5.318 -1.426 1.00 21.60 315 PRO A CA 1
ATOM 2577 C C . PRO A 1 315 ? 3.858 5.623 -0.942 1.00 19.64 315 PRO A C 1
ATOM 2578 O O . PRO A 1 315 ? 3.290 4.833 -0.186 1.00 15.71 315 PRO A O 1
ATOM 2582 N N . ARG A 1 316 ? 3.307 6.757 -1.357 1.00 16.40 316 ARG A N 1
ATOM 2583 C CA . ARG A 1 316 ? 1.931 7.079 -1.013 1.00 22.82 316 ARG A CA 1
ATOM 2584 C C . ARG A 1 316 ? 1.011 6.080 -1.703 1.00 20.27 316 ARG A C 1
ATOM 2585 O O . ARG A 1 316 ? 1.223 5.732 -2.864 1.00 18.12 316 ARG A O 1
ATOM 2593 N N . VAL A 1 317 ? 0.002 5.613 -0.974 1.00 16.05 317 VAL A N 1
ATOM 2594 C CA . VAL A 1 317 ? -0.792 4.461 -1.393 1.00 17.29 317 VAL A CA 1
ATOM 2595 C C . VAL A 1 317 ? -1.478 4.660 -2.750 1.00 20.55 317 VAL A C 1
ATOM 2596 O O . VAL A 1 317 ? -1.656 3.702 -3.505 1.00 25.82 317 VAL A O 1
ATOM 2600 N N . LEU A 1 318 ? -1.837 5.899 -3.073 1.00 18.49 318 LEU A N 1
ATOM 2601 C CA . LEU A 1 318 ? -2.486 6.190 -4.349 1.00 18.93 318 LEU A CA 1
ATOM 2602 C C . LEU A 1 318 ? -1.566 5.904 -5.532 1.00 19.56 318 LEU A C 1
ATOM 2603 O O . LEU A 1 318 ? -2.012 5.413 -6.567 1.00 21.71 318 LEU A O 1
ATOM 2608 N N . SER A 1 319 ? -0.284 6.212 -5.371 1.00 17.24 319 SER A N 1
ATOM 2609 C CA . SER A 1 319 ? 0.678 6.065 -6.457 1.00 23.18 31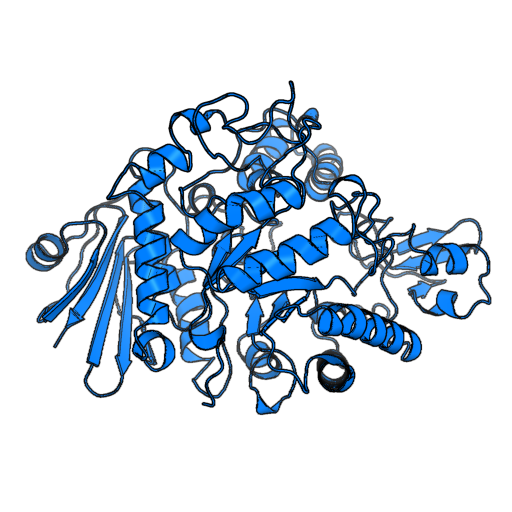9 SER A CA 1
ATOM 2610 C C . SER A 1 319 ? 1.047 4.608 -6.724 1.00 21.49 319 SER A C 1
ATOM 2611 O O . SER A 1 319 ? 1.264 4.219 -7.870 1.00 29.23 319 SER A O 1
ATOM 2614 N N . ILE A 1 320 ? 1.119 3.805 -5.668 1.00 22.99 320 ILE A N 1
ATOM 2615 C CA . ILE A 1 320 ? 1.552 2.419 -5.809 1.00 22.94 320 ILE A CA 1
ATOM 2616 C C . ILE A 1 320 ? 0.375 1.451 -5.993 1.00 23.77 320 ILE A C 1
ATOM 2617 O O . ILE A 1 320 ? 0.483 0.476 -6.737 1.00 22.63 320 ILE A O 1
ATOM 2622 N N . TRP A 1 321 ? -0.752 1.729 -5.342 1.00 20.59 321 TRP A N 1
ATOM 2623 C CA . TRP A 1 321 ? -1.874 0.791 -5.346 1.00 20.50 321 TRP A CA 1
ATOM 2624 C C . TRP A 1 321 ? -3.202 1.400 -5.788 1.00 23.71 321 TRP A C 1
ATOM 2625 O O . TRP A 1 321 ? -4.161 0.675 -6.046 1.00 27.71 321 TRP A O 1
ATOM 2636 N N . GLY A 1 322 ? -3.267 2.725 -5.866 1.00 25.26 322 GLY A N 1
ATOM 2637 C CA . GLY A 1 322 ? -4.521 3.390 -6.172 1.00 21.07 322 GLY A CA 1
ATOM 2638 C C . GLY A 1 322 ? -4.583 4.016 -7.552 1.00 23.43 322 GLY A C 1
ATOM 2639 O O . GLY A 1 322 ? -3.911 3.576 -8.485 1.00 19.83 322 GLY A O 1
ATOM 2640 N N . ASN A 1 323 ? -5.406 5.050 -7.676 1.00 21.37 323 ASN A N 1
ATOM 2641 C CA . ASN A 1 323 ? -5.534 5.797 -8.919 1.00 25.93 323 ASN A CA 1
ATOM 2642 C C . ASN A 1 323 ? -5.121 7.245 -8.693 1.00 25.36 323 ASN A C 1
ATOM 2643 O O . ASN A 1 323 ? -5.525 7.858 -7.709 1.00 26.11 323 ASN A O 1
ATOM 2648 N N . THR A 1 324 ? -4.305 7.786 -9.592 1.00 25.25 324 THR A N 1
ATOM 2649 C CA . THR A 1 324 ? -3.830 9.158 -9.447 1.00 26.02 324 THR A CA 1
ATOM 2650 C C . THR A 1 324 ? -4.359 10.049 -10.563 1.00 31.17 324 THR A C 1
ATOM 2651 O O . THR A 1 324 ? -3.957 11.206 -10.693 1.00 32.20 324 THR A O 1
ATOM 2655 N N . GLY A 1 325 ? -5.262 9.502 -11.368 1.00 27.50 325 GLY A N 1
ATOM 2656 C CA . GLY A 1 325 ? -5.840 10.246 -12.469 1.00 27.00 325 GLY A CA 1
ATOM 2657 C C . GLY A 1 325 ? -7.314 10.534 -12.272 1.00 28.69 325 GLY A C 1
ATOM 2658 O O . GLY A 1 325 ? -7.703 11.260 -11.357 1.00 26.78 325 GLY A O 1
ATOM 2659 N N . LYS A 1 326 ? -8.133 9.947 -13.137 1.00 27.95 326 LYS A N 1
ATOM 2660 C CA . LYS A 1 326 ? -9.566 10.208 -13.167 1.00 28.56 326 LYS A CA 1
ATOM 2661 C C . LYS A 1 326 ? -10.276 9.786 -11.880 1.00 30.59 326 LYS A C 1
ATOM 2662 O O . LYS A 1 326 ? -11.251 10.415 -11.467 1.00 25.47 326 LYS A O 1
ATOM 2668 N N . TYR A 1 327 ? -9.780 8.731 -11.241 1.00 24.67 327 TYR A N 1
ATOM 2669 C CA . TYR A 1 327 ? -10.427 8.201 -10.045 1.00 24.08 327 TYR A CA 1
ATOM 2670 C C . TYR A 1 327 ? -9.613 8.416 -8.772 1.00 23.67 327 TYR A C 1
ATOM 2671 O O . TYR A 1 327 ? -9.687 7.605 -7.851 1.00 24.17 327 TYR A O 1
ATOM 2680 N N . ARG A 1 328 ? -8.849 9.502 -8.713 1.00 23.27 328 ARG A N 1
ATOM 2681 C CA . ARG A 1 328 ? -7.985 9.760 -7.562 1.00 25.11 328 ARG A CA 1
ATOM 2682 C C . ARG A 1 328 ? -8.773 9.814 -6.255 1.00 23.38 328 ARG A C 1
ATOM 2683 O O . ARG A 1 328 ? -8.515 9.039 -5.328 1.00 20.82 328 ARG A O 1
ATOM 2691 N N . GLU A 1 329 ? -9.736 10.729 -6.196 1.00 21.31 329 GLU A N 1
ATOM 2692 C CA . GLU A 1 329 ? -10.564 10.912 -5.010 1.00 22.63 329 GLU A CA 1
ATOM 2693 C C . GLU A 1 329 ? -11.290 9.624 -4.628 1.00 21.83 329 GLU A C 1
ATOM 2694 O O . GLU A 1 329 ? -11.225 9.176 -3.480 1.00 20.79 329 GLU A O 1
ATOM 2700 N N . LYS A 1 330 ? -11.967 9.028 -5.605 1.00 23.17 330 LYS A N 1
ATOM 2701 C CA . LYS A 1 330 ? -12.778 7.841 -5.369 1.00 25.47 330 LYS A CA 1
ATOM 2702 C C . LYS A 1 330 ? -11.938 6.645 -4.921 1.00 22.61 330 LYS A C 1
ATOM 2703 O O . LYS A 1 330 ? -12.355 5.884 -4.046 1.00 21.21 330 LYS A O 1
ATOM 2709 N N . SER A 1 331 ? -10.761 6.480 -5.517 1.00 21.06 331 SER A N 1
ATOM 2710 C CA . SER A 1 331 ? -9.872 5.387 -5.135 1.00 18.31 331 SER A CA 1
ATOM 2711 C C . SER A 1 331 ? -9.318 5.615 -3.735 1.00 20.02 331 SER A C 1
ATOM 2712 O O . SER A 1 331 ? -9.189 4.673 -2.952 1.00 18.35 331 SER A O 1
ATOM 2715 N N . ALA A 1 332 ? -8.986 6.865 -3.425 1.00 18.57 332 ALA A N 1
ATOM 2716 C CA . ALA A 1 332 ? -8.507 7.210 -2.090 1.00 24.58 332 ALA A CA 1
ATOM 2717 C C . ALA A 1 332 ? -9.555 6.853 -1.037 1.00 20.20 332 ALA A C 1
ATOM 2718 O O . ALA A 1 332 ? -9.250 6.193 -0.034 1.00 20.21 332 ALA A O 1
ATOM 2720 N N . LYS A 1 333 ? -10.791 7.283 -1.282 1.00 18.65 333 LYS A N 1
ATOM 2721 C CA . LYS A 1 333 ? -11.906 6.951 -0.398 1.00 21.62 333 LYS A CA 1
ATOM 2722 C C . LYS A 1 333 ? -12.086 5.443 -0.282 1.00 18.35 333 LYS A C 1
ATOM 2723 O O . LYS A 1 333 ? -12.345 4.923 0.801 1.00 17.66 333 LYS A O 1
ATOM 2729 N N . ALA A 1 334 ? -11.946 4.749 -1.409 1.00 19.76 334 ALA A N 1
ATOM 2730 C CA . ALA A 1 334 ? -12.124 3.302 -1.454 1.00 19.40 334 ALA A CA 1
ATOM 2731 C C . ALA A 1 334 ? -11.102 2.575 -0.584 1.00 19.97 334 ALA A C 1
ATOM 2732 O O . ALA A 1 334 ? -11.452 1.668 0.171 1.00 19.60 334 ALA A O 1
ATOM 2734 N N . LEU A 1 335 ? -9.840 2.975 -0.697 1.00 16.07 335 LEU A N 1
ATOM 2735 C CA . LEU A 1 335 ? -8.774 2.371 0.093 1.00 17.88 335 LEU A CA 1
ATOM 2736 C C . LEU A 1 335 ? -8.948 2.694 1.575 1.00 15.82 335 LEU A C 1
ATOM 2737 O O . LEU A 1 335 ? -8.722 1.838 2.441 1.00 17.59 335 LEU A O 1
ATOM 2742 N N . ALA A 1 336 ? -9.361 3.928 1.858 1.00 17.67 336 ALA A N 1
ATOM 2743 C CA . ALA A 1 336 ? -9.650 4.339 3.230 1.00 20.87 336 ALA A CA 1
ATOM 2744 C C . ALA A 1 336 ? -10.720 3.446 3.855 1.00 20.19 336 ALA A C 1
ATOM 2745 O O . ALA A 1 336 ? -10.529 2.897 4.942 1.00 20.02 336 ALA A O 1
ATOM 2747 N N . ILE A 1 337 ? -11.841 3.307 3.150 1.00 18.92 337 ILE A N 1
ATOM 2748 C CA . ILE A 1 337 ? -12.960 2.482 3.599 1.00 17.12 337 ILE A CA 1
ATOM 2749 C C . ILE A 1 337 ? -12.541 1.030 3.781 1.00 17.19 337 ILE A C 1
ATOM 2750 O O . ILE A 1 337 ? -12.867 0.398 4.787 1.00 20.25 337 ILE A O 1
ATOM 2755 N N . LEU A 1 338 ? -11.805 0.514 2.802 1.00 19.12 338 LEU A N 1
ATOM 2756 C CA . LEU A 1 338 ? -11.308 -0.855 2.838 1.00 19.29 338 LEU A CA 1
ATOM 2757 C C . LEU A 1 338 ? -10.471 -1.131 4.084 1.00 20.56 338 LEU A C 1
ATOM 2758 O O . LEU A 1 338 ? -10.685 -2.129 4.774 1.00 20.03 338 LEU A O 1
ATOM 2763 N N . LEU A 1 339 ? -9.524 -0.245 4.374 1.00 21.51 339 LEU A N 1
ATOM 2764 C CA . LEU A 1 339 ? -8.614 -0.470 5.494 1.00 18.63 339 LEU A CA 1
ATOM 2765 C C . LEU A 1 339 ? -9.258 -0.214 6.857 1.00 19.32 339 LEU A C 1
ATOM 2766 O O . LEU A 1 339 ? -9.153 -1.039 7.765 1.00 22.56 339 LEU A O 1
ATOM 2771 N N . HIS A 1 340 ? -9.923 0.928 6.998 1.00 16.60 340 HIS A N 1
ATOM 2772 C CA . HIS A 1 340 ? -10.358 1.396 8.314 1.00 18.73 340 HIS A CA 1
ATOM 2773 C C . HIS A 1 340 ? -11.514 0.611 8.931 1.00 19.85 340 HIS A C 1
ATOM 2774 O O . HIS A 1 340 ? -11.782 0.742 10.125 1.00 20.52 340 HIS A O 1
ATOM 2781 N N . LEU A 1 341 ? -12.199 -0.203 8.137 1.00 19.53 341 LEU A N 1
ATOM 2782 C CA . LEU A 1 341 ? -13.342 -0.941 8.662 1.00 19.99 341 LEU A CA 1
ATOM 2783 C C . LEU A 1 341 ? -12.970 -2.372 9.045 1.00 22.40 341 LEU A C 1
ATOM 2784 O O . LEU A 1 341 ? -13.835 -3.180 9.387 1.00 19.87 341 LEU A O 1
ATOM 2789 N N . MET A 1 342 ? -11.678 -2.675 8.991 1.00 16.39 342 MET A N 1
ATOM 2790 C CA . MET A 1 342 ? -11.168 -3.914 9.560 1.00 21.32 342 MET A CA 1
ATOM 2791 C C . MET A 1 342 ? -10.945 -3.702 11.052 1.00 20.77 342 MET A C 1
ATOM 2792 O O . MET A 1 342 ? -11.085 -2.585 11.551 1.00 17.41 342 MET A O 1
ATOM 2797 N N . ARG A 1 343 ? -10.610 -4.769 11.767 1.00 19.08 343 ARG A N 1
ATOM 2798 C CA . ARG A 1 343 ? -10.338 -4.653 13.192 1.00 20.88 343 ARG A CA 1
ATOM 2799 C C . ARG A 1 343 ? -8.876 -4.291 13.437 1.00 23.62 343 ARG A C 1
ATOM 2800 O O . ARG A 1 343 ? -7.970 -4.938 12.913 1.00 23.14 343 ARG A O 1
ATOM 2808 N N . GLY A 1 344 ? -8.658 -3.251 14.234 1.00 21.33 344 GLY A N 1
ATOM 2809 C CA . GLY A 1 344 ? -7.318 -2.801 14.555 1.00 20.21 344 GLY A CA 1
ATOM 2810 C C . GLY A 1 344 ? -7.244 -1.293 14.684 1.00 22.47 344 GLY A C 1
ATOM 2811 O O . GLY A 1 344 ? -8.247 -0.598 14.527 1.00 18.63 344 GLY A O 1
ATOM 2812 N N . THR A 1 345 ? -6.052 -0.785 14.977 1.00 20.52 345 THR A N 1
ATOM 2813 C CA . THR A 1 345 ? -5.835 0.653 15.062 1.00 18.23 345 THR A CA 1
ATOM 2814 C C . THR A 1 345 ? -5.296 1.186 13.741 1.00 17.09 345 THR A C 1
ATOM 2815 O O . THR A 1 345 ? -4.175 0.863 13.353 1.00 20.26 345 THR A O 1
ATOM 2819 N N . PRO A 1 346 ? -6.099 2.000 13.041 1.00 17.55 346 PRO A N 1
ATOM 2820 C CA . PRO A 1 346 ? -5.668 2.565 11.759 1.00 19.11 346 PRO A CA 1
ATOM 2821 C C . PRO A 1 346 ? -4.708 3.741 11.920 1.00 22.00 346 PRO A C 1
ATOM 2822 O O . PRO A 1 346 ? -4.847 4.544 12.845 1.00 18.01 346 PRO A O 1
ATOM 2826 N N . TYR A 1 347 ? -3.736 3.824 11.016 1.00 16.43 347 TYR A N 1
ATOM 2827 C CA . TYR A 1 347 ? -2.762 4.907 11.015 1.00 15.96 347 TYR A CA 1
ATOM 2828 C C . TYR A 1 347 ? -2.872 5.714 9.728 1.00 17.29 347 TYR A C 1
ATOM 2829 O O . TYR A 1 347 ? -2.799 5.162 8.629 1.00 15.62 347 TYR A O 1
ATOM 2838 N N . ILE A 1 348 ? -3.065 7.020 9.870 1.00 15.07 348 ILE A N 1
ATOM 2839 C CA . ILE A 1 348 ? -3.122 7.912 8.720 1.00 15.35 348 ILE A CA 1
ATOM 2840 C C . ILE A 1 348 ? -1.824 8.701 8.606 1.00 15.20 348 ILE A C 1
ATOM 2841 O O . ILE A 1 348 ? -1.445 9.419 9.531 1.00 22.11 348 ILE A O 1
ATOM 2846 N N . TYR A 1 349 ? -1.135 8.563 7.480 1.00 17.05 349 TYR A N 1
ATOM 2847 C CA . TYR A 1 349 ? 0.072 9.346 7.250 1.00 17.31 349 TYR A CA 1
ATOM 2848 C C . TYR A 1 349 ? -0.333 10.718 6.727 1.00 17.09 349 TYR A C 1
ATOM 2849 O O . TYR A 1 349 ? -1.329 10.839 6.020 1.00 18.17 349 TYR A O 1
ATOM 2858 N N . GLN A 1 350 ? 0.422 11.750 7.093 1.00 17.15 350 GLN A N 1
ATOM 2859 C CA . GLN A 1 350 ? 0.079 13.117 6.709 1.00 18.34 350 GLN A CA 1
ATOM 2860 C C . GLN A 1 350 ? -0.091 13.256 5.197 1.00 17.80 350 GLN A C 1
ATOM 2861 O O . GLN A 1 350 ? 0.737 12.782 4.418 1.00 18.72 350 GLN A O 1
ATOM 2867 N N . GLY A 1 351 ? -1.187 13.888 4.789 1.00 15.42 351 GLY A N 1
ATOM 2868 C CA . GLY A 1 351 ? -1.457 14.103 3.381 1.00 16.21 351 GLY A CA 1
ATOM 2869 C C . GLY A 1 351 ? -2.263 12.988 2.742 1.00 14.79 351 GLY A C 1
ATOM 2870 O O . GLY A 1 351 ? -2.865 13.180 1.687 1.00 17.14 351 GLY A O 1
ATOM 2871 N N . GLU A 1 352 ? -2.268 11.819 3.373 1.00 16.69 352 GLU A N 1
ATOM 2872 C CA . GLU A 1 352 ? -3.058 10.697 2.879 1.00 16.87 352 GLU A CA 1
ATOM 2873 C C . GLU A 1 352 ? -4.539 11.060 2.855 1.00 17.89 352 GLU A C 1
ATOM 2874 O O . GLU A 1 352 ? -5.280 10.636 1.966 1.00 17.33 352 GLU A O 1
ATOM 2880 N N . GLU A 1 353 ? -4.958 11.870 3.823 1.00 14.52 353 GLU A N 1
ATOM 2881 C CA . GLU A 1 353 ? -6.370 12.206 3.979 1.00 16.21 353 GLU A CA 1
ATOM 2882 C C . GLU A 1 353 ? -6.855 13.225 2.948 1.00 17.51 353 GLU A C 1
ATOM 2883 O O . GLU A 1 353 ? -8.049 13.507 2.869 1.00 19.44 353 GLU A O 1
ATOM 2889 N N . ILE A 1 354 ? -5.938 13.776 2.158 1.00 14.43 354 ILE A N 1
ATOM 2890 C CA . ILE A 1 354 ? -6.328 14.658 1.061 1.00 17.59 354 ILE A CA 1
ATOM 2891 C C . ILE A 1 354 ? -5.896 14.065 -0.276 1.00 17.45 354 ILE A C 1
ATOM 2892 O O . ILE A 1 354 ? -6.032 14.696 -1.323 1.00 19.50 354 ILE A O 1
ATOM 2897 N N . GLY A 1 355 ? -5.372 12.846 -0.228 1.00 18.57 355 GLY A N 1
ATOM 2898 C CA . GLY A 1 355 ? -4.983 12.137 -1.431 1.00 18.02 355 GLY A CA 1
ATOM 2899 C C . GLY A 1 355 ? -3.730 12.673 -2.096 1.00 19.58 355 GLY A C 1
ATOM 2900 O O . GLY A 1 355 ? -3.675 12.805 -3.319 1.00 17.26 355 GLY A O 1
ATOM 2901 N N . MET A 1 356 ? -2.716 12.982 -1.296 1.00 17.99 356 MET A N 1
ATOM 2902 C CA . MET A 1 356 ? -1.429 13.375 -1.854 1.00 19.21 356 MET A CA 1
ATOM 2903 C C . MET A 1 356 ? -0.804 12.187 -2.579 1.00 15.89 356 MET A C 1
ATOM 2904 O O . MET A 1 356 ? -1.170 11.037 -2.334 1.00 16.55 356 MET A O 1
ATOM 2909 N N . THR A 1 357 ? 0.129 12.465 -3.483 1.00 16.56 357 THR A N 1
ATOM 2910 C CA . THR A 1 357 ? 0.737 11.416 -4.291 1.00 16.23 357 THR A CA 1
ATOM 2911 C C . THR A 1 357 ? 2.259 11.472 -4.234 1.00 15.70 357 THR A C 1
ATOM 2912 O O . THR A 1 357 ? 2.836 12.348 -3.587 1.00 14.51 357 THR A O 1
ATOM 2916 N N . ASN A 1 358 ? 2.902 10.531 -4.919 1.00 16.59 358 ASN A N 1
ATOM 2917 C CA . ASN A 1 358 ? 4.348 10.568 -5.104 1.00 17.74 358 ASN A CA 1
ATOM 2918 C C . ASN A 1 358 ? 4.767 11.809 -5.882 1.00 17.94 358 ASN A C 1
ATOM 2919 O O . ASN A 1 358 ? 3.939 12.455 -6.525 1.00 21.36 358 ASN A O 1
ATOM 2924 N N . TYR A 1 359 ? 6.052 12.143 -5.820 1.00 16.66 359 TYR A N 1
ATOM 2925 C CA . TYR A 1 359 ? 6.577 13.296 -6.541 1.00 20.55 359 TYR A CA 1
ATOM 2926 C C . TYR A 1 359 ? 7.310 12.851 -7.805 1.00 20.88 359 TYR A C 1
ATOM 2927 O O . TYR A 1 359 ? 8.012 11.840 -7.793 1.00 22.04 359 TYR A O 1
ATOM 2936 N N . PRO A 1 360 ? 7.145 13.605 -8.903 1.00 24.12 360 PRO A N 1
ATOM 2937 C CA . PRO A 1 360 ? 7.828 13.314 -10.170 1.00 23.06 360 PRO A CA 1
ATOM 2938 C C . PRO A 1 360 ? 9.282 13.789 -10.187 1.00 23.94 360 PRO A C 1
ATOM 2939 O O . PRO A 1 360 ? 9.612 14.713 -10.933 1.00 25.26 360 PRO A O 1
ATOM 2943 N N . PHE A 1 361 ? 10.135 13.161 -9.382 1.00 21.72 361 PHE A N 1
ATOM 2944 C CA . PHE A 1 361 ? 11.540 13.552 -9.297 1.00 25.10 361 PHE A CA 1
ATOM 2945 C C . PHE A 1 361 ? 12.238 13.392 -10.644 1.00 25.82 361 PHE A C 1
ATOM 2946 O O . PHE A 1 361 ? 12.083 12.372 -11.313 1.00 26.13 361 PHE A O 1
ATOM 2954 N N . LYS A 1 362 ? 13.006 14.405 -11.037 1.00 27.87 362 LYS A N 1
ATOM 2955 C CA . LYS A 1 362 ? 13.648 14.405 -12.348 1.00 37.10 362 LYS A CA 1
ATOM 2956 C C . LYS A 1 362 ? 15.073 13.849 -12.312 1.00 30.47 362 LYS A C 1
ATOM 2957 O O . LYS A 1 362 ? 15.513 13.209 -13.266 1.00 29.48 362 LYS A O 1
ATOM 2963 N N . ASP A 1 363 ? 15.788 14.083 -11.215 1.00 34.83 363 ASP A N 1
ATOM 2964 C CA . ASP A 1 363 ? 17.166 13.613 -11.098 1.00 30.76 363 ASP A CA 1
ATOM 2965 C C . ASP A 1 363 ? 17.564 13.342 -9.648 1.00 32.17 363 ASP A C 1
ATOM 2966 O O . ASP A 1 363 ? 16.807 13.634 -8.721 1.00 29.20 363 ASP A O 1
ATOM 2971 N N . LEU A 1 364 ? 18.760 12.785 -9.465 1.00 25.90 364 LEU A N 1
ATOM 2972 C CA . LEU A 1 364 ? 19.271 12.456 -8.136 1.00 29.57 364 LEU A CA 1
ATOM 2973 C C . LEU A 1 364 ? 19.481 13.695 -7.277 1.00 30.81 364 LEU A C 1
ATOM 2974 O O . LEU A 1 364 ? 19.348 13.644 -6.054 1.00 25.02 364 LEU A O 1
ATOM 2979 N N . ASN A 1 365 ? 19.816 14.806 -7.926 1.00 27.86 365 ASN A N 1
ATOM 2980 C CA . ASN A 1 365 ? 20.136 16.041 -7.222 1.00 34.03 365 ASN A CA 1
ATOM 2981 C C . ASN A 1 365 ? 18.952 16.577 -6.422 1.00 29.11 365 ASN A C 1
ATOM 2982 O O . ASN A 1 365 ? 19.131 17.316 -5.454 1.00 33.63 365 ASN A O 1
ATOM 2987 N N . GLU A 1 366 ? 17.745 16.195 -6.828 1.00 27.75 366 GLU A N 1
ATOM 2988 C CA . GLU A 1 366 ? 16.532 16.601 -6.127 1.00 24.79 366 GLU A CA 1
ATOM 2989 C C . GLU A 1 366 ? 16.261 15.742 -4.897 1.00 27.53 366 GLU A C 1
ATOM 2990 O O . GLU A 1 366 ? 15.460 16.113 -4.041 1.00 27.55 366 GLU A O 1
ATOM 2996 N N . LEU A 1 367 ? 16.922 14.592 -4.816 1.00 23.25 367 LEU A N 1
ATOM 2997 C CA . LEU A 1 367 ? 16.653 13.635 -3.747 1.00 22.02 367 LEU A CA 1
ATOM 2998 C C . LEU A 1 367 ? 17.438 13.944 -2.477 1.00 26.78 367 LEU A C 1
ATOM 2999 O O . LEU A 1 367 ? 18.461 14.629 -2.515 1.00 27.06 367 LEU A O 1
ATOM 3004 N N . ASP A 1 368 ? 16.952 13.426 -1.353 1.00 25.97 368 ASP A N 1
ATOM 3005 C CA . ASP A 1 368 ? 17.584 13.662 -0.060 1.00 26.30 368 ASP A CA 1
ATOM 3006 C C . ASP A 1 368 ? 17.903 12.358 0.664 1.00 24.21 368 ASP A C 1
ATOM 3007 O O . ASP A 1 368 ? 18.885 12.274 1.402 1.00 24.52 368 ASP A O 1
ATOM 3012 N N . ASP A 1 369 ? 17.070 11.345 0.447 1.00 19.38 369 ASP A N 1
ATOM 3013 C CA . ASP A 1 369 ? 17.153 10.100 1.206 1.00 23.16 369 ASP A CA 1
ATOM 3014 C C . ASP A 1 369 ? 18.430 9.313 0.919 1.00 22.81 369 ASP A C 1
ATOM 3015 O O . ASP A 1 369 ? 18.752 9.024 -0.233 1.00 23.08 369 ASP A O 1
ATOM 3020 N N . ILE A 1 370 ? 19.144 8.960 1.985 1.00 20.79 370 ILE A N 1
ATOM 3021 C CA . ILE A 1 370 ? 20.394 8.215 1.880 1.00 22.04 370 ILE A CA 1
ATOM 3022 C C . ILE A 1 370 ? 20.187 6.834 1.254 1.00 20.28 370 ILE A C 1
ATOM 3023 O O . ILE A 1 370 ? 21.056 6.337 0.537 1.00 20.15 370 ILE A O 1
ATOM 3028 N N . GLU A 1 371 ? 19.032 6.225 1.510 1.00 19.14 371 GLU A N 1
ATOM 3029 C CA . GLU A 1 371 ? 18.723 4.908 0.962 1.00 24.32 371 GLU A CA 1
ATOM 3030 C C . GLU A 1 371 ? 18.656 4.943 -0.564 1.00 21.95 371 GLU A C 1
ATOM 3031 O O . GLU A 1 371 ? 19.239 4.092 -1.244 1.00 24.26 371 GLU A O 1
ATOM 3037 N N . SER A 1 372 ? 17.948 5.935 -1.093 1.00 20.36 372 SER A N 1
ATOM 3038 C CA . SER A 1 372 ? 17.802 6.093 -2.536 1.00 20.68 372 SER A CA 1
ATOM 3039 C C . SER A 1 372 ? 19.123 6.456 -3.205 1.00 21.65 372 SER A C 1
ATOM 3040 O O . SER A 1 372 ? 19.431 5.967 -4.290 1.00 19.27 372 SER A O 1
ATOM 3043 N N . LEU A 1 373 ? 19.899 7.320 -2.559 1.00 18.31 373 LEU A N 1
ATOM 3044 C CA . LEU A 1 373 ? 21.169 7.764 -3.119 1.00 22.95 373 LEU A CA 1
ATOM 3045 C C . LEU A 1 373 ? 22.194 6.631 -3.143 1.00 21.32 373 LEU A C 1
ATOM 3046 O O . LEU A 1 373 ? 22.906 6.451 -4.131 1.00 23.49 373 LEU A O 1
ATOM 3051 N N . ASN A 1 374 ? 22.259 5.864 -2.058 1.00 22.35 374 ASN A N 1
ATOM 3052 C CA . ASN A 1 374 ? 23.132 4.696 -2.002 1.00 24.02 374 ASN A CA 1
ATOM 3053 C C . ASN A 1 374 ? 22.716 3.651 -3.030 1.00 22.80 374 ASN A C 1
ATOM 3054 O O . ASN A 1 374 ? 23.558 3.110 -3.767 1.00 23.34 374 ASN A O 1
ATOM 3059 N N . TYR A 1 375 ? 21.413 3.373 -3.080 1.00 22.97 375 TYR A N 1
ATOM 3060 C CA . TYR A 1 375 ? 20.884 2.456 -4.082 1.00 23.58 375 TYR A CA 1
ATOM 3061 C C . TYR A 1 375 ? 21.279 2.898 -5.480 1.00 25.38 375 TYR A C 1
ATOM 3062 O O . TYR A 1 375 ? 21.653 2.077 -6.306 1.00 24.62 375 TYR A O 1
ATOM 3071 N N . ALA A 1 376 ? 21.190 4.198 -5.737 1.00 20.03 376 ALA A N 1
ATOM 3072 C CA . ALA A 1 376 ? 21.535 4.744 -7.042 1.00 20.63 376 ALA A CA 1
ATOM 3073 C C . ALA A 1 376 ? 23.014 4.545 -7.341 1.00 23.64 376 ALA A C 1
ATOM 3074 O O . ALA A 1 376 ? 23.379 4.135 -8.449 1.00 19.84 376 ALA A O 1
ATOM 3076 N N . LYS A 1 377 ? 23.859 4.827 -6.351 1.00 24.82 377 LYS A N 1
ATOM 3077 C CA . LYS A 1 377 ? 25.302 4.690 -6.526 1.00 27.23 377 LYS A CA 1
ATOM 3078 C C . LYS A 1 377 ? 25.660 3.250 -6.880 1.00 23.81 377 LYS A C 1
ATOM 3079 O O . LYS A 1 377 ? 26.507 3.017 -7.738 1.00 30.25 377 LYS A O 1
ATOM 3085 N N . GLU A 1 378 ? 24.994 2.283 -6.254 1.00 27.09 378 GLU A N 1
ATOM 3086 C CA . GLU A 1 378 ? 25.315 0.884 -6.527 1.00 29.15 378 GLU A CA 1
ATOM 3087 C C . GLU A 1 378 ? 24.703 0.397 -7.841 1.00 31.90 378 GLU A C 1
ATOM 3088 O O . GLU A 1 378 ? 25.332 -0.348 -8.594 1.00 32.46 378 GLU A O 1
ATOM 3094 N N . ALA A 1 379 ? 23.476 0.828 -8.110 1.00 25.98 379 ALA A N 1
ATOM 3095 C CA . ALA A 1 379 ? 22.732 0.394 -9.287 1.00 29.55 379 ALA A CA 1
ATOM 3096 C C . ALA A 1 379 ? 23.363 0.915 -10.569 1.00 24.29 379 ALA A C 1
ATOM 3097 O O . ALA A 1 379 ? 23.368 0.227 -11.590 1.00 24.96 379 ALA A O 1
ATOM 3099 N N . PHE A 1 380 ? 23.896 2.131 -10.510 1.00 24.22 380 PHE A N 1
ATOM 3100 C CA . PHE A 1 380 ? 24.491 2.749 -11.686 1.00 24.60 380 PHE A CA 1
ATOM 3101 C C . PHE A 1 380 ? 25.724 1.979 -12.160 1.00 28.65 380 PHE A C 1
ATOM 3102 O O . PHE A 1 380 ? 26.057 2.003 -13.345 1.00 28.56 380 PHE A O 1
ATOM 3110 N N . THR A 1 381 ? 26.389 1.290 -11.236 1.00 27.00 381 THR A N 1
ATOM 3111 C CA . THR A 1 381 ? 27.581 0.521 -11.576 1.00 29.69 381 THR A CA 1
ATOM 3112 C C . THR A 1 381 ? 27.254 -0.946 -11.841 1.00 28.03 381 THR A C 1
ATOM 3113 O O . THR A 1 381 ? 28.143 -1.737 -12.153 1.00 27.52 381 THR A O 1
ATOM 3117 N N . ASN A 1 382 ? 25.980 -1.307 -11.723 1.00 26.40 382 ASN A N 1
ATOM 3118 C CA . ASN A 1 382 ? 25.568 -2.691 -11.935 1.00 28.31 382 ASN A CA 1
ATOM 3119 C C . ASN A 1 382 ? 24.533 -2.866 -13.045 1.00 24.11 382 ASN A C 1
ATOM 3120 O O . ASN A 1 382 ? 23.649 -3.715 -12.947 1.00 25.14 382 ASN A O 1
ATOM 3125 N N . GLY A 1 383 ? 24.644 -2.058 -14.095 1.00 25.31 383 GLY A N 1
ATOM 3126 C CA . GLY A 1 383 ? 23.878 -2.280 -15.308 1.00 21.36 383 GLY A CA 1
ATOM 3127 C C . GLY A 1 383 ? 22.584 -1.502 -15.449 1.00 23.34 383 GLY A C 1
ATOM 3128 O O . GLY A 1 383 ? 21.831 -1.715 -16.397 1.00 22.86 383 GLY A O 1
ATOM 3129 N N . LYS A 1 384 ? 22.320 -0.598 -14.514 1.00 26.48 384 LYS A N 1
ATOM 3130 C CA . LYS A 1 384 ? 21.089 0.181 -14.553 1.00 21.23 384 LYS A CA 1
ATOM 3131 C C . LYS A 1 384 ? 21.363 1.640 -14.899 1.00 21.52 384 LYS A C 1
ATOM 3132 O O . LYS A 1 384 ? 22.217 2.284 -14.291 1.00 21.63 384 LYS A O 1
ATOM 3138 N N . SER A 1 385 ? 20.636 2.149 -15.888 1.00 20.43 385 SER A N 1
ATOM 3139 C CA . SER A 1 385 ? 20.763 3.542 -16.295 1.00 20.24 385 SER A CA 1
ATOM 3140 C C . SER A 1 385 ? 20.193 4.458 -15.222 1.00 23.37 385 SER A C 1
ATOM 3141 O O . SER A 1 385 ? 19.409 4.025 -14.378 1.00 18.96 385 SER A O 1
ATOM 3144 N N . MET A 1 386 ? 20.583 5.727 -15.268 1.00 22.11 386 MET A N 1
ATOM 3145 C CA . MET A 1 386 ? 20.112 6.707 -14.301 1.00 22.79 386 MET A CA 1
ATOM 3146 C C . MET A 1 386 ? 18.603 6.926 -14.419 1.00 22.98 386 MET A C 1
ATOM 3147 O O . MET A 1 386 ? 17.938 7.223 -13.431 1.00 21.04 386 MET A O 1
ATOM 3152 N N . GLU A 1 387 ? 18.065 6.771 -15.625 1.00 23.03 387 GLU A N 1
ATOM 3153 C CA . GLU A 1 387 ? 16.629 6.937 -15.836 1.00 22.75 387 GLU A CA 1
ATOM 3154 C C . GLU A 1 387 ? 15.835 5.777 -15.242 1.00 22.37 387 GLU A C 1
ATOM 3155 O O . GLU A 1 387 ? 14.745 5.973 -14.704 1.00 22.64 387 GLU A O 1
ATOM 3161 N N . THR A 1 388 ? 16.380 4.570 -15.352 1.00 21.21 388 THR A N 1
ATOM 3162 C CA . THR A 1 388 ? 15.772 3.391 -14.743 1.00 21.03 388 THR A CA 1
ATOM 3163 C C . THR A 1 388 ? 15.739 3.549 -13.225 1.00 21.74 388 THR A C 1
ATOM 3164 O O . THR A 1 388 ? 14.703 3.345 -12.575 1.00 23.39 388 THR A O 1
ATOM 3168 N N . ILE A 1 389 ? 16.892 3.923 -12.677 1.00 24.64 389 ILE A N 1
ATOM 3169 C CA . ILE A 1 389 ? 17.035 4.206 -11.257 1.00 18.55 389 ILE A CA 1
ATOM 3170 C C . ILE A 1 389 ? 16.028 5.260 -10.802 1.00 20.13 389 ILE A C 1
ATOM 3171 O O . ILE A 1 389 ? 15.356 5.087 -9.787 1.00 19.06 389 ILE A O 1
ATOM 3176 N N . MET A 1 390 ? 15.913 6.341 -11.567 1.00 19.49 390 MET A N 1
ATOM 3177 C CA . MET A 1 390 ? 15.002 7.427 -11.220 1.00 24.18 390 MET A CA 1
ATOM 3178 C C . MET A 1 390 ? 13.543 7.002 -11.328 1.00 26.44 390 MET A C 1
ATOM 3179 O O . MET A 1 390 ? 12.691 7.526 -10.621 1.00 20.26 390 MET A O 1
ATOM 3184 N N . ASP A 1 391 ? 13.259 6.060 -12.220 1.00 22.78 391 ASP A N 1
ATOM 3185 C CA . ASP A 1 391 ? 11.917 5.502 -12.343 1.00 29.09 391 ASP A CA 1
ATOM 3186 C C . ASP A 1 391 ? 11.563 4.729 -11.071 1.00 26.20 391 ASP A C 1
ATOM 3187 O O . ASP A 1 391 ? 10.518 4.970 -10.430 1.00 23.13 391 ASP A O 1
ATOM 3192 N N . SER A 1 392 ? 12.459 3.815 -10.702 1.00 20.83 392 SER A N 1
ATOM 3193 C CA . SER A 1 392 ? 12.293 3.019 -9.490 1.00 22.40 392 SER A CA 1
ATOM 3194 C C . SER A 1 392 ? 12.156 3.899 -8.251 1.00 19.57 392 SER A C 1
ATOM 3195 O O . SER A 1 392 ? 11.339 3.623 -7.379 1.00 21.51 392 SER A O 1
ATOM 3198 N N . ILE A 1 393 ? 12.958 4.957 -8.179 1.00 17.84 393 ILE A N 1
ATOM 3199 C CA . ILE A 1 393 ? 12.904 5.882 -7.054 1.00 20.17 393 ILE A CA 1
ATOM 3200 C C . ILE A 1 393 ? 11.596 6.677 -7.066 1.00 22.58 393 ILE A C 1
ATOM 3201 O O . ILE A 1 393 ? 10.994 6.919 -6.018 1.00 19.76 393 ILE A O 1
ATOM 3206 N N . ARG A 1 394 ? 11.149 7.059 -8.259 1.00 18.68 394 ARG A N 1
ATOM 3207 C CA . ARG A 1 394 ? 9.888 7.780 -8.413 1.00 22.57 394 ARG A CA 1
ATOM 3208 C C . ARG A 1 394 ? 8.708 6.943 -7.947 1.00 23.32 394 ARG A C 1
ATOM 3209 O O . ARG A 1 394 ? 7.680 7.485 -7.546 1.00 20.33 394 ARG A O 1
ATOM 3217 N N . MET A 1 395 ? 8.846 5.623 -8.004 1.00 22.47 395 MET A N 1
ATOM 3218 C CA . MET A 1 395 ? 7.769 4.771 -7.503 1.00 21.75 395 MET A CA 1
ATOM 3219 C C . MET A 1 395 ? 7.932 4.344 -6.036 1.00 24.97 395 MET A C 1
ATOM 3220 O O . MET A 1 395 ? 6.940 4.172 -5.328 1.00 22.14 395 MET A O 1
ATOM 3225 N N . ILE A 1 396 ? 9.172 4.187 -5.579 1.00 20.45 396 ILE A N 1
ATOM 3226 C CA . ILE A 1 396 ? 9.444 3.515 -4.304 1.00 21.54 396 ILE A CA 1
ATOM 3227 C C . ILE A 1 396 ? 10.256 4.367 -3.315 1.00 20.06 396 ILE A C 1
ATOM 3228 O O . ILE A 1 396 ? 10.159 4.179 -2.099 1.00 20.28 396 ILE A O 1
ATOM 3233 N N . GLY A 1 397 ? 11.039 5.308 -3.835 1.00 19.30 397 GLY A N 1
ATOM 3234 C CA . GLY A 1 397 ? 11.868 6.170 -3.005 1.00 16.98 397 GLY A CA 1
ATOM 3235 C C . GLY A 1 397 ? 11.130 6.826 -1.849 1.00 19.29 397 GLY A C 1
ATOM 3236 O O . GLY A 1 397 ? 10.010 7.305 -2.007 1.00 15.88 397 GLY A O 1
ATOM 3237 N N . ARG A 1 398 ? 11.766 6.848 -0.681 1.00 19.19 398 ARG A N 1
ATOM 3238 C CA . ARG A 1 398 ? 11.129 7.353 0.531 1.00 18.85 398 ARG A CA 1
ATOM 3239 C C . ARG A 1 398 ? 10.812 8.847 0.453 1.00 18.67 398 ARG A C 1
ATOM 3240 O O . ARG A 1 398 ? 9.880 9.325 1.104 1.00 17.51 398 ARG A O 1
ATOM 3248 N N . ASP A 1 399 ? 11.571 9.577 -0.362 1.00 15.42 399 ASP A N 1
ATOM 3249 C CA . ASP A 1 399 ? 11.368 11.017 -0.511 1.00 15.49 399 ASP A CA 1
ATOM 3250 C C . ASP A 1 399 ? 9.983 11.356 -1.059 1.00 18.40 399 ASP A C 1
ATOM 3251 O O . ASP A 1 399 ? 9.508 12.480 -0.898 1.00 18.43 399 ASP A O 1
ATOM 3256 N N . ASN A 1 400 ? 9.344 10.385 -1.708 1.00 16.94 400 ASN A N 1
ATOM 3257 C CA . ASN A 1 400 ? 7.983 10.559 -2.204 1.00 15.34 400 ASN A CA 1
ATOM 3258 C C . ASN A 1 400 ? 6.996 10.836 -1.079 1.00 20.96 400 ASN A C 1
ATOM 3259 O O . ASN A 1 400 ? 5.976 11.496 -1.284 1.00 17.55 400 ASN A O 1
ATOM 3264 N N . ALA A 1 401 ? 7.308 10.330 0.111 1.00 15.81 401 ALA A N 1
ATOM 3265 C CA . ALA A 1 401 ? 6.424 10.484 1.258 1.00 19.26 401 ALA A CA 1
ATOM 3266 C C . ALA A 1 401 ? 6.779 11.724 2.066 1.00 20.56 401 ALA A C 1
ATOM 3267 O O . ALA A 1 401 ? 6.110 12.050 3.048 1.00 17.64 401 ALA A O 1
ATOM 3269 N N . ARG A 1 402 ? 7.828 12.419 1.643 1.00 18.69 402 ARG A N 1
ATOM 3270 C CA . ARG A 1 402 ? 8.409 13.471 2.464 1.00 16.76 402 ARG A CA 1
ATOM 3271 C C . ARG A 1 402 ? 8.368 14.853 1.812 1.00 15.39 402 ARG A C 1
ATOM 3272 O O . ARG A 1 402 ? 8.960 15.800 2.329 1.00 17.98 402 ARG A O 1
ATOM 3280 N N . THR A 1 403 ? 7.670 14.975 0.687 1.00 13.89 403 THR A N 1
ATOM 3281 C CA . THR A 1 403 ? 7.438 16.293 0.103 1.00 16.54 403 THR A CA 1
ATOM 3282 C C . THR A 1 403 ? 6.497 17.059 1.033 1.00 14.57 403 THR A C 1
ATOM 3283 O O . THR A 1 403 ? 5.680 16.446 1.719 1.00 15.02 403 THR A O 1
ATOM 3287 N N . PRO A 1 404 ? 6.632 18.395 1.086 1.00 16.62 404 PRO A N 1
ATOM 3288 C CA . PRO A 1 404 ? 5.884 19.222 2.043 1.00 17.42 404 PRO A CA 1
ATOM 3289 C C . PRO A 1 404 ? 4.371 19.010 2.026 1.00 18.94 404 PRO A C 1
ATOM 3290 O O . PRO A 1 404 ? 3.776 18.807 0.967 1.00 18.53 404 PRO A O 1
ATOM 3294 N N . MET A 1 405 ? 3.769 19.049 3.212 1.00 18.73 405 MET A N 1
ATOM 3295 C CA . MET A 1 405 ? 2.320 18.965 3.358 1.00 16.62 405 MET A CA 1
ATOM 3296 C C . MET A 1 405 ? 1.656 20.102 2.591 1.00 19.12 405 MET A C 1
ATOM 3297 O O . MET A 1 405 ? 2.126 21.238 2.623 1.00 19.68 405 MET A O 1
ATOM 3302 N N . GLN A 1 406 ? 0.565 19.793 1.899 1.00 16.80 406 GLN A N 1
ATOM 3303 C CA . GLN A 1 406 ? -0.063 20.760 1.009 1.00 17.49 406 GLN A CA 1
ATOM 3304 C C . GLN A 1 406 ? -1.322 21.351 1.641 1.00 18.36 406 GLN A C 1
ATOM 3305 O O . GLN A 1 406 ? -2.378 20.717 1.676 1.00 16.67 406 GLN A O 1
ATOM 3311 N N . TRP A 1 407 ? -1.190 22.576 2.145 1.00 19.80 407 TRP A N 1
ATOM 3312 C CA . TRP A 1 407 ? -2.231 23.199 2.957 1.00 21.37 407 TRP A CA 1
ATOM 3313 C C . TRP A 1 407 ? -3.199 24.063 2.150 1.00 19.88 407 TRP A C 1
ATOM 3314 O O . TRP A 1 407 ? -4.400 24.065 2.419 1.00 20.34 407 TRP A O 1
ATOM 3325 N N . ASP A 1 408 ? -2.681 24.804 1.176 1.00 19.30 408 ASP A N 1
ATOM 3326 C CA . ASP A 1 408 ? -3.542 25.590 0.294 1.00 28.32 408 ASP A CA 1
ATOM 3327 C C . ASP A 1 408 ? -2.908 25.791 -1.078 1.00 24.41 408 ASP A C 1
ATOM 3328 O O . ASP A 1 408 ? -2.008 25.046 -1.470 1.00 23.22 408 ASP A O 1
ATOM 3333 N N . ALA A 1 409 ? -3.378 26.803 -1.800 1.00 22.72 409 ALA A N 1
ATOM 3334 C CA . ALA A 1 409 ? -2.895 27.069 -3.150 1.00 21.79 409 ALA A CA 1
ATOM 3335 C C . ALA A 1 409 ? -1.946 28.263 -3.193 1.00 23.62 409 ALA A C 1
ATOM 3336 O O . ALA A 1 409 ? -1.648 28.785 -4.267 1.00 22.69 409 ALA A O 1
ATOM 3338 N N . SER A 1 410 ? -1.474 28.694 -2.027 1.00 24.52 410 SER A N 1
ATOM 3339 C CA . SER A 1 410 ? -0.534 29.808 -1.954 1.00 24.31 410 SER A CA 1
ATOM 3340 C C . SER A 1 410 ? 0.894 29.320 -2.188 1.00 27.38 410 SER A C 1
ATOM 3341 O O . SER A 1 410 ? 1.105 28.161 -2.553 1.00 28.30 410 SER A O 1
ATOM 3344 N N . GLN A 1 411 ? 1.867 30.206 -1.983 1.00 25.19 411 GLN A N 1
ATOM 3345 C CA . GLN A 1 411 ? 3.276 29.866 -2.172 1.00 28.47 411 GLN A CA 1
ATOM 3346 C C . GLN A 1 411 ? 3.669 28.642 -1.352 1.00 22.31 411 GLN A C 1
ATOM 3347 O O . GLN A 1 411 ? 3.365 28.563 -0.160 1.00 20.31 411 GLN A O 1
ATOM 3353 N N . ASN A 1 412 ? 4.332 27.692 -2.006 1.00 20.01 412 ASN A N 1
ATOM 3354 C CA . ASN A 1 412 ? 4.783 26.459 -1.365 1.00 23.22 412 ASN A CA 1
ATOM 3355 C C . ASN A 1 412 ? 3.628 25.699 -0.717 1.00 23.52 412 ASN A C 1
ATOM 3356 O O . ASN A 1 412 ? 3.816 25.005 0.283 1.00 19.08 412 ASN A O 1
ATOM 3361 N N . ALA A 1 413 ? 2.438 25.848 -1.296 1.00 21.27 413 ALA A N 1
ATOM 3362 C CA . ALA A 1 413 ? 1.215 25.227 -0.789 1.00 21.86 413 ALA A CA 1
ATOM 3363 C C . ALA A 1 413 ? 0.917 25.626 0.655 1.00 18.66 413 ALA A C 1
ATOM 3364 O O . ALA A 1 413 ? 0.263 24.884 1.386 1.00 20.32 413 ALA A O 1
ATOM 3366 N N . GLY A 1 414 ? 1.398 26.798 1.060 1.00 21.16 414 GLY A N 1
ATOM 3367 C CA . GLY A 1 414 ? 1.176 27.289 2.409 1.00 21.22 414 GLY A CA 1
ATOM 3368 C C . GLY A 1 414 ? 2.037 26.599 3.450 1.00 21.48 414 GLY A C 1
ATOM 3369 O O . GLY A 1 414 ? 1.853 26.798 4.651 1.00 21.16 414 GLY A O 1
ATOM 3370 N N . PHE A 1 415 ? 2.984 25.787 2.992 1.00 21.60 415 PHE A N 1
ATOM 3371 C CA . PHE A 1 415 ? 3.882 25.072 3.893 1.00 20.47 415 PHE A CA 1
ATOM 3372 C C . PHE A 1 415 ? 4.968 25.993 4.446 1.00 20.85 415 PHE A C 1
ATOM 3373 O O . PHE A 1 415 ? 5.382 25.858 5.597 1.00 17.95 415 PHE A O 1
ATOM 3381 N N . SER A 1 416 ? 5.421 26.932 3.621 1.00 19.71 416 SER A N 1
ATOM 3382 C CA . SER A 1 416 ? 6.508 27.825 4.003 1.00 16.87 416 SER A CA 1
ATOM 3383 C C . SER A 1 416 ? 6.480 29.124 3.206 1.00 18.82 416 SER A C 1
ATOM 3384 O O . SER A 1 416 ? 5.784 29.231 2.197 1.00 22.19 416 SER A O 1
ATOM 3387 N N . THR A 1 417 ? 7.245 30.108 3.667 1.00 24.14 417 THR A N 1
ATOM 3388 C CA . THR A 1 417 ? 7.404 31.365 2.945 1.00 27.16 417 THR A CA 1
ATOM 3389 C C . THR A 1 417 ? 8.733 31.399 2.195 1.00 21.78 417 THR A C 1
ATOM 3390 O O . THR A 1 417 ? 8.991 32.311 1.411 1.00 23.99 417 THR A O 1
ATOM 3394 N N . ALA A 1 418 ? 9.570 30.396 2.442 1.00 24.56 418 ALA A N 1
ATOM 3395 C CA . ALA A 1 418 ? 10.912 30.347 1.867 1.00 24.21 418 ALA A CA 1
ATOM 3396 C C . ALA A 1 418 ? 10.887 30.198 0.349 1.00 26.05 418 ALA A C 1
ATOM 3397 O O . ALA A 1 418 ? 9.940 29.648 -0.213 1.00 29.03 418 ALA A O 1
ATOM 3399 N N . ASP A 1 419 ? 11.935 30.697 -0.303 1.00 28.96 419 ASP A N 1
ATOM 3400 C CA . ASP A 1 419 ? 12.088 30.566 -1.750 1.00 32.19 419 ASP A CA 1
ATOM 3401 C C . ASP A 1 419 ? 12.043 29.104 -2.176 1.00 36.70 419 ASP A C 1
ATOM 3402 O O . ASP A 1 419 ? 11.397 28.751 -3.164 1.00 31.67 419 ASP A O 1
ATOM 3407 N N . LYS A 1 420 ? 12.740 28.261 -1.421 1.00 26.93 420 LYS A N 1
ATOM 3408 C CA . LYS A 1 420 ? 12.781 26.831 -1.694 1.00 29.19 420 LYS A CA 1
ATOM 3409 C C . LYS A 1 420 ? 12.518 26.029 -0.424 1.00 27.60 420 LYS A C 1
ATOM 3410 O O . LYS A 1 420 ? 12.908 26.434 0.671 1.00 31.81 420 LYS A O 1
ATOM 3416 N N . THR A 1 421 ? 11.850 24.891 -0.579 1.00 23.98 421 THR A N 1
ATOM 3417 C CA . THR A 1 421 ? 11.613 23.980 0.532 1.00 19.99 421 THR A CA 1
ATOM 3418 C C . THR A 1 421 ? 12.655 22.865 0.496 1.00 23.22 421 THR A C 1
ATOM 3419 O O . THR A 1 421 ? 13.283 22.640 -0.540 1.00 26.45 421 THR A O 1
ATOM 3423 N N . TRP A 1 422 ? 12.846 22.175 1.619 1.00 21.76 422 TRP A N 1
ATOM 3424 C CA . TRP A 1 422 ? 13.927 21.195 1.732 1.00 17.68 422 TRP A CA 1
ATOM 3425 C C . TRP A 1 422 ? 13.718 20.033 0.763 1.00 19.85 422 TRP A C 1
ATOM 3426 O O . TRP A 1 422 ? 14.677 19.443 0.266 1.00 20.43 422 TRP A O 1
ATOM 3437 N N . LEU A 1 423 ? 12.456 19.711 0.506 1.00 21.13 423 LEU A N 1
ATOM 3438 C CA . LEU A 1 423 ? 12.077 18.882 -0.630 1.00 16.92 423 LEU A CA 1
ATOM 3439 C C . LEU A 1 423 ? 11.045 19.673 -1.421 1.00 18.24 423 LEU A C 1
ATOM 3440 O O . LEU A 1 423 ? 10.289 20.449 -0.839 1.00 21.92 423 LEU A O 1
ATOM 3445 N N . PRO A 1 424 ? 11.015 19.497 -2.750 1.00 20.26 424 PRO A N 1
ATOM 3446 C CA . PRO A 1 424 ? 10.102 20.304 -3.568 1.00 18.43 424 PRO A CA 1
ATOM 3447 C C . PRO A 1 424 ? 8.626 19.995 -3.311 1.00 18.39 424 PRO A C 1
ATOM 3448 O O . PRO A 1 424 ? 8.261 18.847 -3.056 1.00 19.50 424 PRO A O 1
ATOM 3452 N N . VAL A 1 425 ? 7.794 21.028 -3.368 1.00 16.46 425 VAL A N 1
ATOM 3453 C CA . VAL A 1 425 ? 6.352 20.863 -3.248 1.00 22.09 425 VAL A CA 1
ATOM 3454 C C . VAL A 1 425 ? 5.793 20.308 -4.553 1.00 20.16 425 VAL A C 1
ATOM 3455 O O . VAL A 1 425 ? 6.126 20.798 -5.632 1.00 22.30 425 VAL A O 1
ATOM 3459 N N . ASN A 1 426 ? 4.961 19.276 -4.456 1.00 16.52 426 ASN A N 1
ATOM 3460 C CA . ASN A 1 426 ? 4.340 18.695 -5.640 1.00 16.59 426 ASN A CA 1
ATOM 3461 C C . ASN A 1 426 ? 3.457 19.726 -6.337 1.00 18.44 426 ASN A C 1
ATOM 3462 O O . ASN A 1 426 ? 2.617 20.357 -5.697 1.00 17.97 426 ASN A O 1
ATOM 3467 N N . PRO A 1 427 ? 3.660 19.910 -7.651 1.00 21.64 427 PRO A N 1
ATOM 3468 C CA . PRO A 1 427 ? 2.882 20.857 -8.461 1.00 19.92 427 PRO A CA 1
ATOM 3469 C C . PRO A 1 427 ? 1.366 20.644 -8.382 1.00 23.04 427 PRO A C 1
ATOM 3470 O O . PRO A 1 427 ? 0.609 21.568 -8.682 1.00 23.16 427 PRO A O 1
ATOM 3474 N N . ASN A 1 428 ? 0.927 19.456 -7.977 1.00 23.26 428 ASN A N 1
ATOM 3475 C CA . ASN A 1 428 ? -0.503 19.173 -7.907 1.00 20.49 428 ASN A CA 1
ATOM 3476 C C . ASN A 1 428 ? -1.182 19.832 -6.706 1.00 21.50 428 ASN A C 1
ATOM 3477 O O . ASN A 1 428 ? -2.372 19.625 -6.469 1.00 23.42 428 ASN A O 1
ATOM 3482 N N . TYR A 1 429 ? -0.422 20.626 -5.955 1.00 19.69 429 TYR A N 1
ATOM 3483 C CA . TYR A 1 429 ? -0.944 21.266 -4.752 1.00 23.09 429 TYR A CA 1
ATOM 3484 C C . TYR A 1 429 ? -2.038 22.273 -5.081 1.00 22.23 429 TYR A C 1
ATOM 3485 O O . TYR A 1 429 ? -2.870 22.592 -4.234 1.00 19.95 429 TYR A O 1
ATOM 3494 N N . LYS A 1 430 ? -2.031 22.772 -6.313 1.00 25.06 430 LYS A N 1
ATOM 3495 C CA . LYS A 1 430 ? -3.045 23.721 -6.757 1.00 28.30 430 LYS A CA 1
ATOM 3496 C C . LYS A 1 430 ? -4.418 23.055 -6.842 1.00 25.56 430 LYS A C 1
ATOM 3497 O O . LYS A 1 430 ? -5.446 23.729 -6.808 1.00 28.80 430 LYS A O 1
ATOM 3503 N N . ASP A 1 431 ? -4.423 21.729 -6.951 1.00 24.67 431 ASP A N 1
ATOM 3504 C CA . ASP A 1 431 ? -5.660 20.955 -6.946 1.00 22.88 431 ASP A CA 1
ATOM 3505 C C . ASP A 1 431 ? -5.781 20.127 -5.670 1.00 26.50 431 ASP A C 1
ATOM 3506 O O . ASP A 1 431 ? -6.881 19.895 -5.168 1.00 23.86 431 ASP A O 1
ATOM 3511 N N . ILE A 1 432 ? -4.640 19.689 -5.147 1.00 23.31 432 ILE A N 1
ATOM 3512 C CA . ILE A 1 432 ? -4.613 18.830 -3.968 1.00 19.01 432 ILE A CA 1
ATOM 3513 C C . ILE A 1 432 ? -4.058 19.569 -2.753 1.00 22.14 432 ILE A C 1
ATOM 3514 O O . ILE A 1 432 ? -2.844 19.639 -2.559 1.00 17.95 432 ILE A O 1
ATOM 3519 N N . ASN A 1 433 ? -4.952 20.128 -1.942 1.00 17.53 433 ASN A N 1
ATOM 3520 C CA . ASN A 1 433 ? -4.543 20.814 -0.721 1.00 20.10 433 ASN A CA 1
ATOM 3521 C C . ASN A 1 433 ? -5.632 20.789 0.348 1.00 21.03 433 ASN A C 1
ATOM 3522 O O . ASN A 1 433 ? -6.809 20.586 0.048 1.00 21.26 433 ASN A O 1
ATOM 3527 N N . VAL A 1 434 ? -5.223 21.001 1.595 1.00 18.26 434 VAL A N 1
ATOM 3528 C CA . VAL A 1 434 ? -6.116 20.900 2.746 1.00 17.66 434 VAL A CA 1
ATOM 3529 C C . VAL A 1 434 ? -7.304 21.861 2.673 1.00 21.59 434 VAL A C 1
ATOM 3530 O O . VAL A 1 434 ? -8.429 21.477 2.976 1.00 20.81 434 VAL A O 1
ATOM 3534 N N . GLN A 1 435 ? -7.055 23.100 2.265 1.00 21.62 435 GLN A N 1
ATOM 3535 C CA . GLN A 1 435 ? -8.116 24.104 2.178 1.00 24.46 435 GLN A CA 1
ATOM 3536 C C . GLN A 1 435 ? -9.243 23.658 1.241 1.00 21.20 435 GLN A C 1
ATOM 3537 O O . GLN A 1 435 ? -10.428 23.715 1.593 1.00 21.69 435 GLN A O 1
ATOM 3543 N N . ALA A 1 436 ? -8.860 23.202 0.052 1.00 21.49 436 ALA A N 1
ATOM 3544 C CA . ALA A 1 436 ? -9.819 22.724 -0.937 1.00 22.25 436 ALA A CA 1
ATOM 3545 C C . ALA A 1 436 ? -10.566 21.492 -0.438 1.00 22.96 436 ALA A C 1
ATOM 3546 O O . ALA A 1 436 ? -11.759 21.330 -0.706 1.00 20.31 436 ALA A O 1
ATOM 3548 N N . ALA A 1 437 ? -9.864 20.629 0.291 1.00 19.33 437 ALA A N 1
ATOM 3549 C CA . ALA A 1 437 ? -10.466 19.403 0.808 1.00 16.09 437 ALA A CA 1
ATOM 3550 C C . ALA A 1 437 ? -11.491 19.707 1.894 1.00 19.78 437 ALA A C 1
ATOM 3551 O O . ALA A 1 437 ? -12.545 19.074 1.962 1.00 20.64 437 ALA A O 1
ATOM 3553 N N . LEU A 1 438 ? -11.173 20.677 2.744 1.00 18.83 438 LEU A N 1
ATOM 3554 C CA . LEU A 1 438 ? -12.076 21.101 3.803 1.00 22.47 438 LEU A CA 1
ATOM 3555 C C . LEU A 1 438 ? -13.286 21.812 3.215 1.00 21.33 438 LEU A C 1
ATOM 3556 O O . LEU A 1 438 ? -14.389 21.728 3.756 1.00 25.44 438 LEU A O 1
ATOM 3561 N N . LYS A 1 439 ? -13.073 22.514 2.106 1.00 20.90 439 LYS A N 1
ATOM 3562 C CA . LYS A 1 439 ? -14.161 23.223 1.441 1.00 25.89 439 LYS A CA 1
ATOM 3563 C C . LYS A 1 439 ? -15.099 22.262 0.704 1.00 20.44 439 LYS A C 1
ATOM 3564 O O . LYS A 1 439 ? -16.302 22.498 0.621 1.00 21.69 439 LYS A O 1
ATOM 3570 N N . ASN A 1 440 ? -14.540 21.182 0.169 1.00 20.54 440 ASN A N 1
ATOM 3571 C CA . ASN A 1 440 ? -15.328 20.188 -0.552 1.00 21.72 440 ASN A CA 1
ATOM 3572 C C . ASN A 1 440 ? -15.977 19.191 0.405 1.00 22.19 440 ASN A C 1
ATOM 3573 O O . ASN A 1 440 ? -15.296 18.357 0.996 1.00 18.69 440 ASN A O 1
ATOM 3578 N N . SER A 1 441 ? -17.299 19.273 0.535 1.00 18.81 441 SER A N 1
ATOM 3579 C CA . SER A 1 441 ? -18.041 18.440 1.481 1.00 19.95 441 SER A CA 1
ATOM 3580 C C . SER A 1 441 ? -17.874 16.945 1.220 1.00 22.39 441 SER A C 1
ATOM 3581 O O . SER A 1 441 ? -17.999 16.133 2.136 1.00 22.36 441 SER A O 1
ATOM 3584 N N . ASN A 1 442 ? -17.594 16.585 -0.029 1.00 21.50 442 ASN A N 1
ATOM 3585 C CA . ASN A 1 442 ? -17.418 15.184 -0.394 1.00 21.47 442 ASN A CA 1
ATOM 3586 C C . ASN A 1 442 ? -15.970 14.825 -0.711 1.00 21.85 442 ASN A C 1
ATOM 3587 O O . ASN A 1 442 ? -15.710 13.909 -1.490 1.00 20.46 442 ASN A O 1
ATOM 3592 N N . SER A 1 443 ? -15.030 15.542 -0.103 1.00 20.55 443 SER A N 1
ATOM 3593 C CA . SER A 1 443 ? -13.611 15.273 -0.322 1.00 20.28 443 SER A CA 1
ATOM 3594 C C . SER A 1 443 ? -13.153 14.022 0.425 1.00 19.73 443 SER A C 1
ATOM 3595 O O . SER A 1 443 ? -13.894 13.458 1.230 1.00 19.52 443 SER A O 1
ATOM 3598 N N . ILE A 1 444 ? -11.922 13.603 0.149 1.00 19.51 444 ILE A N 1
ATOM 3599 C CA . ILE A 1 444 ? -11.299 12.462 0.818 1.00 18.46 444 ILE A CA 1
ATOM 3600 C C . ILE A 1 444 ? -11.249 12.663 2.334 1.00 14.88 444 ILE A C 1
ATOM 3601 O O . ILE A 1 444 ? -11.446 11.719 3.124 1.00 20.35 444 ILE A O 1
ATOM 3606 N N . PHE A 1 445 ? -10.992 13.909 2.724 1.00 17.28 445 PHE A N 1
ATOM 3607 C CA . PHE A 1 445 ? -10.878 14.280 4.126 1.00 20.92 445 PHE A CA 1
ATOM 3608 C C . PHE A 1 445 ? -12.090 13.830 4.921 1.00 19.23 445 PHE A C 1
ATOM 3609 O O . PHE A 1 445 ? -11.954 13.267 6.000 1.00 18.46 445 PHE A O 1
ATOM 3617 N N . TYR A 1 446 ? -13.276 14.086 4.385 1.00 18.47 446 TYR A N 1
ATOM 3618 C CA . TYR A 1 446 ? -14.496 13.804 5.124 1.00 23.21 446 TYR A CA 1
ATOM 3619 C C . TYR A 1 446 ? -14.808 12.313 5.157 1.00 19.22 446 TYR A C 1
ATOM 3620 O O . TYR A 1 446 ? -15.457 11.840 6.084 1.00 20.72 446 TYR A O 1
ATOM 3629 N N . THR A 1 447 ? -14.331 11.569 4.164 1.00 17.30 447 THR A N 1
ATOM 3630 C CA . THR A 1 447 ? -14.389 10.114 4.239 1.00 18.36 447 THR A CA 1
ATOM 3631 C C . THR A 1 447 ? -13.563 9.641 5.434 1.00 19.08 447 THR A C 1
ATOM 3632 O O . THR A 1 447 ? -14.039 8.854 6.268 1.00 18.35 447 THR A O 1
ATOM 3636 N N . TYR A 1 448 ? -12.332 10.140 5.531 1.00 14.93 448 TYR A N 1
ATOM 3637 C CA . TYR A 1 448 ? -11.486 9.783 6.672 1.00 19.43 448 TYR A CA 1
ATOM 3638 C C . TYR A 1 448 ? -12.104 10.207 8.011 1.00 18.65 448 TYR A C 1
ATOM 3639 O O . TYR A 1 448 ? -12.061 9.457 8.987 1.00 15.59 448 TYR A O 1
ATOM 3648 N N . GLN A 1 449 ? -12.688 11.401 8.043 1.00 17.01 449 GLN A N 1
ATOM 3649 C CA . GLN A 1 449 ? -13.341 11.918 9.243 1.00 21.14 449 GLN A CA 1
ATOM 3650 C C . GLN A 1 449 ? -14.487 11.006 9.675 1.00 17.00 449 GLN A C 1
ATOM 3651 O O . GLN A 1 449 ? -14.621 10.667 10.857 1.00 18.55 449 GLN A O 1
ATOM 3657 N N . GLN A 1 450 ? -15.300 10.602 8.703 1.00 17.90 450 GLN A N 1
ATOM 3658 C CA . GLN A 1 450 ? -16.427 9.710 8.956 1.00 24.19 450 GLN A CA 1
ATOM 3659 C C . GLN A 1 450 ? -15.965 8.367 9.499 1.00 18.05 450 GLN A C 1
ATOM 3660 O O . GLN A 1 450 ? -16.546 7.849 10.451 1.00 18.98 450 GLN A O 1
ATOM 3666 N N . LEU A 1 451 ? -14.927 7.803 8.886 1.00 18.28 451 LEU A N 1
ATOM 3667 C CA . LEU A 1 451 ? -14.384 6.527 9.344 1.00 18.07 451 LEU A CA 1
ATOM 3668 C C . LEU A 1 451 ? -13.889 6.634 10.786 1.00 18.39 451 LEU A C 1
ATOM 3669 O O . LEU A 1 451 ? -14.209 5.790 11.635 1.00 21.47 451 LEU A O 1
ATOM 3674 N N . ILE A 1 452 ? -13.121 7.686 11.055 1.00 16.63 452 ILE A N 1
ATOM 3675 C CA . ILE A 1 452 ? -12.601 7.948 12.393 1.00 15.07 452 ILE A CA 1
ATOM 3676 C C . ILE A 1 452 ? -13.722 8.052 13.431 1.00 19.00 452 ILE A C 1
ATOM 3677 O O . ILE A 1 452 ? -13.640 7.456 14.510 1.00 20.19 452 ILE A O 1
ATOM 3682 N N . GLN A 1 453 ? -14.777 8.793 13.103 1.00 19.97 453 GLN A N 1
ATOM 3683 C CA . GLN A 1 453 ? -15.888 8.947 14.038 1.00 20.34 453 GLN A CA 1
ATOM 3684 C C . GLN A 1 453 ? -16.642 7.632 14.233 1.00 20.90 453 GLN A C 1
ATOM 3685 O O . GLN A 1 453 ? -17.090 7.329 15.338 1.00 23.31 453 GLN A O 1
ATOM 3691 N N . LEU A 1 454 ? -16.782 6.862 13.157 1.00 19.94 454 LEU A N 1
ATOM 3692 C CA . LEU A 1 454 ? -17.392 5.537 13.234 1.00 20.26 454 LEU A CA 1
ATOM 3693 C C . LEU A 1 454 ? -16.647 4.667 14.234 1.00 24.73 454 LEU A C 1
ATOM 3694 O O . LEU A 1 454 ? -17.260 4.028 15.091 1.00 19.81 454 LEU A O 1
ATOM 3699 N N . ARG A 1 455 ? -15.321 4.651 14.123 1.00 22.41 455 ARG A N 1
ATOM 3700 C CA . ARG A 1 455 ? -14.496 3.882 15.049 1.00 20.69 455 ARG A CA 1
ATOM 3701 C C . ARG A 1 455 ? -14.620 4.411 16.475 1.00 22.10 455 ARG A C 1
ATOM 3702 O O . ARG A 1 455 ? -14.658 3.638 17.436 1.00 23.51 455 ARG A O 1
ATOM 3710 N N . LYS A 1 456 ? -14.701 5.729 16.608 1.00 20.47 456 LYS A N 1
ATOM 3711 C CA . LYS A 1 456 ? -14.786 6.352 17.922 1.00 23.45 456 LYS A CA 1
ATOM 3712 C C . LYS A 1 456 ? -16.121 6.077 18.620 1.00 25.96 456 LYS A C 1
ATOM 3713 O O . LYS A 1 456 ? -16.187 6.052 19.849 1.00 30.46 456 LYS A O 1
ATOM 3719 N N . GLU A 1 457 ? -17.178 5.854 17.844 1.00 24.83 457 GLU A N 1
ATOM 3720 C CA . GLU A 1 457 ? -18.526 5.800 18.413 1.00 28.84 457 GLU A CA 1
ATOM 3721 C C . GLU A 1 457 ? -19.232 4.444 18.320 1.00 25.22 457 GLU A C 1
ATOM 3722 O O . GLU A 1 457 ? -20.347 4.297 18.818 1.00 24.69 457 GLU A O 1
ATOM 3728 N N . ASN A 1 458 ? -18.600 3.458 17.693 1.00 23.91 458 ASN A N 1
ATOM 3729 C CA . ASN A 1 458 ? -19.250 2.160 17.517 1.00 25.14 458 ASN A CA 1
ATOM 3730 C C . ASN A 1 458 ? -18.371 0.981 17.928 1.00 23.96 458 ASN A C 1
ATOM 3731 O O . ASN A 1 458 ? -17.294 0.772 17.372 1.00 24.74 458 ASN A O 1
ATOM 3736 N N . ASP A 1 459 ? -18.855 0.206 18.895 1.00 27.43 459 ASP A N 1
ATOM 3737 C CA . ASP A 1 459 ? -18.096 -0.907 19.457 1.00 27.24 459 ASP A CA 1
ATOM 3738 C C . ASP A 1 459 ? -17.871 -2.051 18.473 1.00 25.05 459 ASP A C 1
ATOM 3739 O O . ASP A 1 459 ? -16.932 -2.828 18.635 1.00 24.27 459 ASP A O 1
ATOM 3744 N N . TRP A 1 460 ? -18.725 -2.161 17.458 1.00 20.44 460 TRP A N 1
ATOM 3745 C CA . TRP A 1 460 ? -18.639 -3.292 16.539 1.00 26.91 460 TRP A CA 1
ATOM 3746 C C . TRP A 1 460 ? -17.353 -3.265 15.713 1.00 26.34 460 TRP A C 1
ATOM 3747 O O . TRP A 1 460 ? -16.900 -4.300 15.235 1.00 30.25 460 TRP A O 1
ATOM 3758 N N . LEU A 1 461 ? -16.757 -2.091 15.549 1.00 21.17 461 LEU A N 1
ATOM 3759 C CA . LEU A 1 461 ? -15.489 -2.010 14.832 1.00 25.18 461 LEU A CA 1
ATOM 3760 C C . LEU A 1 461 ? -14.368 -2.660 15.641 1.00 20.03 461 LEU A C 1
ATOM 3761 O O . LEU A 1 461 ? -13.357 -3.083 15.086 1.00 23.20 461 LEU A O 1
ATOM 3766 N N . VAL A 1 462 ? -14.565 -2.754 16.952 1.00 24.80 462 VAL A N 1
ATOM 3767 C CA . VAL A 1 462 ? -13.620 -3.446 17.819 1.00 25.83 462 VAL A CA 1
ATOM 3768 C C . VAL A 1 462 ? -14.058 -4.887 18.080 1.00 26.88 462 VAL A C 1
ATOM 3769 O O . VAL A 1 462 ? -13.249 -5.813 18.015 1.00 27.75 462 VAL A O 1
ATOM 3773 N N . ASP A 1 463 ? -15.347 -5.072 18.354 1.00 22.87 463 ASP A N 1
ATOM 3774 C CA . ASP A 1 463 ? -15.855 -6.355 18.838 1.00 26.25 463 ASP A CA 1
ATOM 3775 C C . ASP A 1 463 ? -16.133 -7.389 17.746 1.00 25.97 463 ASP A C 1
ATOM 3776 O O . ASP A 1 463 ? -16.005 -8.588 17.985 1.00 28.65 463 ASP A O 1
ATOM 3781 N N . ALA A 1 464 ? -16.520 -6.936 16.557 1.00 25.56 464 ALA A N 1
ATOM 3782 C CA . ALA A 1 464 ? -16.958 -7.859 15.510 1.00 25.72 464 ALA A CA 1
ATOM 3783 C C . ALA A 1 464 ? -15.803 -8.626 14.877 1.00 28.04 464 ALA A C 1
ATOM 3784 O O . ALA A 1 464 ? -14.680 -8.126 14.789 1.00 25.63 464 ALA A O 1
ATOM 3786 N N . ASP A 1 465 ? -16.095 -9.844 14.430 1.00 24.65 465 ASP A N 1
ATOM 3787 C CA . ASP A 1 465 ? -15.098 -10.678 13.772 1.00 31.10 465 ASP A CA 1
ATOM 3788 C C . ASP A 1 465 ? -14.904 -10.262 12.318 1.00 26.58 465 ASP A C 1
ATOM 3789 O O . ASP A 1 465 ? -15.377 -9.209 11.894 1.00 28.96 465 ASP A O 1
ATOM 3794 N N . PHE A 1 466 ? -14.207 -11.099 11.558 1.00 27.37 466 PHE A N 1
ATOM 3795 C CA . PHE A 1 466 ? -13.915 -10.810 10.160 1.00 26.47 466 PHE A CA 1
ATOM 3796 C C . PHE A 1 466 ? -14.139 -12.053 9.311 1.00 27.65 466 PHE A C 1
ATOM 3797 O O . PHE A 1 466 ? -13.645 -13.132 9.639 1.00 31.59 466 PHE A O 1
ATOM 3805 N N . GLU A 1 467 ? -14.881 -11.899 8.220 1.00 22.48 467 GLU A N 1
ATOM 3806 C CA . GLU A 1 467 ? -15.079 -12.996 7.280 1.00 28.94 467 GLU A CA 1
ATOM 3807 C C . GLU A 1 467 ? -14.964 -12.525 5.835 1.00 26.68 467 GLU A C 1
ATOM 3808 O O . GLU A 1 467 ? -15.770 -11.722 5.366 1.00 30.06 467 GLU A O 1
ATOM 3814 N N . LEU A 1 468 ? -13.961 -13.038 5.133 1.00 26.69 468 LEU A N 1
ATOM 3815 C CA . LEU A 1 468 ? -13.755 -12.704 3.730 1.00 26.35 468 LEU A CA 1
ATOM 3816 C C . LEU A 1 468 ? -14.786 -13.405 2.853 1.00 29.32 468 LEU A C 1
ATOM 3817 O O . LEU A 1 468 ? -15.024 -14.603 3.000 1.00 32.29 468 LEU A O 1
ATOM 3822 N N . LEU A 1 469 ? -15.397 -12.657 1.941 1.00 26.23 469 LEU A N 1
ATOM 3823 C CA . LEU A 1 469 ? -16.406 -13.217 1.048 1.00 34.13 469 LEU A CA 1
ATOM 3824 C C . LEU A 1 469 ? -15.810 -13.626 -0.296 1.00 32.47 469 LEU A C 1
ATOM 3825 O O . LEU A 1 469 ? -14.876 -12.989 -0.785 1.00 29.65 469 LEU A O 1
ATOM 3830 N N . PRO A 1 470 ? -16.349 -14.701 -0.892 1.00 29.86 470 PRO A N 1
ATOM 3831 C CA . PRO A 1 470 ? -15.941 -15.158 -2.225 1.00 32.79 470 PRO A CA 1
ATOM 3832 C C . PRO A 1 470 ? -16.424 -14.206 -3.314 1.00 31.83 470 PRO A C 1
ATOM 3833 O O . PRO A 1 470 ? -17.607 -14.212 -3.648 1.00 38.82 470 PRO A O 1
ATOM 3837 N N . THR A 1 471 ? -15.521 -13.392 -3.850 1.00 35.16 471 THR A N 1
ATOM 3838 C CA . THR A 1 471 ? -15.888 -12.418 -4.873 1.00 27.36 471 THR A CA 1
ATOM 3839 C C . THR A 1 471 ? -14.928 -12.469 -6.051 1.00 30.00 471 THR A C 1
ATOM 3840 O O . THR A 1 471 ? -14.019 -13.298 -6.088 1.00 28.18 471 THR A O 1
ATOM 3844 N N . ALA A 1 472 ? -15.136 -11.572 -7.011 1.00 28.81 472 ALA A N 1
ATOM 3845 C CA . ALA A 1 472 ? -14.221 -11.424 -8.135 1.00 28.71 472 ALA A CA 1
ATOM 3846 C C . ALA A 1 472 ? -12.841 -11.032 -7.625 1.00 27.02 472 ALA A C 1
ATOM 3847 O O . ALA A 1 472 ? -12.711 -10.509 -6.518 1.00 23.45 472 ALA A O 1
ATOM 3849 N N . ASP A 1 473 ? -11.820 -11.287 -8.439 1.00 25.35 473 ASP A N 1
ATOM 3850 C CA . ASP A 1 473 ? -10.428 -11.073 -8.047 1.00 30.58 473 ASP A CA 1
ATOM 3851 C C . ASP A 1 473 ? -10.160 -9.685 -7.475 1.00 24.81 473 ASP A C 1
ATOM 3852 O O . ASP A 1 473 ? -9.528 -9.554 -6.428 1.00 23.36 473 ASP A O 1
ATOM 3857 N N . LYS A 1 474 ? -10.647 -8.651 -8.152 1.00 23.21 474 LYS A N 1
ATOM 3858 C CA . LYS A 1 474 ? -10.334 -7.284 -7.752 1.00 27.52 474 LYS A CA 1
ATOM 3859 C C . LYS A 1 474 ? -11.408 -6.675 -6.854 1.00 29.54 474 LYS A C 1
ATOM 3860 O O . LYS A 1 474 ? -11.343 -5.495 -6.510 1.00 25.78 474 LYS A O 1
ATOM 3866 N N . VAL A 1 475 ? -12.389 -7.485 -6.469 1.00 25.08 475 VAL A N 1
ATOM 3867 C CA . VAL A 1 475 ? -13.397 -7.050 -5.509 1.00 27.30 475 VAL A CA 1
ATOM 3868 C C . VAL A 1 475 ? -13.044 -7.543 -4.109 1.00 24.67 475 VAL A C 1
ATOM 3869 O O . VAL A 1 475 ? -13.036 -8.744 -3.845 1.00 27.80 475 VAL A O 1
ATOM 3873 N N . PHE A 1 476 ? -12.741 -6.603 -3.221 1.00 22.57 476 PHE A N 1
ATOM 3874 C CA . PHE A 1 476 ? -12.432 -6.908 -1.830 1.00 22.14 476 PHE A CA 1
ATOM 3875 C C . PHE A 1 476 ? -13.687 -6.733 -0.983 1.00 23.88 476 PHE A C 1
ATOM 3876 O O . PHE A 1 476 ? -14.123 -5.610 -0.733 1.00 23.40 476 PHE A O 1
ATOM 3884 N N . ALA A 1 477 ? -14.266 -7.843 -0.540 1.00 26.14 477 ALA A N 1
ATOM 3885 C CA . ALA A 1 477 ? -15.503 -7.790 0.230 1.00 26.70 477 ALA A CA 1
ATOM 3886 C C . ALA A 1 477 ? -15.433 -8.661 1.479 1.00 25.39 477 ALA A C 1
ATOM 3887 O O . ALA A 1 477 ? -14.926 -9.782 1.436 1.00 26.81 477 ALA A O 1
ATOM 3889 N N . TYR A 1 478 ? -15.945 -8.148 2.593 1.00 21.59 478 TYR A N 1
ATOM 3890 C CA . TYR A 1 478 ? -15.958 -8.930 3.824 1.00 25.11 478 TYR A CA 1
ATOM 3891 C C . TYR A 1 478 ? -17.105 -8.571 4.764 1.00 28.29 478 TYR A C 1
ATOM 3892 O O . TYR A 1 478 ? -17.760 -7.544 4.606 1.00 23.45 478 TYR A O 1
ATOM 3901 N N . LEU A 1 479 ? -17.338 -9.438 5.744 1.00 24.76 479 LEU A N 1
ATOM 3902 C CA . LEU A 1 479 ? -18.348 -9.201 6.765 1.00 25.36 479 LEU A CA 1
ATOM 3903 C C . LEU A 1 479 ? -17.711 -9.003 8.135 1.00 28.05 479 LEU A C 1
ATOM 3904 O O . LEU A 1 479 ? -16.800 -9.737 8.519 1.00 31.64 479 LEU A O 1
ATOM 3909 N N . ARG A 1 480 ? -18.180 -7.992 8.858 1.00 25.07 480 ARG A N 1
ATOM 3910 C CA . ARG A 1 480 ? -17.886 -7.858 10.277 1.00 29.24 480 ARG A CA 1
ATOM 3911 C C . ARG A 1 480 ? -19.147 -8.261 11.030 1.00 28.31 480 ARG A C 1
ATOM 3912 O O . ARG A 1 480 ? -20.199 -7.650 10.852 1.00 23.67 480 ARG A O 1
ATOM 3920 N N . LYS A 1 481 ? -19.049 -9.297 11.857 1.00 27.91 481 LYS A N 1
ATOM 3921 C CA . LYS A 1 481 ? -20.223 -9.812 12.552 1.00 31.94 481 LYS A CA 1
ATOM 3922 C C . LYS A 1 481 ? -20.071 -9.736 14.064 1.00 29.64 481 LYS A C 1
ATOM 3923 O O . LYS A 1 481 ? -19.049 -10.148 14.616 1.00 25.28 481 LYS A O 1
ATOM 3929 N N . VAL A 1 482 ? -21.090 -9.209 14.734 1.00 28.43 482 VAL A N 1
ATOM 3930 C CA . VAL A 1 482 ? -21.118 -9.246 16.194 1.00 29.94 482 VAL A CA 1
ATOM 3931 C C . VAL A 1 482 ? -22.555 -9.395 16.677 1.00 32.73 482 VAL A C 1
ATOM 3932 O O . VAL A 1 482 ? -23.429 -8.633 16.276 1.00 26.49 482 VAL A O 1
ATOM 3936 N N . ARG A 1 483 ? -22.787 -10.388 17.534 1.00 37.40 483 ARG A N 1
ATOM 3937 C CA . ARG A 1 483 ? -24.136 -10.766 17.949 1.00 36.91 483 ARG A CA 1
ATOM 3938 C C . ARG A 1 483 ? -24.990 -11.075 16.718 1.00 36.02 483 ARG A C 1
ATOM 3939 O O . ARG A 1 483 ? -24.702 -12.022 15.986 1.00 37.33 483 ARG A O 1
ATOM 3947 N N . GLU A 1 484 ? -26.026 -10.277 16.478 1.00 35.66 484 GLU A N 1
ATOM 3948 C CA . GLU A 1 484 ? -26.871 -10.482 15.303 1.00 38.91 484 GLU A CA 1
ATOM 3949 C C . GLU A 1 484 ? -26.556 -9.450 14.222 1.00 41.74 484 GLU A C 1
ATOM 3950 O O . GLU A 1 484 ? -27.046 -9.540 13.094 1.00 39.04 484 GLU A O 1
ATOM 3956 N N . GLU A 1 485 ? -25.727 -8.475 14.578 1.00 41.49 485 GLU A N 1
ATOM 3957 C CA . GLU A 1 485 ? -25.329 -7.409 13.665 1.00 32.11 485 GLU A CA 1
ATOM 3958 C C . GLU A 1 485 ? -24.358 -7.893 12.592 1.00 31.87 485 GLU A C 1
ATOM 3959 O O . GLU A 1 485 ? -23.306 -8.479 12.893 1.00 26.30 485 GLU A O 1
ATOM 3965 N N . ARG A 1 486 ? -24.731 -7.631 11.340 1.00 29.41 486 ARG A N 1
ATOM 3966 C CA . ARG A 1 486 ? -23.938 -7.994 10.172 1.00 29.21 486 ARG A CA 1
ATOM 3967 C C . ARG A 1 486 ? -23.588 -6.757 9.349 1.00 32.44 486 ARG A C 1
ATOM 3968 O O . ARG A 1 486 ? -24.477 -6.054 8.854 1.00 29.53 486 ARG A O 1
ATOM 3976 N N . TYR A 1 487 ? -22.293 -6.501 9.199 1.00 25.65 487 TYR A N 1
ATOM 3977 C CA . TYR A 1 487 ? -21.826 -5.356 8.430 1.00 25.56 487 TYR A CA 1
ATOM 3978 C C . TYR A 1 487 ? -21.066 -5.801 7.187 1.00 26.13 487 TYR A C 1
ATOM 3979 O O . TYR A 1 487 ? -20.012 -6.424 7.278 1.00 29.84 487 TYR A O 1
ATOM 3988 N N . LEU A 1 488 ? -21.616 -5.480 6.024 1.00 24.70 488 LEU A N 1
ATOM 3989 C CA . LEU A 1 488 ? -20.994 -5.833 4.759 1.00 23.22 488 LEU A CA 1
ATOM 3990 C C . LEU A 1 488 ? -20.146 -4.686 4.229 1.00 24.76 488 LEU A C 1
ATOM 3991 O O . LEU A 1 488 ? -20.616 -3.557 4.110 1.00 24.06 488 LEU A O 1
ATOM 3996 N N . ILE A 1 489 ? -18.890 -4.987 3.923 1.00 22.56 489 ILE A N 1
ATOM 3997 C CA . ILE A 1 489 ? -17.986 -4.020 3.319 1.00 19.53 489 ILE A CA 1
ATOM 3998 C C . ILE A 1 489 ? -17.623 -4.496 1.919 1.00 21.45 489 ILE A C 1
ATOM 3999 O O . ILE A 1 489 ? -17.147 -5.619 1.743 1.00 24.78 489 ILE A O 1
ATOM 4004 N N . VAL A 1 490 ? -17.867 -3.648 0.925 1.00 23.20 490 VAL A N 1
ATOM 4005 C CA . VAL A 1 490 ? -17.578 -3.991 -0.463 1.00 19.32 490 VAL A CA 1
ATOM 4006 C C . VAL A 1 490 ? -16.747 -2.897 -1.118 1.00 22.60 490 VAL A C 1
ATOM 4007 O O . VAL A 1 490 ? -17.148 -1.733 -1.149 1.00 20.57 490 VAL A O 1
ATOM 4011 N N . VAL A 1 491 ? -15.582 -3.274 -1.634 1.00 22.00 491 VAL A N 1
ATOM 4012 C CA . VAL A 1 491 ? -14.682 -2.319 -2.266 1.00 22.92 491 VAL A CA 1
ATOM 4013 C C . VAL A 1 491 ? -14.191 -2.832 -3.614 1.00 24.65 491 VAL A C 1
ATOM 4014 O O . VAL A 1 491 ? -13.570 -3.890 -3.692 1.00 23.46 491 VAL A O 1
ATOM 4018 N N . ASN A 1 492 ? -14.468 -2.083 -4.675 1.00 20.61 492 ASN A N 1
ATOM 4019 C CA . ASN A 1 492 ? -13.947 -2.424 -5.993 1.00 20.67 492 ASN A CA 1
ATOM 4020 C C . ASN A 1 492 ? -12.534 -1.878 -6.176 1.00 21.12 492 ASN A C 1
ATOM 4021 O O . ASN A 1 492 ? -12.349 -0.730 -6.571 1.00 22.43 492 ASN A O 1
ATOM 4026 N N . VAL A 1 493 ? -11.535 -2.705 -5.890 1.00 23.05 493 VAL A N 1
ATOM 4027 C CA . VAL A 1 493 ? -10.147 -2.269 -5.974 1.00 23.53 493 VAL A CA 1
ATOM 4028 C C . VAL A 1 493 ? -9.626 -2.364 -7.409 1.00 28.92 493 VAL A C 1
ATOM 4029 O O . VAL A 1 493 ? -8.734 -3.162 -7.703 1.00 29.12 493 VAL A O 1
ATOM 4033 N N . SER A 1 494 ? -10.187 -1.548 -8.299 1.00 21.91 494 SER A N 1
ATOM 4034 C CA . SER A 1 494 ? -9.770 -1.538 -9.700 1.00 24.61 494 SER A CA 1
ATOM 4035 C C . SER A 1 494 ? -10.303 -0.330 -10.461 1.00 26.87 494 SER A C 1
ATOM 4036 O O . SER A 1 494 ? -11.255 0.321 -10.031 1.00 21.94 494 SER A O 1
ATOM 4039 N N . ASP A 1 495 ? -9.687 -0.051 -11.605 1.00 25.76 495 ASP A N 1
ATOM 4040 C CA . ASP A 1 495 ? -10.127 1.028 -12.480 1.00 29.46 495 ASP A CA 1
ATOM 4041 C C . ASP A 1 495 ? -11.244 0.552 -13.406 1.00 32.15 495 ASP A C 1
ATOM 4042 O O . ASP A 1 495 ? -11.761 1.322 -14.215 1.00 27.96 495 ASP A O 1
ATOM 4047 N N . GLN A 1 496 ? -11.612 -0.720 -13.281 1.00 29.10 496 GLN A N 1
ATOM 4048 C CA . GLN A 1 496 ? -12.584 -1.331 -14.180 1.00 31.12 496 GLN A CA 1
ATOM 4049 C C . GLN A 1 496 ? -13.894 -1.666 -13.476 1.00 30.03 496 GLN A C 1
ATOM 4050 O O . GLN A 1 496 ? -13.928 -1.872 -12.263 1.00 25.56 496 GLN A O 1
ATOM 4056 N N . GLU A 1 497 ? -14.971 -1.721 -14.252 1.00 28.75 497 GLU A N 1
ATOM 4057 C CA . GLU A 1 497 ? -16.272 -2.129 -13.740 1.00 31.92 497 GLU A CA 1
ATOM 4058 C C . GLU A 1 497 ? -16.248 -3.616 -13.403 1.00 33.94 497 GLU A C 1
ATOM 4059 O O . GLU A 1 497 ? -15.842 -4.439 -14.224 1.00 33.46 497 GLU A O 1
ATOM 4065 N N . GLU A 1 498 ? -16.674 -3.959 -12.192 1.00 24.84 498 GLU A N 1
ATOM 4066 C CA . GLU A 1 498 ? -16.624 -5.344 -11.735 1.00 32.72 498 GLU A CA 1
ATOM 4067 C C . GLU A 1 498 ? -17.999 -5.857 -11.325 1.00 34.57 498 GLU A C 1
ATOM 4068 O O . GLU A 1 498 ? -18.896 -5.077 -11.003 1.00 34.57 498 GLU A O 1
ATOM 4074 N N . VAL A 1 499 ? -18.155 -7.177 -11.334 1.00 32.91 499 VAL A N 1
ATOM 4075 C CA . VAL A 1 499 ? -19.439 -7.799 -11.035 1.00 36.10 499 VAL A CA 1
ATOM 4076 C C . VAL A 1 499 ? -19.606 -8.029 -9.533 1.00 34.22 499 VAL A C 1
ATOM 4077 O O . VAL A 1 499 ? -18.637 -8.287 -8.817 1.00 36.11 499 VAL A O 1
ATOM 4081 N N . LEU A 1 500 ? -20.842 -7.904 -9.060 1.00 28.13 500 LEU A N 1
ATOM 4082 C CA . LEU A 1 500 ? -21.165 -8.144 -7.660 1.00 33.37 500 LEU A CA 1
ATOM 4083 C C . LEU A 1 500 ? -22.383 -9.056 -7.563 1.00 35.06 500 LEU A C 1
ATOM 4084 O O . LEU A 1 500 ? -23.521 -8.591 -7.612 1.00 36.73 500 LEU A O 1
ATOM 4089 N N . GLU A 1 501 ? -22.141 -10.355 -7.432 1.00 35.56 501 GLU A N 1
ATOM 4090 C CA . GLU A 1 501 ? -23.226 -11.329 -7.433 1.00 39.78 501 GLU A CA 1
ATOM 4091 C C . GLU A 1 501 ? -23.586 -11.788 -6.026 1.00 43.55 501 GLU A C 1
ATOM 4092 O O . GLU A 1 501 ? -23.453 -12.965 -5.692 1.00 48.01 501 GLU A O 1
ATOM 4098 N N . ILE A 1 502 ? -24.038 -10.848 -5.203 1.00 41.28 502 ILE A N 1
ATOM 4099 C CA . ILE A 1 502 ? -24.552 -11.175 -3.881 1.00 37.07 502 ILE A CA 1
ATOM 4100 C C . ILE A 1 502 ? -25.934 -10.562 -3.696 1.00 42.52 502 ILE A C 1
ATOM 4101 O O . ILE A 1 502 ? -26.255 -9.534 -4.294 1.00 40.79 502 ILE A O 1
ATOM 4106 N N . ASP A 1 503 ? -26.755 -11.206 -2.874 1.00 40.53 503 ASP A N 1
ATOM 4107 C CA . ASP A 1 503 ? -28.082 -10.693 -2.565 1.00 38.81 503 ASP A CA 1
ATOM 4108 C C . ASP A 1 503 ? -28.241 -10.526 -1.061 1.00 34.87 503 ASP A C 1
ATOM 4109 O O . ASP A 1 503 ? -28.180 -11.496 -0.307 1.00 35.86 503 ASP A O 1
ATOM 4114 N N . VAL A 1 504 ? -28.432 -9.285 -0.629 1.00 32.54 504 VAL A N 1
ATOM 4115 C CA . VAL A 1 504 ? -28.583 -8.990 0.788 1.00 33.63 504 VAL A CA 1
ATOM 4116 C C . VAL A 1 504 ? -29.770 -8.070 1.031 1.00 33.76 504 VAL A C 1
ATOM 4117 O O . VAL A 1 504 ? -30.264 -7.419 0.111 1.00 32.02 504 VAL A O 1
ATOM 4121 N N . ASP A 1 505 ? -30.228 -8.030 2.277 1.00 33.99 505 ASP A N 1
ATOM 4122 C CA . ASP A 1 505 ? -31.263 -7.091 2.682 1.00 32.54 505 ASP A CA 1
ATOM 4123 C C . ASP A 1 505 ? -30.617 -5.901 3.376 1.00 29.06 505 ASP A C 1
ATOM 4124 O O . ASP A 1 505 ? -30.328 -5.952 4.572 1.00 25.51 505 ASP A O 1
ATOM 4129 N N . LYS A 1 506 ? -30.377 -4.837 2.616 1.00 30.39 506 LYS A N 1
ATOM 4130 C CA . LYS A 1 506 ? -29.726 -3.651 3.155 1.00 31.59 506 LYS A CA 1
ATOM 4131 C C . LYS A 1 506 ? -30.593 -2.990 4.216 1.00 31.46 506 LYS A C 1
ATOM 4132 O O . LYS A 1 506 ? -31.722 -2.584 3.944 1.00 33.40 506 LYS A O 1
ATOM 4138 N N . GLN A 1 507 ? -30.064 -2.900 5.430 1.00 23.84 507 GLN A N 1
ATOM 4139 C CA . GLN A 1 507 ? -30.759 -2.213 6.507 1.00 23.05 507 GLN A CA 1
ATOM 4140 C C . GLN A 1 507 ? -30.393 -0.739 6.495 1.00 28.06 507 GLN A C 1
ATOM 4141 O O . GLN A 1 507 ? -31.273 0.122 6.508 1.00 23.84 507 GLN A O 1
ATOM 4147 N N . GLU A 1 508 ? -29.096 -0.441 6.468 1.00 28.18 508 GLU A N 1
ATOM 4148 C CA . GLU A 1 508 ? -28.687 0.964 6.387 1.00 27.73 508 GLU A CA 1
ATOM 4149 C C . GLU A 1 508 ? -27.284 1.146 5.820 1.00 28.12 508 GLU A C 1
ATOM 4150 O O . GLU A 1 508 ? -26.499 0.209 5.777 1.00 25.62 508 GLU A O 1
ATOM 4156 N N . THR A 1 509 ? -26.977 2.361 5.381 1.00 22.02 509 THR A N 1
ATOM 4157 C CA . THR A 1 509 ? -25.649 2.669 4.867 1.00 25.31 509 THR A CA 1
ATOM 4158 C C . THR A 1 509 ? -24.832 3.427 5.911 1.00 24.01 509 THR A C 1
ATOM 4159 O O . THR A 1 509 ? -25.263 4.463 6.418 1.00 23.44 509 THR A O 1
ATOM 4163 N N . LEU A 1 510 ? -23.658 2.901 6.238 1.00 24.44 510 LEU A N 1
ATOM 4164 C CA . LEU A 1 510 ? -22.780 3.558 7.199 1.00 23.57 510 LEU A CA 1
ATOM 4165 C C . LEU A 1 510 ? -21.863 4.555 6.501 1.00 24.39 510 LEU A C 1
ATOM 4166 O O . LEU A 1 510 ? -21.639 5.658 6.999 1.00 27.27 510 LEU A O 1
ATOM 4171 N N . ILE A 1 511 ? -21.340 4.161 5.344 1.00 24.91 511 ILE A N 1
ATOM 4172 C CA . ILE A 1 511 ? -20.504 5.044 4.539 1.00 21.15 511 ILE A CA 1
ATOM 4173 C C . ILE A 1 511 ? -20.430 4.528 3.102 1.00 21.41 511 ILE A C 1
ATOM 4174 O O . ILE A 1 511 ? -20.477 3.320 2.863 1.00 20.90 511 ILE A O 1
ATOM 4179 N N . SER A 1 512 ? -20.332 5.449 2.148 1.00 18.88 512 SER A N 1
ATOM 4180 C CA . SER A 1 512 ? -20.296 5.090 0.735 1.00 21.52 512 SER A CA 1
ATOM 4181 C C . SER A 1 512 ? -19.730 6.222 -0.119 1.00 23.71 512 SER A C 1
ATOM 4182 O O . SER A 1 512 ? -20.029 7.393 0.111 1.00 24.56 512 SER A O 1
ATOM 4185 N N . ASN A 1 513 ? -18.914 5.865 -1.105 1.00 22.26 513 ASN A N 1
ATOM 4186 C CA . ASN A 1 513 ? -18.358 6.847 -2.029 1.00 23.65 513 ASN A CA 1
ATOM 4187 C C . ASN A 1 513 ? -19.118 6.861 -3.351 1.00 24.97 513 ASN A C 1
ATOM 4188 O O . ASN A 1 513 ? -18.682 7.473 -4.325 1.00 25.04 513 ASN A O 1
ATOM 4193 N N . THR A 1 514 ? -20.260 6.181 -3.372 1.00 24.58 514 THR A N 1
ATOM 4194 C CA . THR A 1 514 ? -20.999 5.965 -4.609 1.00 25.60 514 THR A CA 1
ATOM 4195 C C . THR A 1 514 ? -22.459 5.623 -4.335 1.00 22.93 514 THR A C 1
ATOM 4196 O O . THR A 1 514 ? -22.936 5.748 -3.206 1.00 21.96 514 THR A O 1
ATOM 4200 N N . ASN A 1 515 ? -23.164 5.193 -5.377 1.00 23.64 515 ASN A N 1
ATOM 4201 C CA . ASN A 1 515 ? -24.541 4.737 -5.231 1.00 24.06 515 ASN A CA 1
ATOM 4202 C C . ASN A 1 515 ? -24.571 3.250 -4.899 1.00 26.96 515 ASN A C 1
ATOM 4203 O O . ASN A 1 515 ? -24.595 2.406 -5.797 1.00 24.56 515 ASN A O 1
ATOM 4208 N N . GLU A 1 516 ? -24.569 2.937 -3.606 1.00 22.45 516 GLU A N 1
ATOM 4209 C CA . GLU A 1 516 ? -24.543 1.552 -3.151 1.00 23.25 516 GLU A CA 1
ATOM 4210 C C . GLU A 1 516 ? -25.817 0.807 -3.553 1.00 25.66 516 GLU A C 1
ATOM 4211 O O . GLU A 1 516 ? -25.781 -0.394 -3.843 1.00 28.57 516 GLU A O 1
ATOM 4217 N N . SER A 1 517 ? -26.935 1.527 -3.586 1.00 23.17 517 SER A N 1
ATOM 4218 C CA . SER A 1 517 ? -28.218 0.940 -3.955 1.00 31.14 517 SER A CA 1
ATOM 4219 C C . SER A 1 517 ? -28.204 0.465 -5.402 1.00 27.05 517 SER A C 1
ATOM 4220 O O . SER A 1 517 ? -28.646 -0.643 -5.704 1.00 26.18 517 SER A O 1
ATOM 4223 N N . ALA A 1 518 ? -27.689 1.309 -6.292 1.00 26.20 518 ALA A N 1
ATOM 4224 C CA . ALA A 1 518 ? -27.599 0.974 -7.708 1.00 26.69 518 ALA A CA 1
ATOM 4225 C C . ALA A 1 518 ? -26.621 -0.173 -7.940 1.00 30.28 518 ALA A C 1
ATOM 4226 O O . ALA A 1 518 ? -26.818 -0.997 -8.833 1.00 29.31 518 ALA A O 1
ATOM 4228 N N . ALA A 1 519 ? -25.567 -0.220 -7.131 1.00 24.75 519 ALA A N 1
ATOM 4229 C CA . ALA A 1 519 ? -24.575 -1.282 -7.233 1.00 27.57 519 ALA A CA 1
ATOM 4230 C C . ALA A 1 519 ? -25.175 -2.624 -6.827 1.00 27.76 519 ALA A C 1
ATOM 4231 O O . ALA A 1 519 ? -24.943 -3.640 -7.481 1.00 26.39 519 ALA A O 1
ATOM 4233 N N . LEU A 1 520 ? -25.946 -2.622 -5.744 1.00 26.36 520 LEU A N 1
ATOM 4234 C CA . LEU A 1 520 ? -26.604 -3.841 -5.283 1.00 30.62 520 LEU A CA 1
ATOM 4235 C C . LEU A 1 520 ? -27.700 -4.285 -6.246 1.00 35.27 520 LEU A C 1
ATOM 4236 O O . LEU A 1 520 ? -27.887 -5.478 -6.482 1.00 38.89 520 LEU A O 1
ATOM 4241 N N . ALA A 1 521 ? -28.422 -3.315 -6.799 1.00 32.20 521 ALA A N 1
ATOM 4242 C CA . ALA A 1 521 ? -29.531 -3.599 -7.701 1.00 34.59 521 ALA A CA 1
ATOM 4243 C C . ALA A 1 521 ? -29.050 -4.149 -9.040 1.00 35.94 521 ALA A C 1
ATOM 4244 O O . ALA A 1 521 ? -29.589 -5.133 -9.545 1.00 44.41 521 ALA A O 1
ATOM 4246 N N . ASN A 1 522 ? -28.033 -3.513 -9.612 1.00 30.93 522 ASN A N 1
ATOM 4247 C CA . ASN A 1 522 ? -27.539 -3.901 -10.928 1.00 34.96 522 ASN A CA 1
ATOM 4248 C C . ASN A 1 522 ? -26.483 -5.002 -10.862 1.00 34.31 522 ASN A C 1
ATOM 4249 O O . ASN A 1 522 ? -25.974 -5.440 -11.893 1.00 26.00 522 ASN A O 1
ATOM 4254 N N . HIS A 1 523 ? -26.164 -5.439 -9.646 1.00 33.81 523 HIS A N 1
ATOM 4255 C CA . HIS A 1 523 ? -25.174 -6.492 -9.421 1.00 37.39 523 HIS A CA 1
ATOM 4256 C C . HIS A 1 523 ? -23.829 -6.181 -10.073 1.00 31.82 523 HIS A C 1
ATOM 4257 O O . HIS A 1 523 ? -23.105 -7.085 -10.485 1.00 31.90 523 HIS A O 1
ATOM 4264 N N . LYS A 1 524 ? -23.501 -4.897 -10.165 1.00 34.88 524 LYS A N 1
ATOM 4265 C CA . LYS A 1 524 ? -22.238 -4.479 -10.753 1.00 34.42 524 LYS A CA 1
ATOM 4266 C C . LYS A 1 524 ? -21.650 -3.290 -10.011 1.00 32.77 524 LYS A C 1
ATOM 4267 O O . LYS A 1 524 ? -22.377 -2.425 -9.522 1.00 30.17 524 LYS A O 1
ATOM 4273 N N . LEU A 1 525 ? -20.325 -3.254 -9.936 1.00 28.71 525 LEU A N 1
ATOM 4274 C CA . LEU A 1 525 ? -19.627 -2.178 -9.251 1.00 27.26 525 LEU A CA 1
ATOM 4275 C C . LEU A 1 525 ? -18.891 -1.284 -10.236 1.00 25.66 525 LEU A C 1
ATOM 4276 O O . LEU A 1 525 ? -18.114 -1.762 -11.060 1.00 28.75 525 LEU A O 1
ATOM 4281 N N . GLN A 1 526 ? -19.144 0.016 -10.153 1.00 24.73 526 GLN A N 1
ATOM 4282 C CA . GLN A 1 526 ? -18.368 0.987 -10.908 1.00 21.43 526 GLN A CA 1
ATOM 4283 C C . GLN A 1 526 ? -16.948 1.003 -10.347 1.00 26.81 526 GLN A C 1
ATOM 4284 O O . GLN A 1 526 ? -16.736 0.585 -9.209 1.00 23.75 526 GLN A O 1
ATOM 4290 N N . PRO A 1 527 ? -15.969 1.458 -11.147 1.00 27.32 527 PRO A N 1
ATOM 4291 C CA . PRO A 1 527 ? -14.579 1.502 -10.676 1.00 25.24 527 PRO A CA 1
ATOM 4292 C C . PRO A 1 527 ? -14.417 2.224 -9.338 1.00 24.80 527 PRO A C 1
ATOM 4293 O O . PRO A 1 527 ? -14.943 3.322 -9.153 1.00 23.79 527 PRO A O 1
ATOM 4297 N N . TRP A 1 528 ? -13.709 1.574 -8.418 1.00 20.85 528 TRP A N 1
ATOM 4298 C CA . TRP A 1 528 ? -13.409 2.112 -7.092 1.00 24.09 528 TRP A CA 1
ATOM 4299 C C . TRP A 1 528 ? -14.660 2.385 -6.258 1.00 21.25 528 TRP A C 1
ATOM 4300 O O . TRP A 1 528 ? -14.634 3.196 -5.331 1.00 20.53 528 TRP A O 1
ATOM 4311 N N . ASP A 1 529 ? -15.748 1.693 -6.587 1.00 23.39 529 ASP A N 1
ATOM 4312 C CA . ASP A 1 529 ? -16.930 1.680 -5.734 1.00 20.06 529 ASP A CA 1
ATOM 4313 C C . ASP A 1 529 ? -16.564 1.102 -4.378 1.00 20.98 529 ASP A C 1
ATOM 4314 O O . ASP A 1 529 ? -15.913 0.061 -4.297 1.00 22.43 529 ASP A O 1
ATOM 4319 N N . ALA A 1 530 ? -16.981 1.777 -3.314 1.00 19.77 530 ALA A N 1
ATOM 4320 C CA . ALA A 1 530 ? -16.713 1.299 -1.966 1.00 22.71 530 ALA A CA 1
ATOM 4321 C C . ALA A 1 530 ? -17.812 1.726 -1.008 1.00 20.61 530 ALA A C 1
ATOM 4322 O O . ALA A 1 530 ? -18.172 2.903 -0.944 1.00 17.70 530 ALA A O 1
ATOM 4324 N N . PHE A 1 531 ? -18.348 0.767 -0.263 1.00 18.99 531 PHE A N 1
ATOM 4325 C CA . PHE A 1 531 ? -19.359 1.084 0.732 1.00 20.57 531 PHE A CA 1
ATOM 4326 C C . PHE A 1 531 ? -19.399 0.077 1.873 1.00 22.73 531 PHE A C 1
ATOM 4327 O O . PHE A 1 531 ? -18.927 -1.057 1.748 1.00 22.23 531 PHE A O 1
ATOM 4335 N N . CYS A 1 532 ? -19.962 0.519 2.991 1.00 22.06 532 CYS A N 1
ATOM 4336 C CA . CYS A 1 532 ? -20.281 -0.358 4.104 1.00 21.87 532 CYS A CA 1
ATOM 4337 C C . CYS A 1 532 ? -21.755 -0.227 4.429 1.00 23.58 532 CYS A C 1
ATOM 4338 O O . CYS A 1 532 ? -22.249 0.875 4.669 1.00 22.71 532 CYS A O 1
ATOM 4341 N N . ILE A 1 533 ? -22.457 -1.352 4.430 1.00 23.10 533 ILE A N 1
ATOM 4342 C CA . ILE A 1 533 ? -23.875 -1.356 4.747 1.00 23.39 533 ILE A CA 1
ATOM 4343 C C . ILE A 1 533 ? -24.196 -2.390 5.818 1.00 22.26 533 ILE A C 1
ATOM 4344 O O . ILE A 1 533 ? -23.702 -3.515 5.781 1.00 26.56 533 ILE A O 1
ATOM 4349 N N . LYS A 1 534 ? -25.010 -1.996 6.787 1.00 25.86 534 LYS A N 1
ATOM 4350 C CA . LYS A 1 534 ? -25.553 -2.944 7.741 1.00 25.98 534 LYS A CA 1
ATOM 4351 C C . LYS A 1 534 ? -26.680 -3.699 7.060 1.00 29.60 534 LYS A C 1
ATOM 4352 O O . LYS A 1 534 ? -27.633 -3.084 6.548 1.00 28.66 534 LYS A O 1
ATOM 4358 N N . ILE A 1 535 ? -26.549 -5.025 7.047 1.00 26.81 535 ILE A N 1
ATOM 4359 C CA . ILE A 1 535 ? -27.498 -5.904 6.372 1.00 27.48 535 ILE A CA 1
ATOM 4360 C C . ILE A 1 535 ? -28.175 -6.867 7.342 1.00 29.95 535 ILE A C 1
ATOM 4361 O O . ILE A 1 535 ? -27.717 -7.055 8.470 1.00 30.31 535 ILE A O 1
ATOM 4366 N N . LEU A 1 536 ? -29.262 -7.481 6.884 1.00 27.46 536 LEU A N 1
ATOM 4367 C CA . LEU A 1 536 ? -29.993 -8.460 7.680 1.00 25.20 536 LEU A CA 1
ATOM 4368 C C . LEU A 1 536 ? -29.394 -9.855 7.527 1.00 22.72 536 LEU A C 1
ATOM 4369 O O . LEU A 1 536 ? -29.242 -10.585 8.507 1.00 33.55 536 LEU A O 1
#

Sequence (536 aa):
MQKHWWHKATVYQIYPKSFMDTNGDGIGDLKGITSKLDYLQKLGVMAIWLSPVYDSPMDDNGYDIANYEAIADIFGNMADMDNLLTQAKMRGIKIIMDLVVNHTSDEHAWFIEAREHPDSSERDYYIWCDQPNDLESIFGGSAWQYDDKSDQYYLHFFSKKQPDLNWENANLRQKIYDMMNFWIDKGIGGFRMDVIDMIGKIPAQHIVSNGPKLHAYLKEMNAASFGQHDLLTVGQTWGATPEIAKQYSNPVNHELSMVFQFEHIGLQHKPEAPKWDYVKELNVPALKTIFNKWQTELELGQGWNSLFWNNHDLPRVLSIWGNTGKYREKSAKALAILLHLMRGTPYIYQGEEIGMTNYPFKDLNELDDIESLNYAKEAFTNGKSMETIMDSIRMIGRDNARTPMQWDASQNAGFSTADKTWLPVNPNYKDINVQAALKNSNSIFYTYQQLIQLRKENDWLVDADFELLPTADKVFAYLRKVREERYLIVVNVSDQEEVLEIDVDKQETLISNTNESAALANHKLQPWDAFCIKIL

InterPro domains:
  IPR006047 Glycosyl hydrolase family 13, catalytic domain [PF00128] (13-463)
  IPR006047 Glycosyl hydrolase family 13, catalytic domain [SM00642] (13-402)
  IPR013780 Glycosyl hydrolase, all-beta [G3DSA:2.60.40.1180] (465-536)
  IPR017853 Glycoside hydrolase superfamily [SSF51445] (3-461)
  IPR045857 Oligo-1,6-glucosidase, domain 2 [G3DSA:3.90.400.10] (105-169)

Secondary structure (DSSP, 8-state):
----GGGS--EEEE-GGGT--SSSSSS--HHHHHHHHHHHHHHT-SEEEE---EE---TTTTSS-SEEEEE-TTT--HHHHHHHHHHHHHTT-EEEEEE--SB--TTSHHHHHHHH-TTSGGGGGB-EESS--SPBPTTSSBSEEEETTTTEEEE-SS-TTSPBB-TT-HHHHHHHHHHHHHHHHTT--EEEETTGGGTT-BGGGTB-SS-TTHHHHHHHHHHHTTTTTT-EEEEE-TT--HHHHHHHH-GGG-S-SEEE--TTGGGGB-TTS-TTSB-SS--HHHHHHHHHHHHHHS-TTT--BEEES--TTS--HHHHTS-SSTTHHHHHHHHHHHHHTSSSEEEEETTGGGT-------SGGG---HHHHHHHHHHHTTT--HHHHHHHHHHH-GGGG-SPP--SSSGGGGS-SSSS-SSPPPGGGGTS-HHHHHH-TTSHHHHHHHHHHHHHH-THHHH---EE----TTEEEEEEEETTEEEEEEEE-SSS-EE------EEEEEEESS-HHHHHHHTEE-TT-EEEEEE-

Radius of gyration: 23.02 Å; Cα contacts (8 Å, |Δi|>4): 1189; chains: 1; bounding box: 73×47×51 Å

Nearest PDB structures (foldseek):
  4xb3-assembly1_A  TM=1.002E+00  e=0.000E+00  Streptococcus mutans UA159
  2zic-assembly1_A  TM=1.001E+00  e=0.000E+00  unclassified
  4aie-assembly1_A  TM=9.768E-01  e=1.092E-81  Lactobacillus acidophilus NCFM
  5do8-assembly1_C  TM=9.652E-01  e=2.557E-73  Listeria monocytogenes EGD-e
  8ids-assembly1_A  TM=9.326E-01  e=4.841E-67  Bacillus sp. (in: firmicutes)

CATH classification: 3.20.20.80 (+2 more: 3.90.400.10, 2.60.40.1180)